Protein AF-A0A831LYC7-F1 (afdb_monomer)

Structure (mmCIF, N/CA/C/O backbone):
data_AF-A0A831LYC7-F1
#
_entry.id   AF-A0A831LYC7-F1
#
loop_
_atom_site.group_PDB
_atom_site.id
_atom_site.type_symbol
_atom_site.label_atom_id
_atom_site.label_alt_id
_atom_site.label_comp_id
_atom_site.label_asym_id
_atom_site.label_entity_id
_atom_site.label_seq_id
_atom_site.pdbx_PDB_ins_code
_atom_site.Cartn_x
_atom_site.Cartn_y
_atom_site.Cartn_z
_atom_site.occupancy
_atom_site.B_iso_or_equiv
_atom_site.auth_seq_id
_atom_site.auth_comp_id
_atom_site.auth_asym_id
_atom_site.auth_atom_id
_atom_site.pdbx_PDB_model_num
ATOM 1 N N . SER A 1 1 ? 3.825 0.835 -8.159 1.00 87.56 1 SER A N 1
ATOM 2 C CA . SER A 1 1 ? 4.899 1.855 -8.104 1.00 87.56 1 SER A CA 1
ATOM 3 C C . SER A 1 1 ? 5.746 1.565 -6.883 1.00 87.56 1 SER A C 1
ATOM 5 O O . SER A 1 1 ? 5.143 1.229 -5.874 1.00 87.56 1 SER A O 1
ATOM 7 N N . PRO A 1 2 ? 7.081 1.697 -6.924 1.00 91.31 2 PRO A N 1
ATOM 8 C CA . PRO A 1 2 ? 7.952 1.391 -5.784 1.00 91.31 2 PRO A CA 1
ATOM 9 C C . PRO A 1 2 ? 8.035 2.543 -4.756 1.00 91.31 2 PRO A C 1
ATOM 11 O O . PRO A 1 2 ? 9.092 2.789 -4.172 1.00 91.31 2 PRO A O 1
ATOM 14 N N . LEU A 1 3 ? 6.952 3.315 -4.594 1.00 91.56 3 LEU A N 1
ATOM 15 C CA . LEU A 1 3 ? 6.881 4.549 -3.802 1.00 91.56 3 LEU A CA 1
ATOM 16 C C . LEU A 1 3 ? 5.527 4.669 -3.087 1.00 91.56 3 LEU A C 1
ATOM 18 O O . LEU A 1 3 ? 4.494 4.340 -3.673 1.00 91.56 3 LEU A O 1
ATOM 22 N N . CYS A 1 4 ? 5.537 5.263 -1.887 1.00 93.00 4 CYS A N 1
ATOM 23 C CA . CYS A 1 4 ? 4.393 5.337 -0.974 1.00 93.00 4 CYS A CA 1
ATOM 24 C C . CYS A 1 4 ? 3.117 5.941 -1.605 1.00 93.00 4 CYS A C 1
ATOM 26 O O . CYS A 1 4 ? 2.149 5.219 -1.830 1.00 93.00 4 CYS A O 1
ATOM 28 N N . SER A 1 5 ? 3.084 7.258 -1.879 1.00 94.94 5 SER A N 1
ATOM 29 C CA . SER A 1 5 ? 1.867 7.947 -2.355 1.00 94.94 5 SER A CA 1
ATOM 30 C C . SER A 1 5 ? 1.348 7.381 -3.681 1.00 94.94 5 SER A C 1
ATOM 32 O O . SER A 1 5 ? 0.171 7.036 -3.736 1.00 94.94 5 SER A O 1
ATOM 34 N N . PRO A 1 6 ? 2.189 7.152 -4.713 1.00 94.31 6 PRO A N 1
ATOM 35 C CA . PRO A 1 6 ? 1.713 6.539 -5.948 1.00 94.31 6 PRO A CA 1
ATOM 36 C C . PRO A 1 6 ? 1.099 5.147 -5.734 1.00 94.31 6 PRO A C 1
ATOM 38 O O . PRO A 1 6 ? 0.052 4.849 -6.298 1.00 94.31 6 PRO A O 1
ATOM 41 N N . SER A 1 7 ? 1.718 4.287 -4.916 1.00 95.81 7 SER A N 1
ATOM 42 C CA . SER A 1 7 ? 1.188 2.941 -4.649 1.00 95.81 7 SER A CA 1
ATOM 43 C C . SER A 1 7 ? -0.148 2.982 -3.902 1.00 95.81 7 SER A C 1
ATOM 45 O O . SER A 1 7 ? -1.086 2.272 -4.260 1.00 95.81 7 SER A O 1
ATOM 47 N N . ARG A 1 8 ? -0.281 3.886 -2.924 1.00 97.81 8 ARG A N 1
ATOM 48 C CA . ARG A 1 8 ? -1.532 4.100 -2.180 1.00 97.81 8 ARG A CA 1
ATOM 49 C C . ARG A 1 8 ? -2.636 4.661 -3.069 1.00 97.81 8 ARG A C 1
ATOM 51 O O . ARG A 1 8 ? -3.770 4.209 -2.966 1.00 97.81 8 ARG A O 1
ATOM 58 N N . ALA A 1 9 ? -2.307 5.576 -3.982 1.00 96.69 9 ALA A N 1
ATOM 59 C CA . ALA A 1 9 ? -3.262 6.104 -4.953 1.00 96.69 9 ALA A CA 1
ATOM 60 C C . ALA A 1 9 ? -3.781 4.975 -5.850 1.00 96.69 9 ALA A C 1
ATOM 62 O O . ALA A 1 9 ? -4.984 4.867 -6.074 1.00 96.69 9 ALA A O 1
ATOM 63 N N . ALA A 1 10 ? -2.879 4.102 -6.304 1.00 96.38 10 ALA A N 1
ATOM 64 C CA . ALA A 1 10 ? -3.224 2.953 -7.128 1.00 96.38 10 ALA A CA 1
ATOM 65 C C . ALA A 1 10 ? -4.121 1.947 -6.394 1.00 96.38 10 ALA A C 1
ATOM 67 O O . ALA A 1 10 ? -5.116 1.501 -6.958 1.00 96.38 10 ALA A O 1
ATOM 68 N N . LEU A 1 11 ? -3.823 1.657 -5.123 1.00 98.00 11 LEU A N 1
ATOM 69 C CA . LEU A 1 11 ? -4.670 0.821 -4.268 1.00 98.00 11 LEU A CA 1
ATOM 70 C C . LEU A 1 11 ? -6.071 1.418 -4.113 1.00 98.00 11 LEU A C 1
ATOM 72 O O . LEU A 1 11 ? -7.065 0.712 -4.268 1.00 98.00 11 LEU A O 1
ATOM 76 N N . MET A 1 12 ? -6.149 2.720 -3.827 1.00 97.94 12 MET A N 1
ATOM 77 C CA . MET A 1 12 ? -7.425 3.384 -3.582 1.00 97.94 12 MET A CA 1
ATOM 78 C C . MET A 1 12 ? -8.288 3.483 -4.828 1.00 97.94 12 MET A C 1
ATOM 80 O O . MET A 1 12 ? -9.493 3.342 -4.699 1.00 97.94 12 MET A O 1
ATOM 84 N N . THR A 1 13 ? -7.699 3.724 -5.999 1.00 96.94 13 THR A N 1
ATOM 85 C CA . THR A 1 13 ? -8.438 4.065 -7.231 1.00 96.94 13 THR A CA 1
ATOM 86 C C . THR A 1 13 ? -8.527 2.930 -8.246 1.00 96.94 13 THR A C 1
ATOM 88 O O . THR A 1 13 ? -9.235 3.052 -9.241 1.00 96.94 13 THR A O 1
ATOM 91 N N . GLY A 1 14 ? -7.792 1.834 -8.041 1.00 96.25 14 GLY A N 1
ATOM 92 C CA . GLY A 1 14 ? -7.694 0.741 -9.008 1.00 96.25 14 GLY A CA 1
ATOM 93 C C . GLY A 1 14 ? -7.067 1.136 -10.348 1.00 96.25 14 GLY A C 1
ATOM 94 O O . GLY A 1 14 ? -7.324 0.502 -11.373 1.00 96.25 14 GLY A O 1
ATOM 95 N N . ARG A 1 15 ? -6.270 2.207 -10.356 1.00 94.81 15 ARG A N 1
ATOM 96 C CA . ARG A 1 15 ? -5.683 2.816 -11.554 1.00 94.81 15 ARG A CA 1
ATOM 97 C C . ARG A 1 15 ? -4.188 3.007 -11.386 1.00 94.81 15 ARG A C 1
ATOM 99 O O . ARG A 1 15 ? -3.689 3.225 -10.282 1.00 94.81 15 ARG A O 1
ATOM 106 N N . TYR A 1 16 ? -3.452 2.986 -12.490 1.00 94.25 16 TYR A N 1
ATOM 107 C CA . TYR A 1 16 ? -2.038 3.314 -12.459 1.00 94.25 16 TYR A CA 1
ATOM 108 C C . TYR A 1 16 ? -1.839 4.742 -11.933 1.00 94.25 16 TYR A C 1
ATOM 110 O O . TYR A 1 16 ? -2.587 5.645 -12.315 1.00 94.25 16 TYR A O 1
ATOM 118 N N . PRO A 1 17 ? -0.785 5.006 -11.137 1.00 91.94 17 PRO A N 1
ATOM 119 C CA . PRO A 1 17 ? -0.589 6.320 -10.521 1.00 91.94 17 PRO A CA 1
ATOM 120 C C . PRO A 1 17 ? -0.514 7.470 -11.530 1.00 91.94 17 PRO A C 1
ATOM 122 O O . PRO A 1 17 ? -0.916 8.590 -11.226 1.00 91.94 17 PRO A O 1
ATOM 125 N N . VAL A 1 18 ? -0.035 7.181 -12.745 1.00 91.12 18 VAL A N 1
ATOM 126 C CA . VAL A 1 18 ? 0.062 8.144 -13.849 1.00 91.12 18 VAL A CA 1
ATOM 127 C C . VAL A 1 18 ? -1.302 8.647 -14.319 1.00 91.12 18 VAL A C 1
ATOM 129 O O . VAL A 1 18 ? -1.403 9.787 -14.762 1.00 91.12 18 VAL A O 1
ATOM 132 N N . ARG A 1 19 ? -2.362 7.842 -14.180 1.00 92.12 19 ARG A N 1
ATOM 133 C CA . ARG A 1 19 ? -3.736 8.241 -14.509 1.00 92.12 19 ARG A CA 1
ATOM 134 C C . ARG A 1 19 ? -4.348 9.157 -13.450 1.00 92.12 19 ARG A C 1
ATOM 136 O O . ARG A 1 19 ? -5.254 9.913 -13.775 1.00 92.12 19 ARG A O 1
ATOM 143 N N . CYS A 1 20 ? -3.840 9.093 -12.219 1.00 88.25 20 CYS A N 1
ATOM 144 C CA . CYS A 1 20 ? -4.279 9.907 -11.080 1.00 88.25 20 CYS A CA 1
ATOM 145 C C . CYS A 1 20 ? -3.356 11.119 -10.835 1.00 88.25 20 CYS A C 1
ATOM 147 O O . CYS A 1 20 ? -3.516 11.831 -9.843 1.00 88.25 20 CYS A O 1
ATOM 149 N N . GLY A 1 21 ? -2.332 11.311 -11.681 1.00 87.88 21 GLY A N 1
ATOM 150 C CA . GLY A 1 21 ? -1.321 12.362 -11.527 1.00 87.88 21 GLY A CA 1
ATOM 151 C C . GLY A 1 21 ? -0.450 12.224 -10.273 1.00 87.88 21 GLY A C 1
ATOM 152 O O . GLY A 1 21 ? 0.174 13.198 -9.849 1.00 87.88 21 GLY A O 1
ATOM 153 N N . SER A 1 22 ? -0.421 11.043 -9.645 1.00 87.38 22 SER A N 1
ATOM 154 C CA . SER A 1 22 ? 0.140 10.880 -8.304 1.00 87.38 22 SER A CA 1
ATOM 155 C C . SER A 1 22 ? 1.667 10.867 -8.292 1.00 87.38 22 SER A C 1
ATOM 157 O O . SER A 1 22 ? 2.317 10.122 -9.032 1.00 87.38 22 SER A O 1
ATOM 159 N N . LYS A 1 23 ? 2.230 11.665 -7.383 1.00 88.19 23 LYS A N 1
ATOM 160 C CA . LYS A 1 23 ? 3.656 11.743 -7.043 1.00 88.19 23 LYS A CA 1
ATOM 161 C C . LYS A 1 23 ? 3.835 11.534 -5.541 1.00 88.19 23 LYS A C 1
ATOM 163 O O . LYS A 1 23 ? 2.858 11.435 -4.808 1.00 88.19 23 LYS A O 1
ATOM 168 N N . VAL A 1 24 ? 5.083 11.458 -5.075 1.00 90.19 24 VAL A N 1
ATOM 169 C CA . VAL A 1 24 ? 5.364 11.497 -3.631 1.00 90.19 24 VAL A CA 1
ATOM 170 C C . VAL A 1 24 ? 4.976 12.873 -3.100 1.00 90.19 24 VAL A C 1
ATOM 172 O O . VAL A 1 24 ? 5.523 13.875 -3.555 1.00 90.19 24 VAL A O 1
ATOM 175 N N . LEU A 1 25 ? 4.039 12.899 -2.156 1.00 92.56 25 LEU A N 1
ATOM 176 C CA . LEU A 1 25 ? 3.568 14.125 -1.520 1.00 92.56 25 LEU A CA 1
ATOM 177 C C . LEU A 1 25 ? 4.372 14.403 -0.251 1.00 92.56 25 LEU A C 1
ATOM 179 O O . LEU A 1 25 ? 4.784 13.483 0.452 1.00 92.56 25 LEU A O 1
ATOM 183 N N . PHE A 1 26 ? 4.581 15.679 0.045 1.00 93.81 26 PHE A N 1
ATOM 184 C CA . PHE A 1 26 ? 5.323 16.143 1.216 1.00 93.81 26 PHE A CA 1
ATOM 185 C C . PHE A 1 26 ? 4.463 17.107 2.045 1.00 93.81 26 PHE A C 1
ATOM 187 O O . PHE A 1 26 ? 3.422 17.564 1.567 1.00 93.81 26 PHE A O 1
ATOM 194 N N . PRO A 1 27 ? 4.884 17.483 3.266 1.00 93.25 27 PRO A N 1
ATOM 195 C CA . PRO A 1 27 ? 4.127 18.439 4.076 1.00 93.25 27 PRO A CA 1
ATOM 196 C C . PRO A 1 27 ? 3.978 19.830 3.441 1.00 93.25 27 PRO A C 1
ATOM 198 O O . PRO A 1 27 ? 3.045 20.558 3.754 1.00 93.25 27 PRO A O 1
ATOM 201 N N . TYR A 1 28 ? 4.868 20.209 2.520 1.00 90.69 28 TYR A N 1
ATOM 202 C CA . TYR A 1 28 ? 4.739 21.456 1.760 1.00 90.69 28 TYR A CA 1
ATOM 203 C C . TYR A 1 28 ? 3.830 21.332 0.526 1.00 90.69 28 TYR A C 1
ATOM 205 O O . TYR A 1 28 ? 3.473 22.358 -0.048 1.00 90.69 28 TYR A O 1
ATOM 213 N N . SER A 1 29 ? 3.439 20.118 0.115 1.00 92.38 29 SER A N 1
ATOM 214 C CA . SER A 1 29 ? 2.543 19.920 -1.031 1.00 92.38 29 SER A CA 1
ATOM 215 C C . SER A 1 29 ? 1.204 20.621 -0.798 1.00 92.38 29 SER A C 1
ATOM 217 O O . SER A 1 29 ? 0.672 20.666 0.320 1.00 92.38 29 SER A O 1
ATOM 219 N N . THR A 1 30 ? 0.668 21.223 -1.850 1.00 92.12 30 THR A N 1
ATOM 220 C CA . THR A 1 30 ? -0.623 21.921 -1.832 1.00 92.12 30 THR A CA 1
ATOM 221 C C . THR A 1 30 ? -1.741 21.037 -2.359 1.00 92.12 30 THR A C 1
ATOM 223 O O . THR A 1 30 ? -2.881 21.239 -1.950 1.00 92.12 30 THR A O 1
ATOM 226 N N . GLY A 1 31 ? -1.414 20.047 -3.191 1.00 92.31 31 GLY A N 1
ATOM 227 C CA . GLY A 1 31 ? -2.344 19.087 -3.762 1.00 92.31 31 GLY A CA 1
ATOM 228 C C . GLY A 1 31 ? -2.420 17.741 -3.034 1.00 92.31 31 GLY A C 1
ATOM 229 O O . GLY A 1 31 ? -1.814 17.496 -1.984 1.00 92.31 31 GLY A O 1
ATOM 230 N N . GLY A 1 32 ? -3.185 16.841 -3.645 1.00 94.50 32 GLY A N 1
ATOM 231 C CA . GLY A 1 32 ? -3.430 15.479 -3.187 1.00 94.50 32 GLY A CA 1
ATOM 232 C C . GLY A 1 32 ? -4.239 14.682 -4.208 1.00 94.50 32 GLY A C 1
ATOM 233 O O . GLY A 1 32 ? -4.372 15.084 -5.366 1.00 94.50 32 GLY A O 1
ATOM 234 N N . LEU A 1 33 ? -4.777 13.537 -3.791 1.00 95.00 33 LEU A N 1
ATOM 235 C CA . LEU A 1 33 ? -5.717 12.765 -4.594 1.00 95.00 33 LEU A CA 1
ATOM 236 C C . LEU A 1 33 ? -6.942 13.629 -4.893 1.00 95.00 33 LEU A C 1
ATOM 238 O O . LEU A 1 33 ? -7.621 14.082 -3.986 1.00 95.00 33 LEU A O 1
ATOM 242 N N . LYS A 1 34 ? -7.214 13.889 -6.170 1.00 91.38 34 LYS A N 1
ATOM 243 C CA . LYS A 1 34 ? -8.261 14.837 -6.565 1.00 91.38 34 LYS A CA 1
ATOM 244 C C . LYS A 1 34 ? -9.638 14.353 -6.123 1.00 91.38 34 LYS A C 1
ATOM 246 O O . LYS A 1 34 ? -9.919 13.164 -6.225 1.00 91.38 34 LYS A O 1
ATOM 251 N N . ALA A 1 35 ? -10.524 15.275 -5.747 1.00 84.69 35 ALA A N 1
ATOM 252 C CA . ALA A 1 35 ? -11.909 14.970 -5.365 1.00 84.69 35 ALA A CA 1
ATOM 253 C C . ALA A 1 35 ? -12.697 14.215 -6.454 1.00 84.69 35 ALA A C 1
ATOM 255 O O . ALA A 1 35 ? -13.624 13.471 -6.157 1.00 84.69 35 ALA A O 1
ATOM 256 N N . GLY A 1 36 ? -12.310 14.368 -7.725 1.00 84.19 36 GLY A N 1
ATOM 257 C CA . GLY A 1 36 ? -12.887 13.584 -8.813 1.00 84.19 36 GLY A CA 1
ATOM 258 C C . GLY A 1 36 ? -12.509 12.098 -8.776 1.00 84.19 36 GLY A C 1
ATOM 259 O O . GLY A 1 36 ? -13.174 11.310 -9.437 1.00 84.19 36 GLY A O 1
ATOM 260 N N . GLU A 1 37 ? -11.446 11.682 -8.081 1.00 91.88 37 GLU A N 1
ATOM 261 C CA . GLU A 1 37 ? -11.031 10.277 -7.983 1.00 91.88 37 GLU A CA 1
ATOM 262 C C . GLU A 1 37 ? -11.973 9.447 -7.112 1.00 91.88 37 GLU A C 1
ATOM 264 O O . GLU A 1 37 ? -12.214 9.774 -5.956 1.00 91.88 37 GLU A O 1
ATOM 269 N N . THR A 1 38 ? -12.494 8.352 -7.673 1.00 94.69 38 THR A N 1
ATOM 270 C CA . THR A 1 38 ? -13.356 7.420 -6.942 1.00 94.69 38 THR A CA 1
ATOM 271 C C . THR A 1 38 ? -12.490 6.401 -6.222 1.00 94.69 38 THR A C 1
ATOM 273 O O . THR A 1 38 ? -11.744 5.657 -6.863 1.00 94.69 38 THR A O 1
ATOM 276 N N . THR A 1 39 ? -12.595 6.351 -4.897 1.00 97.38 39 THR A N 1
ATOM 277 C CA . THR A 1 39 ? -11.852 5.381 -4.095 1.00 97.38 39 THR A CA 1
ATOM 278 C C . THR A 1 39 ? -12.656 4.114 -3.813 1.00 97.38 39 THR A C 1
ATOM 280 O O . THR A 1 39 ? -13.884 4.089 -3.910 1.00 97.38 39 THR A O 1
ATOM 283 N N . VAL A 1 40 ? -11.976 3.049 -3.383 1.00 98.31 40 VAL A N 1
ATOM 284 C CA . VAL A 1 40 ? -12.626 1.834 -2.869 1.00 98.31 40 VAL A CA 1
ATOM 285 C C . VAL A 1 40 ? -13.567 2.142 -1.696 1.00 98.31 40 VAL A C 1
ATOM 287 O O . VAL A 1 40 ? -14.614 1.508 -1.576 1.00 98.31 40 VAL A O 1
ATOM 290 N N . ALA A 1 41 ? -13.249 3.144 -0.869 1.00 98.38 41 ALA A N 1
ATOM 291 C CA . ALA A 1 41 ? -14.113 3.566 0.226 1.00 98.38 41 ALA A CA 1
ATOM 292 C C . ALA A 1 41 ? -15.393 4.241 -0.292 1.00 98.38 41 ALA A C 1
ATOM 294 O O . ALA A 1 41 ? -16.470 3.898 0.185 1.00 98.38 41 ALA A O 1
ATOM 295 N N . ASP A 1 42 ? -15.311 5.105 -1.313 1.00 97.38 42 ASP A N 1
ATOM 296 C CA . ASP A 1 42 ? -16.496 5.705 -1.953 1.00 97.38 42 ASP A CA 1
ATOM 297 C C . ASP A 1 42 ? -17.438 4.631 -2.505 1.00 97.38 42 ASP A C 1
ATOM 299 O O . ASP A 1 42 ? -18.645 4.645 -2.245 1.00 97.38 42 ASP A O 1
ATOM 303 N N . VAL A 1 43 ? -16.870 3.656 -3.224 1.00 97.50 43 VAL A N 1
ATOM 304 C CA . VAL A 1 43 ? -17.622 2.547 -3.824 1.00 97.50 43 VAL A CA 1
ATOM 305 C C . VAL A 1 43 ? -18.335 1.732 -2.747 1.00 97.50 43 VAL A C 1
ATOM 307 O O . VAL A 1 43 ? -19.540 1.503 -2.849 1.00 97.50 43 VAL A O 1
ATOM 310 N N . LEU A 1 44 ? -17.631 1.322 -1.692 1.00 98.56 44 LEU A N 1
ATOM 311 C CA . LEU A 1 44 ? -18.215 0.503 -0.627 1.00 98.56 44 LEU A CA 1
ATOM 312 C C . LEU A 1 44 ? -19.230 1.287 0.216 1.00 98.56 44 LEU A C 1
ATOM 314 O O . LEU A 1 44 ? -20.292 0.762 0.562 1.00 98.56 44 LEU A O 1
ATOM 318 N N . ARG A 1 45 ? -18.956 2.563 0.502 1.00 97.69 45 ARG A N 1
ATOM 319 C CA . ARG A 1 45 ? -19.883 3.449 1.215 1.00 97.69 45 ARG A CA 1
ATOM 320 C C . ARG A 1 45 ? -21.200 3.615 0.456 1.00 97.69 45 ARG A C 1
ATOM 322 O O . ARG A 1 45 ? -22.257 3.609 1.084 1.00 97.69 45 ARG A O 1
ATOM 329 N N . SER A 1 46 ? -21.159 3.682 -0.879 1.00 97.06 46 SER A N 1
ATOM 330 C CA . SER A 1 46 ? -22.363 3.800 -1.722 1.00 97.06 46 SER A CA 1
ATOM 331 C C . SER A 1 46 ? -23.342 2.623 -1.586 1.00 97.06 46 SER A C 1
ATOM 333 O O . SER A 1 46 ? -24.534 2.788 -1.833 1.00 97.06 46 SER A O 1
ATOM 335 N N . VAL A 1 47 ? -22.860 1.458 -1.137 1.00 97.88 47 VAL A N 1
ATOM 336 C CA . VAL A 1 47 ? -23.671 0.255 -0.882 1.00 97.88 47 VAL A CA 1
ATOM 337 C C . VAL A 1 47 ? -23.798 -0.074 0.610 1.00 97.88 47 VAL A C 1
ATOM 339 O O . VAL A 1 47 ? -24.095 -1.205 0.989 1.00 97.88 47 VAL A O 1
ATOM 342 N N . GLY A 1 48 ? -23.602 0.923 1.477 1.00 97.94 48 GLY A N 1
ATOM 343 C CA . GLY A 1 48 ? -23.950 0.838 2.896 1.00 97.94 48 GLY A CA 1
ATOM 344 C C . GLY A 1 48 ? -22.844 0.338 3.823 1.00 97.94 48 GLY A C 1
ATOM 345 O O . GLY A 1 48 ? -23.133 0.058 4.989 1.00 97.94 48 GLY A O 1
ATOM 346 N N . TYR A 1 49 ? -21.589 0.254 3.369 1.00 98.75 49 TYR A N 1
ATOM 347 C CA . TYR A 1 49 ? -20.474 -0.061 4.266 1.00 98.75 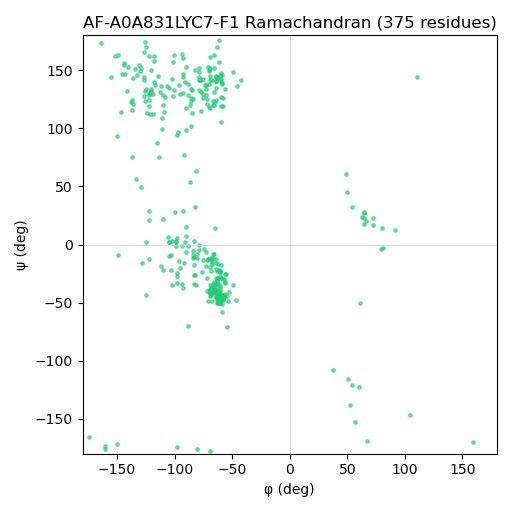49 TYR A CA 1
ATOM 348 C C . TYR A 1 49 ? -20.204 1.090 5.243 1.00 98.75 49 TYR A C 1
ATOM 350 O O . TYR A 1 49 ? -20.361 2.263 4.911 1.00 98.75 49 TYR A O 1
ATOM 358 N N . ALA A 1 50 ? -19.809 0.753 6.471 1.00 98.81 50 ALA A N 1
ATOM 359 C CA . ALA A 1 50 ? -19.059 1.664 7.329 1.00 98.81 50 ALA A CA 1
ATOM 360 C C . ALA A 1 50 ? -17.604 1.661 6.871 1.00 98.81 50 ALA A C 1
ATOM 362 O O . ALA A 1 50 ? -17.033 0.587 6.675 1.00 98.81 50 ALA A O 1
ATOM 363 N N . THR A 1 51 ? -16.994 2.828 6.719 1.00 98.94 51 THR A N 1
ATOM 364 C CA . THR A 1 51 ? -15.628 2.938 6.192 1.00 98.94 51 THR A CA 1
ATOM 365 C C . THR A 1 51 ? -14.720 3.649 7.189 1.00 98.94 51 THR A C 1
ATOM 367 O O . THR A 1 51 ? -15.027 4.738 7.664 1.00 98.94 51 THR A O 1
ATOM 370 N N . ALA A 1 52 ? -13.575 3.048 7.500 1.00 98.94 52 ALA A N 1
ATOM 371 C CA . ALA A 1 52 ? -12.578 3.656 8.374 1.00 98.94 52 ALA A CA 1
ATOM 372 C C . ALA A 1 52 ? -11.173 3.479 7.809 1.00 98.94 52 ALA A C 1
ATOM 374 O O . ALA A 1 52 ? -10.834 2.426 7.263 1.00 98.94 52 ALA A O 1
ATOM 375 N N . ILE A 1 53 ? -10.346 4.503 7.989 1.00 98.88 53 ILE A N 1
ATOM 376 C CA . ILE A 1 53 ? -8.897 4.409 7.829 1.00 98.88 53 ILE A CA 1
ATOM 377 C C . ILE A 1 53 ? -8.232 4.598 9.190 1.00 98.88 53 ILE A C 1
ATOM 379 O O . ILE A 1 53 ? -8.512 5.553 9.916 1.00 98.88 53 ILE A O 1
ATOM 383 N N . VAL A 1 54 ? -7.309 3.698 9.514 1.00 98.94 54 VAL A N 1
ATOM 384 C CA . VAL A 1 54 ? -6.464 3.819 10.702 1.00 98.94 54 VAL A CA 1
ATOM 385 C C . VAL A 1 54 ? -5.003 3.730 10.279 1.00 98.94 54 VAL A C 1
ATOM 387 O O . VAL A 1 54 ? -4.595 2.758 9.643 1.00 98.94 54 VAL A O 1
ATOM 390 N N . GLY A 1 55 ? -4.221 4.752 10.619 1.00 98.75 55 GLY A N 1
ATOM 391 C CA . GLY A 1 55 ? -2.812 4.882 10.265 1.00 98.75 55 GLY A CA 1
ATOM 392 C C . GLY A 1 55 ? -2.541 5.891 9.147 1.00 98.75 55 GLY A C 1
ATOM 393 O O . GLY A 1 55 ? -3.171 6.937 9.058 1.00 98.75 55 GLY A O 1
ATOM 394 N N . LYS A 1 56 ? -1.533 5.629 8.324 1.00 98.75 56 LYS A N 1
ATOM 395 C CA . LYS A 1 56 ? -0.986 6.569 7.349 1.00 98.75 56 LYS A CA 1
ATOM 396 C C . LYS A 1 56 ? -1.877 6.743 6.116 1.00 98.75 56 LYS A C 1
ATOM 398 O O . LYS A 1 56 ? -2.171 5.765 5.428 1.00 98.75 56 LYS A O 1
ATOM 403 N N . TRP A 1 57 ? -2.179 7.994 5.756 1.00 98.25 57 TRP A N 1
ATOM 404 C CA . TRP A 1 57 ? -2.914 8.329 4.525 1.00 98.25 57 TRP A CA 1
ATOM 405 C C . TRP A 1 57 ? -2.002 8.531 3.303 1.00 98.25 57 TRP A C 1
ATOM 407 O O . TRP A 1 57 ? -1.929 7.680 2.420 1.00 98.25 57 TRP A O 1
ATOM 417 N N . HIS A 1 58 ? -1.233 9.623 3.292 1.00 97.81 58 HIS A N 1
ATOM 418 C CA . HIS A 1 58 ? -0.215 9.976 2.296 1.00 97.81 58 HIS A CA 1
ATOM 419 C C . HIS A 1 58 ? -0.718 10.248 0.869 1.00 97.81 58 HIS A C 1
ATOM 421 O O . HIS A 1 58 ? 0.037 10.086 -0.093 1.00 97.81 58 HIS A O 1
ATOM 427 N N . LEU A 1 59 ? -1.964 10.709 0.743 1.00 97.50 59 LEU A N 1
ATOM 428 C CA . LEU A 1 59 ? -2.595 11.114 -0.518 1.00 97.50 59 LEU A CA 1
ATOM 429 C C . LEU A 1 59 ? -3.081 12.572 -0.488 1.00 97.50 59 LEU A C 1
ATOM 431 O O . LEU A 1 59 ? -4.020 12.939 -1.181 1.00 97.50 59 LEU A O 1
ATOM 435 N N . GLY A 1 60 ? -2.401 13.406 0.298 1.00 96.19 60 GLY A N 1
ATOM 436 C CA . GLY A 1 60 ? -2.735 14.809 0.530 1.00 96.19 60 GLY A CA 1
ATOM 437 C C . GLY A 1 60 ? -3.224 15.011 1.959 1.00 96.19 60 GLY A C 1
ATOM 438 O O . GLY A 1 60 ? -3.824 14.126 2.556 1.00 96.19 60 GLY A O 1
ATOM 439 N N . HIS A 1 61 ? -2.882 16.148 2.555 1.00 94.75 61 HIS A N 1
ATOM 440 C CA . HIS A 1 61 ? -3.060 16.374 3.996 1.00 94.75 61 HIS A CA 1
ATOM 441 C C . HIS A 1 61 ? -3.880 17.627 4.317 1.00 94.75 61 HIS A C 1
ATOM 443 O O . HIS A 1 61 ? -4.056 17.963 5.485 1.00 94.75 61 HIS A O 1
ATOM 449 N N . LYS A 1 62 ? -4.364 18.329 3.289 1.00 93.19 62 LYS A N 1
ATOM 450 C CA . LYS A 1 62 ? -5.093 19.592 3.413 1.00 93.19 62 LYS A CA 1
ATOM 451 C C . LYS A 1 62 ? -6.545 19.394 3.013 1.00 93.19 62 LYS A C 1
ATOM 453 O O . LYS A 1 62 ? -6.791 18.786 1.980 1.00 93.19 62 LYS A O 1
ATOM 458 N N . GLY A 1 63 ? -7.463 19.963 3.796 1.00 92.56 63 GLY A N 1
ATOM 459 C CA . GLY A 1 63 ? -8.872 20.172 3.443 1.00 92.56 63 GLY A CA 1
ATOM 460 C C . GLY A 1 63 ? -9.502 19.039 2.633 1.00 92.56 63 GLY A C 1
ATOM 461 O O . GLY A 1 63 ? -9.750 17.955 3.158 1.00 92.56 63 GLY A O 1
ATOM 462 N N . GLU A 1 64 ? -9.741 19.310 1.349 1.00 94.50 64 GLU A N 1
ATOM 463 C CA . GLU A 1 64 ? -10.409 18.409 0.402 1.00 94.50 64 GLU A CA 1
ATOM 464 C C . GLU A 1 64 ? -9.681 17.081 0.138 1.00 94.50 64 GLU A C 1
ATOM 466 O O . GLU A 1 64 ? -10.309 16.149 -0.343 1.00 94.50 64 GLU A O 1
ATOM 471 N N . TYR A 1 65 ? -8.394 16.973 0.478 1.00 96.56 65 TYR A N 1
ATOM 472 C CA . TYR A 1 65 ? -7.574 15.780 0.240 1.00 96.56 65 TYR A CA 1
ATOM 473 C C . TYR A 1 65 ? -7.535 14.810 1.428 1.00 96.56 65 TYR A C 1
ATOM 475 O O . TYR A 1 65 ? -6.837 13.794 1.384 1.00 96.56 65 TYR A O 1
ATOM 483 N N . LEU A 1 66 ? -8.210 15.137 2.534 1.00 97.25 66 LEU A N 1
ATOM 484 C CA . LEU A 1 66 ? -8.270 14.271 3.712 1.00 97.25 66 LEU A CA 1
ATOM 485 C C . LEU A 1 66 ? -9.129 13.025 3.444 1.00 97.25 66 LEU A C 1
ATOM 487 O O . LEU A 1 66 ? -10.074 13.092 2.661 1.00 97.25 66 LEU A O 1
ATOM 491 N N . PRO A 1 67 ? -8.883 11.891 4.131 1.00 98.19 67 PRO A N 1
ATOM 492 C CA . PRO A 1 67 ? -9.623 10.653 3.874 1.00 98.19 67 PRO A CA 1
ATOM 493 C C . PRO A 1 67 ? -11.146 10.790 4.001 1.00 98.19 67 PRO A C 1
ATOM 495 O O . PRO A 1 67 ? -11.889 10.150 3.260 1.00 98.19 67 PRO A O 1
ATOM 498 N N . THR A 1 68 ? -11.620 11.660 4.898 1.00 97.56 68 THR A N 1
ATOM 499 C CA . THR A 1 68 ? -13.050 11.947 5.115 1.00 97.56 68 THR A CA 1
ATOM 500 C C . THR A 1 68 ? -13.739 12.590 3.910 1.00 97.56 68 THR A C 1
ATOM 502 O O . THR A 1 68 ? -14.966 12.650 3.843 1.00 97.56 68 THR A O 1
ATOM 505 N N . ARG A 1 69 ? -12.957 13.054 2.933 1.00 97.12 69 ARG A N 1
ATOM 506 C CA . ARG A 1 69 ? -13.408 13.604 1.651 1.00 97.12 69 ARG A CA 1
ATOM 507 C C . ARG A 1 69 ? -13.326 12.587 0.507 1.00 97.12 69 ARG A C 1
ATOM 509 O O . ARG A 1 69 ? -13.756 12.887 -0.598 1.00 97.12 69 ARG A O 1
ATOM 516 N N . HIS A 1 70 ? -12.844 11.377 0.797 1.00 97.38 70 HIS A N 1
ATOM 517 C CA . HIS A 1 70 ? -12.653 10.270 -0.142 1.00 97.38 70 HIS A CA 1
ATOM 518 C C . HIS A 1 70 ? -13.293 8.982 0.392 1.00 97.38 70 HIS A C 1
ATOM 520 O O . HIS A 1 70 ? -12.655 7.936 0.499 1.00 97.38 70 HIS A O 1
ATOM 526 N N . GLY A 1 71 ? -14.552 9.083 0.816 1.00 97.56 71 GLY A N 1
ATOM 527 C CA . GLY A 1 71 ? -15.386 7.926 1.135 1.00 97.56 71 GLY A CA 1
ATOM 528 C C . GLY A 1 71 ? -15.189 7.291 2.510 1.00 97.56 71 GLY A C 1
ATOM 529 O O . GLY A 1 71 ? -15.935 6.366 2.828 1.00 97.56 71 GLY A O 1
ATOM 530 N N . PHE A 1 72 ? -14.248 7.755 3.339 1.00 98.69 72 PHE A N 1
ATOM 531 C CA . PHE A 1 72 ? -14.080 7.258 4.710 1.00 98.69 72 PHE A CA 1
ATOM 532 C C . PHE A 1 72 ? -14.992 7.994 5.706 1.00 98.69 72 PHE A C 1
ATOM 534 O O . PHE A 1 72 ? -14.946 9.216 5.803 1.00 98.69 72 PHE A O 1
ATOM 541 N N . ASP A 1 73 ? -15.791 7.258 6.484 1.00 98.75 73 ASP A N 1
ATOM 542 C CA . ASP A 1 73 ? -16.630 7.822 7.549 1.00 98.75 73 ASP A CA 1
ATOM 543 C C . ASP A 1 73 ? -15.784 8.278 8.757 1.00 98.75 73 ASP A C 1
ATOM 545 O O . ASP A 1 73 ? -16.168 9.207 9.469 1.00 98.75 73 ASP A O 1
ATOM 549 N N . SER A 1 74 ? -14.630 7.641 8.999 1.00 98.75 74 SER A N 1
ATOM 550 C CA . SER A 1 74 ? -13.706 8.018 10.074 1.00 98.75 74 SER A CA 1
ATOM 551 C C . SER A 1 74 ? -12.228 7.849 9.715 1.00 98.75 74 SER A C 1
ATOM 553 O O . SER A 1 74 ? -11.842 7.027 8.877 1.00 98.75 74 SER A O 1
ATOM 555 N N . TYR A 1 75 ? -11.388 8.640 10.386 1.00 98.88 75 TYR A N 1
ATOM 556 C CA . TYR A 1 75 ? -9.939 8.608 10.244 1.00 98.88 75 TYR A CA 1
ATOM 557 C C . TYR A 1 75 ? -9.233 8.803 11.588 1.00 98.88 75 TYR A C 1
ATOM 559 O O . TYR A 1 75 ? -9.523 9.745 12.326 1.00 98.88 75 TYR A O 1
ATOM 567 N N . PHE A 1 76 ? -8.261 7.941 11.880 1.00 98.94 76 PHE A N 1
ATOM 568 C CA . PHE A 1 76 ? -7.301 8.159 12.957 1.00 98.94 76 PHE A CA 1
ATOM 569 C C . PHE A 1 76 ? -5.889 7.787 12.507 1.00 98.94 76 PHE A C 1
ATOM 571 O O . PHE A 1 76 ? -5.615 6.621 12.226 1.00 98.94 76 PHE A O 1
ATOM 578 N N . GLY A 1 77 ? -4.974 8.752 12.436 1.00 98.69 77 GLY A N 1
ATOM 579 C CA . GLY A 1 77 ? -3.608 8.477 11.990 1.00 98.69 77 GLY A CA 1
ATOM 580 C C . GLY A 1 77 ? -2.839 9.688 11.482 1.00 98.69 77 GLY A C 1
ATOM 581 O O . GLY A 1 77 ? -3.259 10.826 11.668 1.00 98.69 77 GLY A O 1
ATOM 582 N N . ILE A 1 78 ? -1.672 9.445 10.886 1.00 98.44 78 ILE A N 1
ATOM 583 C CA . ILE A 1 78 ? -0.799 10.504 10.362 1.00 98.44 78 ILE A CA 1
ATOM 584 C C . ILE A 1 78 ? -1.036 10.723 8.855 1.00 98.44 78 ILE A C 1
ATOM 586 O O . ILE A 1 78 ? -1.155 9.762 8.089 1.00 98.44 78 ILE A O 1
ATOM 590 N N . PRO A 1 79 ? -1.102 11.972 8.365 1.00 97.62 79 PRO A N 1
ATOM 591 C CA . PRO A 1 79 ? -1.527 12.229 6.990 1.00 97.62 79 PRO A CA 1
ATOM 592 C C . PRO A 1 79 ? -0.412 12.012 5.955 1.00 97.62 79 PRO A C 1
ATOM 594 O O . PRO A 1 79 ? -0.687 11.957 4.758 1.00 97.62 79 PRO A O 1
ATOM 597 N N . TYR A 1 80 ? 0.835 11.853 6.395 1.00 96.69 80 TYR A N 1
ATOM 598 C CA . TYR A 1 80 ? 2.019 11.584 5.575 1.00 96.69 80 TYR A CA 1
ATOM 599 C C . TYR A 1 80 ? 3.041 10.756 6.371 1.00 96.69 80 TYR A C 1
ATOM 601 O O . TYR A 1 80 ? 2.715 10.204 7.417 1.00 96.69 80 TYR A O 1
ATOM 609 N N . SER A 1 81 ? 4.246 10.557 5.836 1.00 96.62 81 SER A N 1
ATOM 610 C CA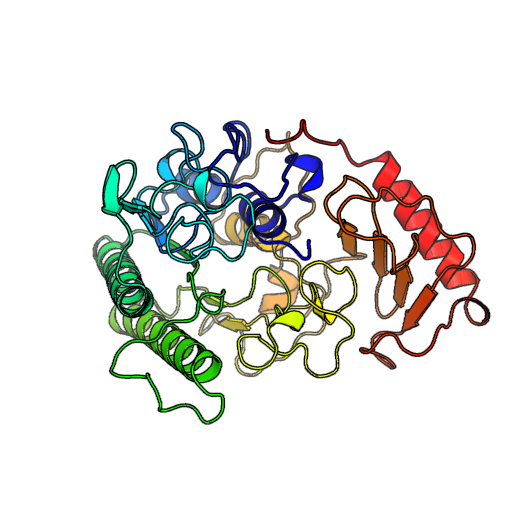 . SER A 1 81 ? 5.262 9.703 6.472 1.00 96.62 81 SER A CA 1
ATOM 611 C C . SER A 1 81 ? 5.774 10.312 7.789 1.00 96.62 81 SER A C 1
ATOM 613 O O . SER A 1 81 ? 5.961 11.520 7.874 1.00 96.62 81 SER A O 1
ATOM 615 N N . ASN A 1 82 ? 6.014 9.481 8.805 1.00 96.25 82 ASN A N 1
ATOM 616 C CA . ASN A 1 82 ? 6.447 9.875 10.157 1.00 96.25 82 ASN A CA 1
ATOM 617 C C . ASN A 1 82 ? 7.876 10.443 10.239 1.00 96.25 82 ASN A C 1
ATOM 619 O O . ASN A 1 82 ? 8.274 10.983 11.272 1.00 96.25 82 ASN A O 1
ATOM 623 N N . ASP A 1 83 ? 8.658 10.305 9.171 1.00 94.88 83 ASP A N 1
ATOM 624 C CA . ASP A 1 83 ? 9.950 10.963 8.995 1.00 94.88 83 ASP A CA 1
ATOM 625 C C . ASP A 1 83 ? 9.826 12.388 8.449 1.00 94.88 83 ASP A C 1
ATOM 627 O O . ASP A 1 83 ? 10.815 13.109 8.410 1.00 94.88 83 ASP A O 1
ATOM 631 N N . MET A 1 84 ? 8.641 12.826 8.018 1.00 95.62 84 MET A N 1
ATOM 632 C CA . MET A 1 84 ? 8.428 14.163 7.459 1.00 95.62 84 MET A CA 1
ATOM 633 C C . MET A 1 84 ? 8.131 15.189 8.562 1.00 95.62 84 MET A C 1
ATOM 635 O O . MET A 1 84 ? 7.130 15.900 8.513 1.00 95.62 84 MET A O 1
ATOM 639 N N . SER A 1 85 ? 9.020 15.253 9.557 1.00 95.19 85 SER A N 1
ATOM 640 C CA . SER A 1 85 ? 8.958 16.160 10.709 1.00 95.19 85 SER A CA 1
ATOM 641 C C . SER A 1 85 ? 10.287 16.892 10.934 1.00 95.19 85 SER A C 1
ATOM 64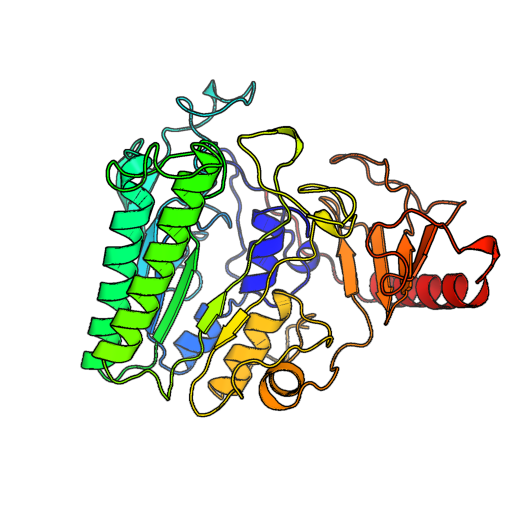3 O O . SER A 1 85 ? 11.346 16.367 10.575 1.00 95.19 85 SER A O 1
ATOM 645 N N . PRO A 1 86 ? 10.280 18.080 11.563 1.00 93.94 86 PRO A N 1
ATOM 646 C CA . PRO A 1 86 ? 11.507 18.776 11.945 1.00 93.94 86 PRO A CA 1
ATOM 647 C C . PRO A 1 86 ? 12.357 17.980 12.952 1.00 93.94 86 PRO A C 1
ATOM 649 O O . PRO A 1 86 ? 13.586 18.105 12.946 1.00 93.94 86 PRO A O 1
ATOM 652 N N . ALA A 1 87 ? 11.724 17.152 13.789 1.00 90.69 87 ALA A N 1
ATOM 653 C CA . ALA A 1 87 ? 12.377 16.360 14.828 1.00 90.69 87 ALA A CA 1
ATOM 654 C C . ALA A 1 87 ? 13.005 15.071 14.284 1.00 90.69 87 ALA A C 1
ATOM 656 O O . ALA A 1 87 ? 14.061 14.650 14.755 1.00 90.69 87 ALA A O 1
ATOM 657 N N . THR A 1 88 ? 12.374 14.449 13.287 1.00 91.25 88 THR A N 1
ATOM 658 C CA . THR A 1 88 ? 12.756 13.109 12.825 1.00 91.25 88 THR A CA 1
ATOM 659 C C . THR A 1 88 ? 13.369 13.071 11.436 1.00 91.25 88 THR A C 1
ATOM 661 O O . THR A 1 88 ? 14.040 12.101 11.107 1.00 91.25 88 THR A O 1
ATOM 664 N N . SER A 1 89 ? 13.194 14.096 10.607 1.00 92.94 89 SER A N 1
ATOM 665 C CA . SER A 1 89 ? 13.644 14.059 9.216 1.00 92.94 89 SER A CA 1
ATOM 666 C C . SER A 1 89 ? 15.167 14.093 9.060 1.00 92.94 89 SER A C 1
ATOM 668 O O . SER A 1 89 ? 15.868 14.905 9.669 1.00 92.94 89 SER A O 1
ATOM 670 N N . ARG A 1 90 ? 15.675 13.263 8.137 1.00 90.12 90 ARG A N 1
ATOM 671 C CA . ARG A 1 90 ? 17.049 13.337 7.593 1.00 90.12 90 ARG A CA 1
ATOM 672 C C . ARG A 1 90 ? 17.159 14.264 6.369 1.00 90.12 90 ARG A C 1
ATOM 674 O O . ARG A 1 90 ? 18.243 14.414 5.815 1.00 90.12 90 ARG A O 1
ATOM 681 N N . SER A 1 91 ? 16.057 14.868 5.920 1.00 89.38 91 SER A N 1
ATOM 682 C CA . SER A 1 91 ? 16.038 15.767 4.760 1.00 89.38 91 SER A CA 1
ATOM 683 C C . SER A 1 91 ? 16.777 17.077 5.059 1.00 89.38 91 SER A C 1
ATOM 685 O O . SER A 1 91 ? 16.577 17.648 6.135 1.00 89.38 91 SER A O 1
ATOM 687 N N . PRO A 1 92 ? 17.537 17.640 4.100 1.00 89.38 92 PRO A N 1
ATOM 688 C CA . PRO A 1 92 ? 18.076 18.993 4.240 1.00 89.38 92 PRO A CA 1
ATOM 689 C C . PRO A 1 92 ? 16.966 20.052 4.361 1.00 89.38 92 PRO A C 1
ATOM 691 O O . PRO A 1 92 ? 17.200 21.114 4.922 1.00 89.38 92 PRO A O 1
ATOM 694 N N . ARG A 1 93 ? 15.741 19.747 3.901 1.00 89.50 93 ARG A N 1
ATOM 695 C CA . ARG A 1 93 ? 14.555 20.615 4.010 1.00 89.50 93 ARG A CA 1
ATOM 696 C C . ARG A 1 93 ? 13.738 20.381 5.287 1.00 89.50 93 ARG A C 1
ATOM 698 O O . ARG A 1 93 ? 12.589 20.798 5.356 1.00 89.50 93 ARG A O 1
ATOM 705 N N . LYS A 1 94 ? 14.279 19.696 6.305 1.00 92.00 94 LYS A N 1
ATOM 706 C CA . LYS A 1 94 ? 13.525 19.374 7.534 1.00 92.00 94 LYS A CA 1
ATOM 707 C C . LYS A 1 94 ? 12.974 20.598 8.270 1.00 92.00 94 LYS A C 1
ATOM 709 O O . LYS A 1 94 ? 11.934 20.496 8.904 1.00 92.00 94 LYS A O 1
ATOM 714 N N . SER A 1 95 ? 13.647 21.745 8.166 1.00 90.94 95 SER A N 1
ATOM 715 C CA . SER A 1 95 ? 13.197 23.013 8.754 1.00 90.94 95 SER A CA 1
ATOM 716 C C . SER A 1 95 ? 11.927 23.564 8.104 1.00 90.94 95 SER A C 1
ATOM 718 O O . SER A 1 95 ? 11.283 24.432 8.676 1.00 90.94 95 SER A O 1
ATOM 720 N N . GLU A 1 96 ? 11.573 23.079 6.914 1.00 91.62 96 GLU A N 1
ATOM 721 C CA . GLU A 1 96 ? 10.344 23.442 6.206 1.00 91.62 96 GLU A CA 1
ATOM 722 C C . GLU A 1 96 ? 9.176 22.510 6.557 1.00 91.62 96 GLU A C 1
ATOM 724 O O . GLU A 1 96 ? 8.050 22.730 6.110 1.00 91.62 96 GLU A O 1
ATOM 729 N N . TYR A 1 97 ? 9.427 21.441 7.319 1.00 94.69 97 TYR A N 1
ATOM 730 C CA . TYR A 1 97 ? 8.381 20.519 7.739 1.00 94.69 97 TYR A CA 1
ATOM 731 C C . TYR A 1 97 ? 7.692 21.044 9.001 1.00 94.69 97 TYR A C 1
ATOM 733 O O . TYR A 1 97 ? 8.373 21.426 9.956 1.00 94.69 97 TYR A O 1
ATOM 741 N N . PRO A 1 98 ? 6.349 21.045 9.042 1.00 94.81 98 PRO A N 1
ATOM 742 C CA . PRO A 1 98 ? 5.630 21.258 10.283 1.00 94.81 98 PRO A CA 1
ATOM 743 C C . PRO A 1 98 ? 5.820 20.044 11.211 1.00 94.81 98 PRO A C 1
ATOM 745 O O . PRO A 1 98 ? 6.159 18.951 10.740 1.00 94.81 98 PRO A O 1
ATOM 748 N N . PRO A 1 99 ? 5.559 20.211 12.519 1.00 96.00 99 PRO A N 1
ATOM 749 C CA . PRO A 1 99 ? 5.398 19.094 13.441 1.00 96.00 99 PRO A CA 1
ATOM 750 C C . PRO A 1 99 ? 4.481 18.005 12.854 1.00 96.00 99 PRO A C 1
ATOM 752 O O . PRO A 1 99 ? 3.464 18.334 12.243 1.00 96.00 99 PRO A O 1
ATOM 755 N N . THR A 1 100 ? 4.832 16.719 12.981 1.00 96.25 100 THR A N 1
ATOM 756 C CA . THR A 1 100 ? 3.984 15.627 12.459 1.00 96.25 100 THR A CA 1
ATOM 757 C C . THR A 1 100 ? 2.671 15.563 13.241 1.00 96.25 100 THR A C 1
ATOM 759 O O . THR A 1 100 ? 2.713 15.297 14.441 1.00 96.25 100 THR A O 1
ATOM 762 N N . PRO A 1 101 ? 1.500 15.730 12.599 1.00 97.69 101 PRO A N 1
ATOM 763 C CA . PRO A 1 101 ? 0.231 15.669 13.300 1.00 97.69 101 PRO A CA 1
ATOM 764 C C . PRO A 1 101 ? -0.297 14.235 13.351 1.00 97.69 101 PRO A C 1
ATOM 766 O O . PRO A 1 101 ? -0.311 13.518 12.346 1.00 97.69 101 PRO A O 1
ATOM 769 N N . LEU A 1 102 ? -0.824 13.844 14.506 1.00 98.62 102 LEU A N 1
ATOM 770 C CA . LEU A 1 102 ? -1.770 12.745 14.624 1.00 98.62 102 LEU A CA 1
ATOM 771 C C . LEU A 1 102 ? -3.183 13.307 14.489 1.00 98.62 102 LEU A C 1
ATOM 773 O O . LEU A 1 102 ? -3.634 14.116 15.299 1.00 98.62 102 LEU A O 1
ATOM 777 N N . MET A 1 103 ? -3.882 12.872 13.453 1.00 98.62 103 MET A N 1
ATOM 778 C CA . MET A 1 103 ? -5.209 13.351 13.108 1.00 98.62 103 MET A CA 1
ATOM 779 C C . MET A 1 103 ? -6.284 12.477 13.745 1.00 98.62 103 MET A C 1
ATOM 781 O O . MET A 1 103 ? -6.167 11.249 13.778 1.00 98.62 103 MET A O 1
ATOM 785 N N . ARG A 1 104 ? -7.376 13.117 14.158 1.00 98.62 104 ARG A N 1
ATOM 786 C CA . ARG A 1 104 ? -8.685 12.491 14.323 1.00 98.62 104 ARG A CA 1
ATOM 787 C C . ARG A 1 104 ? -9.648 13.197 13.383 1.00 98.62 104 ARG A C 1
ATOM 789 O O . ARG A 1 104 ? -9.967 14.373 13.574 1.00 98.62 104 ARG A O 1
ATOM 796 N N . ASN A 1 105 ? -10.096 12.472 12.366 1.00 98.38 105 ASN A N 1
ATOM 797 C CA . ASN A 1 105 ? -10.857 13.005 11.247 1.00 98.38 105 ASN A CA 1
ATOM 798 C C . ASN A 1 105 ? -10.129 14.223 10.650 1.00 98.38 105 ASN A C 1
ATOM 800 O O . ASN A 1 105 ? -9.005 14.099 10.172 1.00 98.38 105 ASN A O 1
ATOM 804 N N . GLU A 1 106 ? -10.737 15.404 10.721 1.00 97.81 106 GLU A N 1
ATOM 805 C CA . GLU A 1 106 ? -10.202 16.637 10.130 1.00 97.81 106 GLU A CA 1
ATOM 806 C C . GLU A 1 106 ? -9.465 17.526 11.140 1.00 97.81 106 GLU A C 1
ATOM 808 O O . GLU A 1 106 ? -9.042 18.630 10.811 1.00 97.81 106 GLU A O 1
ATOM 813 N N . THR A 1 107 ? -9.287 17.044 12.372 1.00 98.00 107 THR A N 1
ATOM 814 C CA . THR A 1 107 ? -8.661 17.798 13.464 1.00 98.00 107 THR A CA 1
ATOM 815 C C . THR A 1 107 ? -7.347 17.168 13.895 1.00 98.00 107 THR A C 1
ATOM 817 O O . THR A 1 107 ? -7.202 15.944 13.900 1.00 98.00 107 THR A O 1
ATOM 820 N N . VAL A 1 108 ? -6.387 18.006 14.283 1.00 98.38 108 VAL A N 1
ATOM 821 C CA . VAL A 1 108 ? -5.142 17.545 14.902 1.00 98.38 108 VAL A CA 1
ATOM 822 C C . VAL A 1 108 ? -5.439 17.185 16.354 1.00 98.38 108 VAL A C 1
ATOM 824 O O . VAL A 1 108 ? -5.795 18.055 17.145 1.00 98.38 108 VAL A O 1
ATOM 827 N N . ALA A 1 109 ? -5.299 15.907 16.699 1.00 98.19 109 ALA A N 1
ATOM 828 C CA . ALA A 1 109 ? -5.451 15.425 18.067 1.00 98.19 109 ALA A CA 1
ATOM 829 C C . ALA A 1 109 ? -4.163 15.616 18.883 1.00 98.19 109 ALA A C 1
ATOM 831 O O . ALA A 1 109 ? -4.225 15.861 20.083 1.00 98.19 109 ALA A O 1
ATOM 832 N N . GLU A 1 110 ? -3.002 15.496 18.236 1.00 98.38 110 GLU A N 1
ATOM 833 C CA . GLU A 1 110 ? -1.686 15.580 18.873 1.00 98.38 110 GLU A CA 1
ATOM 834 C C . GLU A 1 110 ? -0.631 16.002 17.842 1.00 98.38 110 GLU A C 1
ATOM 836 O O . GLU A 1 110 ? -0.716 15.617 16.675 1.00 98.38 110 GLU A O 1
ATOM 841 N N . GLN A 1 111 ? 0.350 16.800 18.261 1.00 97.56 111 GLN A N 1
ATOM 842 C CA . GLN A 1 111 ? 1.506 17.194 17.448 1.00 97.56 111 GLN A CA 1
ATOM 843 C C . GLN A 1 111 ? 2.741 16.444 17.944 1.00 97.56 111 GLN A C 1
ATOM 845 O O . GLN A 1 111 ? 2.953 16.385 19.150 1.00 97.56 111 GLN A O 1
ATOM 850 N N . GLU A 1 112 ? 3.550 15.916 17.024 1.00 96.44 112 GLU A N 1
ATOM 851 C CA . GLU A 1 112 ? 4.708 15.055 17.319 1.00 96.44 112 GLU A CA 1
ATOM 852 C C . GLU A 1 112 ? 4.358 13.927 18.294 1.00 96.44 112 GLU A C 1
ATOM 854 O O . GLU A 1 112 ? 4.914 13.863 19.394 1.00 96.44 112 GLU A O 1
ATOM 859 N N . PRO A 1 113 ? 3.414 13.041 17.921 1.00 97.56 113 PRO A N 1
ATOM 860 C CA . PRO A 1 113 ? 2.998 11.975 18.813 1.00 97.56 113 PRO A CA 1
ATOM 861 C C . PRO A 1 113 ? 4.177 11.071 19.170 1.00 97.56 113 PRO A C 1
ATOM 863 O O . PRO A 1 113 ? 5.040 10.803 18.326 1.00 97.56 113 PRO A O 1
ATOM 866 N N . ASP A 1 114 ? 4.172 10.526 20.391 1.00 97.38 114 ASP A N 1
ATOM 867 C CA . ASP A 1 114 ? 5.132 9.484 20.759 1.00 97.38 114 ASP A CA 1
ATOM 868 C C . ASP A 1 114 ? 4.953 8.282 19.827 1.00 97.38 114 ASP A C 1
ATOM 870 O O . ASP A 1 114 ? 4.002 7.496 19.932 1.00 97.38 114 ASP A O 1
ATOM 874 N N . GLN A 1 115 ? 5.907 8.143 18.909 1.00 97.50 115 GLN A N 1
ATOM 875 C CA . GLN A 1 115 ? 5.878 7.146 17.854 1.00 97.50 115 GLN A CA 1
ATOM 876 C C . GLN A 1 115 ? 5.834 5.716 18.405 1.00 97.50 115 GLN A C 1
ATOM 878 O O . GLN A 1 115 ? 5.227 4.850 17.779 1.00 97.50 115 GLN A O 1
ATOM 883 N N . SER A 1 116 ? 6.388 5.470 19.599 1.00 98.00 116 SER A N 1
ATOM 884 C CA . SER A 1 116 ? 6.371 4.147 20.238 1.00 98.00 116 SER A CA 1
ATOM 885 C C . SER A 1 116 ? 4.972 3.692 20.671 1.00 98.00 116 SER A C 1
ATOM 887 O O . SER A 1 116 ? 4.760 2.509 20.925 1.00 98.00 116 SER A O 1
ATOM 889 N N . THR A 1 117 ? 4.001 4.610 20.721 1.00 98.25 117 THR A N 1
ATOM 890 C CA . THR A 1 117 ? 2.610 4.316 21.097 1.00 98.25 117 THR A CA 1
ATOM 891 C C . THR A 1 117 ? 1.693 4.079 19.898 1.00 98.25 117 THR A C 1
ATOM 893 O O . THR A 1 117 ? 0.581 3.572 20.067 1.00 98.25 117 THR A O 1
ATOM 896 N N . LEU A 1 118 ? 2.126 4.439 18.682 1.00 98.62 118 LEU A N 1
ATOM 897 C CA . LEU A 1 118 ? 1.246 4.488 17.511 1.00 98.62 118 LEU A CA 1
ATOM 898 C C . LEU A 1 118 ? 0.674 3.115 17.151 1.00 98.62 118 LEU A C 1
ATOM 900 O O . LEU A 1 118 ? -0.532 3.019 16.947 1.00 98.62 118 LEU A O 1
ATOM 904 N N . THR A 1 119 ? 1.484 2.049 17.138 1.00 98.75 119 THR A N 1
ATOM 905 C CA . THR A 1 119 ? 1.004 0.695 16.804 1.00 98.75 119 THR A CA 1
ATOM 906 C C . THR A 1 119 ? -0.108 0.247 17.750 1.00 98.75 119 THR A C 1
ATOM 908 O O . THR A 1 119 ? -1.146 -0.243 17.301 1.00 98.75 119 THR A O 1
ATOM 911 N N . GLY A 1 120 ? 0.061 0.470 19.058 1.00 98.75 120 GLY A N 1
ATOM 912 C CA . GLY A 1 120 ? -0.948 0.155 20.070 1.00 98.75 120 GLY A CA 1
ATOM 913 C C . GLY A 1 120 ? -2.240 0.954 19.882 1.00 98.75 120 GLY A C 1
ATOM 914 O O . GLY A 1 120 ? -3.313 0.364 19.784 1.00 98.75 120 GLY A O 1
ATOM 915 N N . ARG A 1 121 ? -2.140 2.282 19.734 1.00 98.81 121 ARG A N 1
ATOM 916 C CA . ARG A 1 121 ? -3.303 3.170 19.531 1.00 98.81 121 ARG A CA 1
ATOM 917 C C . ARG A 1 121 ? -4.061 2.840 18.244 1.00 98.81 121 ARG A C 1
ATOM 919 O O . ARG A 1 121 ? -5.285 2.799 18.229 1.00 98.81 121 ARG A O 1
ATOM 926 N N . TYR A 1 122 ? -3.337 2.550 17.166 1.00 98.88 122 TYR A N 1
ATOM 927 C CA . TYR A 1 122 ? -3.916 2.102 15.901 1.00 98.88 122 TYR A CA 1
ATOM 928 C C . TYR A 1 122 ? -4.631 0.753 16.045 1.00 98.88 122 TYR A C 1
ATOM 930 O O . TYR A 1 122 ? -5.715 0.568 15.496 1.00 98.88 122 TYR A O 1
ATOM 938 N N . THR A 1 123 ? -4.073 -0.173 16.827 1.00 98.94 123 THR A N 1
ATOM 939 C CA . THR A 1 123 ? -4.713 -1.465 17.128 1.00 98.94 123 THR A CA 1
ATOM 940 C C . THR A 1 123 ? -6.024 -1.281 17.894 1.00 98.94 123 THR A C 1
ATOM 942 O O . THR A 1 123 ? -7.029 -1.921 17.578 1.00 98.94 123 THR A O 1
ATOM 945 N N . GLU A 1 124 ? -6.046 -0.385 18.878 1.00 98.88 124 GLU A N 1
ATOM 946 C CA . GLU A 1 124 ? -7.250 -0.081 19.654 1.00 98.88 124 GLU A CA 1
ATOM 947 C C . GLU A 1 124 ? -8.368 0.489 18.767 1.00 98.88 124 GLU A C 1
ATOM 949 O O . GLU A 1 124 ? -9.484 -0.032 18.773 1.00 98.88 124 GLU A O 1
ATOM 954 N N . GLU A 1 125 ? -8.056 1.477 17.927 1.00 98.88 125 GLU A N 1
ATOM 955 C CA . GLU A 1 125 ? -9.015 2.095 16.999 1.00 98.88 125 GLU A CA 1
ATOM 956 C C . GLU A 1 125 ? -9.562 1.086 15.979 1.00 98.88 125 GLU A C 1
ATOM 958 O O . GLU A 1 125 ? -10.774 0.990 15.767 1.00 98.88 125 GLU A O 1
ATOM 963 N N . ALA A 1 126 ? -8.683 0.266 15.394 1.00 98.94 126 ALA A N 1
ATOM 964 C CA . ALA A 1 126 ? -9.065 -0.778 14.448 1.00 98.94 126 ALA A CA 1
ATOM 965 C C . ALA A 1 126 ? -10.006 -1.818 15.081 1.00 98.94 126 ALA A C 1
ATOM 967 O O . ALA A 1 126 ? -11.073 -2.120 14.537 1.00 98.94 126 ALA A O 1
ATOM 968 N N . THR A 1 127 ? -9.643 -2.361 16.246 1.00 98.94 127 THR A N 1
ATOM 969 C CA . THR A 1 127 ? -10.462 -3.380 16.923 1.00 98.94 127 THR A CA 1
ATOM 970 C C . THR A 1 127 ? -11.768 -2.799 17.471 1.00 98.94 127 THR A C 1
ATOM 972 O O . THR A 1 127 ? -12.804 -3.468 17.422 1.00 98.94 127 THR A O 1
ATOM 975 N N . GLY A 1 128 ? -11.759 -1.547 17.936 1.00 98.88 128 GLY A N 1
ATOM 976 C CA . GLY A 1 128 ? -12.955 -0.805 18.331 1.00 98.88 128 GLY A CA 1
ATOM 977 C C . GLY A 1 128 ? -13.945 -0.641 17.177 1.00 98.88 128 GLY A C 1
ATOM 978 O O . GLY A 1 128 ? -15.125 -0.965 17.336 1.00 98.88 128 GLY A O 1
ATOM 979 N N . PHE A 1 129 ? -13.463 -0.227 16.000 1.00 98.94 129 PHE A N 1
ATOM 980 C CA . PHE A 1 129 ? -14.272 -0.078 14.786 1.00 98.94 129 PHE A CA 1
ATOM 981 C C . PHE A 1 129 ? -14.901 -1.398 14.314 1.00 98.94 129 PHE A C 1
ATOM 983 O O . PHE A 1 129 ? -16.078 -1.434 13.947 1.00 98.94 129 PHE A O 1
ATOM 990 N N . ILE A 1 130 ? -14.148 -2.501 14.364 1.00 98.88 130 ILE A N 1
ATOM 991 C CA . ILE A 1 130 ? -14.660 -3.835 14.010 1.00 98.88 130 ILE A CA 1
ATOM 992 C C . ILE A 1 130 ? -15.802 -4.233 14.951 1.00 98.88 130 ILE A C 1
ATOM 994 O O . ILE A 1 130 ? -16.889 -4.601 14.499 1.00 98.88 130 ILE A O 1
ATOM 998 N N . ARG A 1 131 ? -15.586 -4.119 16.269 1.00 98.81 131 ARG A N 1
ATOM 999 C CA . ARG A 1 131 ? -16.588 -4.492 17.280 1.00 98.81 131 ARG A CA 1
ATOM 1000 C C . ARG A 1 131 ? -17.844 -3.625 17.186 1.00 98.81 131 ARG A C 1
ATOM 1002 O O . ARG A 1 131 ? -18.950 -4.144 17.337 1.00 98.81 131 ARG A O 1
ATOM 1009 N N . SER A 1 132 ? -17.702 -2.318 16.958 1.00 98.69 132 SER A N 1
ATOM 1010 C CA . SER A 1 132 ? -18.846 -1.408 16.832 1.00 98.69 132 SER A CA 1
ATOM 1011 C C . SER A 1 132 ? -19.648 -1.675 15.557 1.00 98.69 132 SER A C 1
ATOM 1013 O O . SER A 1 132 ? -20.873 -1.783 15.631 1.00 98.69 132 SER A O 1
ATOM 1015 N N . SER A 1 133 ? -18.977 -1.888 14.423 1.00 98.62 133 SER A N 1
ATOM 1016 C CA . SER A 1 133 ? -19.627 -2.209 13.146 1.00 98.62 133 SER A CA 1
ATOM 1017 C C . SER A 1 133 ? -20.381 -3.538 13.206 1.00 98.62 133 SER A C 1
ATOM 1019 O O . SER A 1 133 ? -21.543 -3.612 12.801 1.00 98.62 133 SER A O 1
ATOM 1021 N N . ALA A 1 134 ? -19.764 -4.571 13.793 1.00 98.38 134 ALA A N 1
ATOM 1022 C CA . ALA A 1 134 ? -20.402 -5.869 13.997 1.00 98.38 134 ALA A CA 1
ATOM 1023 C C . ALA A 1 134 ? -21.643 -5.768 14.898 1.00 98.38 134 ALA A C 1
ATOM 1025 O O . ALA A 1 134 ? -22.699 -6.303 14.560 1.00 98.38 134 ALA A O 1
ATOM 1026 N N . ARG A 1 135 ? -21.560 -5.020 16.009 1.00 98.56 135 ARG A N 1
ATOM 1027 C CA . ARG A 1 135 ? -22.703 -4.766 16.906 1.00 98.56 135 ARG A CA 1
ATOM 1028 C C . ARG A 1 135 ? -23.847 -4.048 16.192 1.00 98.56 135 ARG A C 1
ATOM 1030 O O . ARG A 1 135 ? -25.006 -4.390 16.402 1.00 98.56 135 ARG A O 1
ATOM 1037 N N . ALA A 1 136 ? -23.516 -3.083 15.337 1.00 98.31 136 ALA A N 1
ATOM 1038 C CA . ALA A 1 136 ? -24.475 -2.364 14.505 1.00 98.31 136 ALA A CA 1
ATOM 1039 C C . ALA A 1 136 ? -25.003 -3.199 13.323 1.00 98.31 136 ALA A C 1
ATOM 1041 O O . ALA A 1 136 ? -25.872 -2.726 12.595 1.00 98.31 136 ALA A O 1
ATOM 1042 N N . LYS A 1 137 ? -24.491 -4.424 13.120 1.00 98.06 137 LYS A N 1
ATOM 1043 C CA . LYS A 1 137 ? -24.805 -5.305 11.984 1.00 98.06 137 LYS A CA 1
ATOM 1044 C C . LYS A 1 137 ? -24.591 -4.624 10.626 1.00 98.06 137 LYS A C 1
ATOM 1046 O O . LYS A 1 137 ? -25.297 -4.918 9.664 1.00 98.06 137 LYS A O 1
ATOM 1051 N N . LYS A 1 138 ? -23.618 -3.712 10.549 1.00 97.62 138 LYS A N 1
ATOM 1052 C CA . LYS A 1 138 ? -23.270 -2.982 9.327 1.00 97.62 138 LYS A CA 1
ATOM 1053 C C . LYS A 1 138 ? -22.032 -3.632 8.692 1.00 97.62 138 LYS A C 1
ATOM 1055 O O . LYS A 1 138 ? -21.073 -3.904 9.421 1.00 97.62 138 LYS A O 1
ATOM 1060 N N . PRO A 1 139 ? -22.014 -3.899 7.370 1.00 98.56 139 PRO A N 1
ATOM 1061 C CA . PRO A 1 139 ? -20.785 -4.322 6.708 1.00 98.56 139 PRO A CA 1
ATOM 1062 C C . PRO A 1 139 ? -19.731 -3.222 6.861 1.00 98.56 139 PRO A C 1
ATOM 1064 O O . PRO A 1 139 ? -20.067 -2.037 6.878 1.00 98.56 139 PRO A O 1
ATOM 1067 N N . PHE A 1 140 ? -18.463 -3.596 7.005 1.00 98.81 140 PHE A N 1
ATOM 1068 C CA . PHE A 1 140 ? -17.396 -2.633 7.257 1.00 98.81 140 PHE A CA 1
ATOM 1069 C C . PHE A 1 140 ? -16.217 -2.815 6.311 1.00 98.81 140 PHE A C 1
ATOM 1071 O O . PHE A 1 140 ? -15.906 -3.920 5.868 1.00 98.81 140 PHE A O 1
ATOM 1078 N N . PHE A 1 141 ? -15.559 -1.701 6.020 1.00 98.88 141 PHE A N 1
ATOM 1079 C CA . PHE A 1 141 ? -14.294 -1.628 5.315 1.00 98.88 141 PHE A CA 1
ATOM 1080 C C . PHE A 1 141 ? -13.302 -0.873 6.190 1.00 98.88 141 PHE A C 1
ATOM 1082 O O . PHE A 1 141 ? -13.469 0.317 6.459 1.00 98.88 141 PHE A O 1
ATOM 1089 N N . LEU A 1 142 ? -12.277 -1.586 6.648 1.00 98.94 142 LEU A N 1
ATOM 1090 C CA . LEU A 1 142 ? -11.180 -1.024 7.419 1.00 98.94 142 LEU A CA 1
ATOM 1091 C C . LEU A 1 142 ? -9.923 -1.016 6.550 1.00 98.94 142 LEU A C 1
ATOM 1093 O O . LEU A 1 142 ? -9.377 -2.074 6.237 1.00 98.94 142 LEU A O 1
ATOM 1097 N N . TYR A 1 143 ? -9.436 0.173 6.206 1.00 98.94 143 TYR A N 1
ATOM 1098 C CA . TYR A 1 143 ? -8.101 0.340 5.647 1.00 98.94 143 TYR A CA 1
ATOM 1099 C C . TYR A 1 143 ? -7.102 0.566 6.784 1.00 98.94 143 TYR A C 1
ATOM 1101 O O . TYR A 1 143 ? -6.987 1.666 7.328 1.00 98.94 143 TYR A O 1
ATOM 1109 N N . PHE A 1 144 ? -6.404 -0.504 7.172 1.00 98.81 144 PHE A N 1
ATOM 1110 C CA . PHE A 1 144 ? -5.459 -0.485 8.284 1.00 98.81 144 PHE A CA 1
ATOM 1111 C C . PHE A 1 144 ? -4.024 -0.321 7.783 1.00 98.81 144 PHE A C 1
ATOM 1113 O O . PHE A 1 144 ? -3.369 -1.283 7.387 1.00 98.81 144 PHE A O 1
ATOM 1120 N N . ALA A 1 145 ? -3.551 0.919 7.752 1.00 98.50 145 ALA A N 1
ATOM 1121 C CA . ALA A 1 145 ? -2.315 1.302 7.092 1.00 98.50 145 ALA A CA 1
ATOM 1122 C C . ALA A 1 145 ? -1.278 1.771 8.110 1.00 98.50 145 ALA A C 1
ATOM 1124 O O . ALA A 1 145 ? -1.031 2.967 8.238 1.00 98.50 145 ALA A O 1
ATOM 1125 N N . HIS A 1 146 ? -0.669 0.840 8.842 1.00 98.06 146 HIS A N 1
ATOM 1126 C CA . HIS A 1 146 ? 0.336 1.165 9.860 1.00 98.06 146 HIS A CA 1
ATOM 1127 C C . HIS A 1 146 ? 1.431 2.123 9.369 1.00 98.06 146 HIS A C 1
ATOM 1129 O O . HIS A 1 146 ? 1.817 2.141 8.197 1.00 98.06 146 HIS A O 1
ATOM 1135 N N . THR A 1 147 ? 1.938 2.929 10.303 1.00 96.50 147 THR A N 1
ATOM 1136 C CA . THR A 1 147 ? 3.107 3.790 10.080 1.00 96.50 147 THR A CA 1
ATOM 1137 C C . THR A 1 147 ? 4.375 2.948 9.941 1.00 96.50 147 THR A C 1
ATOM 1139 O O . THR A 1 147 ? 5.174 3.169 9.032 1.00 96.50 147 THR A O 1
ATOM 1142 N N . PHE A 1 148 ? 4.541 1.954 10.814 1.00 97.38 148 PHE A N 1
ATOM 1143 C CA . PHE A 1 148 ? 5.679 1.038 10.810 1.00 97.38 148 PHE A CA 1
ATOM 1144 C C . PHE A 1 148 ? 5.484 -0.095 9.791 1.00 97.38 148 PHE A C 1
ATOM 1146 O O . PHE A 1 148 ? 4.344 -0.461 9.502 1.00 97.38 148 PHE A O 1
ATOM 1153 N N . PRO A 1 149 ? 6.571 -0.646 9.218 1.00 96.38 149 PRO A N 1
ATOM 1154 C CA . PRO A 1 149 ? 7.977 -0.500 9.617 1.00 96.38 149 PRO A CA 1
ATOM 1155 C C . PRO A 1 149 ? 8.726 0.638 8.894 1.00 96.38 149 PRO A C 1
ATOM 1157 O O . PRO A 1 149 ? 9.934 0.547 8.676 1.00 96.38 149 PRO A O 1
ATOM 1160 N N . HIS A 1 150 ? 8.036 1.705 8.473 1.00 96.44 150 HIS A N 1
ATOM 1161 C CA . HIS A 1 150 ? 8.710 2.875 7.917 1.00 96.44 150 HIS A CA 1
ATOM 1162 C C . HIS A 1 150 ? 9.597 3.553 8.970 1.00 96.44 150 HIS A C 1
ATOM 1164 O O . HIS A 1 150 ? 9.224 3.680 10.134 1.00 96.44 150 HIS A O 1
ATOM 1170 N N . TRP A 1 151 ? 10.768 4.010 8.535 1.00 93.62 151 TRP A N 1
ATOM 1171 C CA . TRP A 1 151 ? 11.683 4.796 9.356 1.00 93.62 151 TRP A CA 1
ATOM 1172 C C . TRP A 1 151 ? 11.118 6.209 9.632 1.00 93.62 151 TRP A C 1
ATOM 1174 O O . TRP A 1 151 ? 10.437 6.739 8.756 1.00 93.62 151 TRP A O 1
ATOM 1184 N N . PRO A 1 152 ? 11.410 6.864 10.771 1.00 95.25 152 PRO A N 1
ATOM 1185 C CA . PRO A 1 152 ? 12.136 6.362 11.938 1.00 95.25 152 PRO A CA 1
ATOM 1186 C C . PRO A 1 152 ? 11.382 5.228 12.620 1.00 95.25 152 PRO A C 1
ATOM 1188 O O . PRO A 1 152 ? 10.160 5.248 12.718 1.00 95.25 152 PRO A O 1
ATOM 1191 N N . LEU A 1 153 ? 12.122 4.219 13.068 1.00 96.62 153 LEU A N 1
ATOM 1192 C CA . LEU A 1 153 ? 11.532 3.067 13.734 1.00 96.62 153 LEU A CA 1
ATOM 1193 C C . LEU A 1 153 ? 11.201 3.413 15.186 1.00 96.62 153 LEU A C 1
ATOM 1195 O O . LEU A 1 153 ? 11.987 4.066 15.872 1.00 96.62 153 LEU A O 1
ATOM 1199 N N . ALA A 1 154 ? 10.072 2.909 15.666 1.00 97.06 154 ALA A N 1
ATOM 1200 C CA . ALA A 1 154 ? 9.755 2.858 17.080 1.00 97.06 154 ALA A CA 1
ATOM 1201 C C . ALA A 1 154 ? 8.987 1.567 17.377 1.00 97.06 154 ALA A C 1
ATOM 1203 O O . ALA A 1 154 ? 8.365 0.983 16.493 1.00 97.06 154 ALA A O 1
ATOM 1204 N N . ALA A 1 155 ? 9.058 1.135 18.629 1.00 98.06 155 ALA A N 1
ATOM 1205 C CA . ALA A 1 155 ? 8.300 0.012 19.154 1.00 98.06 155 ALA A CA 1
ATOM 1206 C C . ALA A 1 155 ? 7.948 0.312 20.611 1.00 98.06 155 ALA A C 1
ATOM 1208 O O . ALA A 1 155 ? 8.734 0.962 21.316 1.00 98.06 155 ALA A O 1
ATOM 1209 N N . SER A 1 156 ? 6.790 -0.155 21.067 1.00 98.31 156 SER A N 1
ATOM 1210 C CA . SER A 1 156 ? 6.375 0.033 22.455 1.00 98.31 156 SER A CA 1
ATOM 1211 C C . SER A 1 156 ? 7.287 -0.719 23.427 1.00 98.31 156 SER A C 1
ATOM 1213 O O . SER A 1 156 ? 8.008 -1.652 23.065 1.00 98.31 156 SER A O 1
ATOM 1215 N N . ALA A 1 157 ? 7.223 -0.359 24.711 1.00 98.06 157 ALA A N 1
ATOM 1216 C CA . ALA A 1 157 ? 8.014 -1.007 25.761 1.00 98.06 157 ALA A CA 1
ATOM 1217 C C . ALA A 1 157 ? 7.817 -2.536 25.837 1.00 98.06 157 ALA A C 1
ATOM 1219 O O . ALA A 1 157 ? 8.712 -3.248 26.289 1.00 98.06 157 ALA A O 1
ATOM 1220 N N . LYS A 1 158 ? 6.668 -3.051 25.374 1.00 98.00 158 LYS A N 1
ATOM 1221 C CA . LYS A 1 158 ? 6.377 -4.491 25.319 1.00 98.00 158 LYS A CA 1
ATOM 1222 C C . LYS A 1 158 ? 7.277 -5.232 24.321 1.00 98.00 158 LYS A C 1
ATOM 1224 O O . LYS A 1 158 ? 7.636 -6.379 24.584 1.00 98.00 158 LYS A O 1
ATOM 1229 N N . PHE A 1 159 ? 7.639 -4.586 23.213 1.00 98.50 159 PHE A N 1
ATOM 1230 C CA . PHE A 1 159 ? 8.374 -5.197 22.099 1.00 98.50 159 PHE A CA 1
ATOM 1231 C C . PHE A 1 159 ? 9.807 -4.691 21.964 1.00 98.50 159 PHE A C 1
ATOM 1233 O O . PHE A 1 159 ? 10.648 -5.393 21.418 1.00 98.50 159 PHE A O 1
ATOM 1240 N N . LYS A 1 160 ? 10.119 -3.506 22.493 1.00 98.12 160 LYS A N 1
ATOM 1241 C CA . LYS A 1 160 ? 11.452 -2.910 22.396 1.00 98.12 160 LYS A CA 1
ATOM 1242 C C . LYS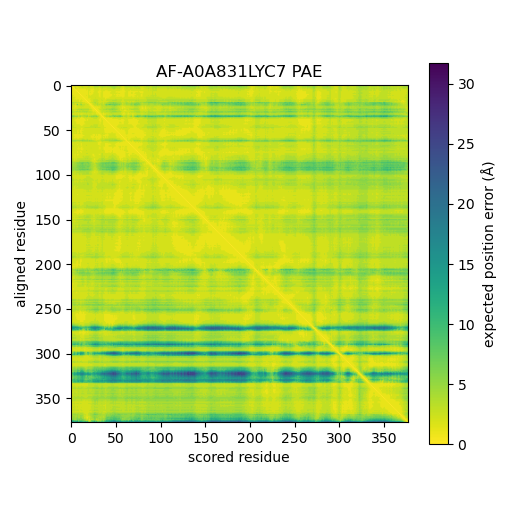 A 1 160 ? 12.534 -3.815 23.005 1.00 98.12 160 LYS A C 1
ATOM 1244 O O . LYS A 1 160 ? 12.461 -4.199 24.174 1.00 98.12 160 LYS A O 1
ATOM 1249 N N . GLY A 1 161 ? 13.564 -4.107 22.214 1.00 97.75 161 GLY A N 1
ATOM 1250 C CA . GLY A 1 161 ? 14.708 -4.942 22.565 1.00 97.75 161 GLY A CA 1
ATOM 1251 C C . GLY A 1 161 ? 14.398 -6.438 22.660 1.00 97.75 161 GLY A C 1
ATOM 1252 O O . GLY A 1 161 ? 15.102 -7.139 23.388 1.00 97.75 161 GLY A O 1
ATOM 1253 N N . LYS A 1 162 ? 13.336 -6.933 22.009 1.00 97.88 162 LYS A N 1
ATOM 1254 C CA . LYS A 1 162 ? 12.941 -8.354 22.064 1.00 97.88 162 LYS A CA 1
ATOM 1255 C C . LYS A 1 162 ? 13.348 -9.122 20.818 1.00 97.88 162 LYS A C 1
ATOM 1257 O O . LYS A 1 162 ? 13.731 -10.290 20.923 1.00 97.88 162 LYS A O 1
ATOM 1262 N N . SER A 1 163 ? 13.318 -8.470 19.666 1.00 97.94 163 SER A N 1
ATOM 1263 C CA . SER A 1 163 ? 13.637 -9.105 18.407 1.00 97.94 163 SER A CA 1
ATOM 1264 C C . SER A 1 163 ? 15.137 -9.266 18.214 1.00 97.94 163 SER A C 1
ATOM 1266 O O . SER A 1 163 ? 15.940 -8.365 18.464 1.00 97.94 163 SER A O 1
ATOM 1268 N N . LYS A 1 164 ? 15.530 -10.402 17.632 1.00 96.62 164 LYS A N 1
ATOM 1269 C CA . LYS A 1 164 ? 16.916 -10.637 17.189 1.00 96.62 164 LYS A CA 1
ATOM 1270 C C . LYS A 1 164 ? 17.350 -9.688 16.068 1.00 96.62 164 LYS A C 1
ATOM 1272 O O . LYS A 1 164 ? 18.540 -9.577 15.801 1.00 96.62 164 LYS A O 1
ATOM 1277 N N . ARG A 1 165 ? 16.400 -9.023 15.401 1.00 96.19 165 ARG A N 1
ATOM 1278 C CA . ARG A 1 165 ? 16.650 -8.083 14.298 1.00 96.19 165 ARG A CA 1
ATOM 1279 C C . ARG A 1 165 ? 16.604 -6.618 14.759 1.00 96.19 165 ARG A C 1
ATOM 1281 O O . ARG A 1 165 ? 16.261 -5.727 13.983 1.00 96.19 165 ARG A O 1
ATOM 1288 N N . GLY A 1 166 ? 16.924 -6.378 16.031 1.00 96.62 166 GLY A N 1
ATOM 1289 C CA . GLY A 1 166 ? 16.950 -5.044 16.626 1.00 96.62 166 GLY A CA 1
ATOM 1290 C C . GLY A 1 166 ? 15.610 -4.319 16.496 1.00 96.62 166 GLY A C 1
ATOM 1291 O O . GLY A 1 166 ? 14.559 -4.942 16.357 1.00 96.62 166 GLY A O 1
ATOM 1292 N N . LEU A 1 167 ? 15.655 -2.986 16.479 1.00 97.19 167 LEU A N 1
ATOM 1293 C CA . LEU A 1 167 ? 14.451 -2.153 16.502 1.00 97.19 167 LEU A CA 1
ATOM 1294 C C . LEU A 1 167 ? 13.545 -2.340 15.273 1.00 97.19 167 LEU A C 1
ATOM 1296 O O . LEU A 1 167 ? 12.329 -2.197 15.382 1.00 97.19 167 LEU A O 1
ATOM 1300 N N . PHE A 1 168 ? 14.108 -2.689 14.110 1.00 97.81 168 PHE A N 1
ATOM 1301 C CA . PHE A 1 168 ? 13.296 -3.037 12.939 1.00 97.81 168 PHE A CA 1
ATOM 1302 C C . PHE A 1 168 ? 12.475 -4.297 13.216 1.00 97.81 168 PHE A C 1
ATOM 1304 O O . PHE A 1 168 ? 11.282 -4.343 12.928 1.00 97.81 168 PHE A O 1
ATOM 1311 N N . GLY A 1 169 ? 13.119 -5.314 13.795 1.00 98.19 169 GLY A N 1
ATOM 1312 C CA . GLY A 1 169 ? 12.455 -6.534 14.232 1.00 98.19 169 GLY A CA 1
ATOM 1313 C C . GLY A 1 169 ? 11.394 -6.276 15.297 1.00 98.19 169 GLY A C 1
ATOM 1314 O O . GLY A 1 169 ? 10.292 -6.789 15.161 1.00 98.19 169 GLY A O 1
ATOM 1315 N N . ASP A 1 170 ? 11.683 -5.431 16.290 1.00 98.50 170 ASP A N 1
ATOM 1316 C CA . ASP A 1 170 ? 10.718 -5.071 17.338 1.00 98.50 170 ASP A CA 1
ATOM 1317 C C . ASP A 1 170 ? 9.449 -4.438 16.741 1.00 98.50 170 ASP A C 1
ATOM 1319 O O . ASP A 1 170 ? 8.334 -4.817 17.095 1.00 98.50 170 ASP A O 1
ATOM 1323 N N . ALA A 1 171 ? 9.612 -3.509 15.791 1.00 98.38 171 ALA A N 1
ATOM 1324 C CA . ALA A 1 171 ? 8.492 -2.866 15.104 1.00 98.38 171 ALA A CA 1
ATOM 1325 C C . ALA A 1 171 ? 7.681 -3.862 14.252 1.00 98.38 171 ALA A C 1
ATOM 1327 O O . ALA A 1 171 ? 6.458 -3.758 14.171 1.00 98.38 171 ALA A O 1
ATOM 1328 N N . VAL A 1 172 ? 8.346 -4.841 13.625 1.00 98.44 172 VAL A N 1
ATOM 1329 C CA . VAL A 1 172 ? 7.681 -5.907 12.856 1.00 98.44 172 VAL A CA 1
ATOM 1330 C C . VAL A 1 172 ? 6.956 -6.901 13.768 1.00 98.44 172 VAL A C 1
ATOM 1332 O O . VAL A 1 172 ? 5.842 -7.299 13.445 1.00 98.44 172 VAL A O 1
ATOM 1335 N N . GLU A 1 173 ? 7.533 -7.285 14.907 1.00 98.69 173 GLU A N 1
ATOM 1336 C CA . GLU A 1 173 ? 6.880 -8.162 15.890 1.00 98.69 173 GLU A CA 1
ATOM 1337 C C . GLU A 1 173 ? 5.657 -7.483 16.528 1.00 98.69 173 GLU A C 1
ATOM 1339 O O . GLU A 1 173 ? 4.630 -8.127 16.747 1.00 98.69 173 GLU A O 1
ATOM 1344 N N . GLU A 1 174 ? 5.718 -6.170 16.768 1.00 98.81 174 GLU A N 1
ATOM 1345 C CA . GLU A 1 174 ? 4.561 -5.406 17.242 1.00 98.81 174 GLU A CA 1
ATOM 1346 C C . GLU A 1 174 ? 3.467 -5.269 16.168 1.00 98.81 174 GLU A C 1
ATOM 1348 O O . GLU A 1 174 ? 2.277 -5.382 16.478 1.00 98.81 174 GLU A O 1
ATOM 1353 N N . LEU A 1 175 ? 3.849 -5.076 14.899 1.00 98.62 175 LEU A N 1
ATOM 1354 C CA . LEU A 1 175 ? 2.928 -5.101 13.757 1.00 98.62 175 LEU A CA 1
ATOM 1355 C C . LEU A 1 175 ? 2.227 -6.465 13.635 1.00 98.62 175 LEU A C 1
ATOM 1357 O O . LEU A 1 175 ? 1.011 -6.513 13.458 1.00 98.62 175 LEU A O 1
ATOM 1361 N N . ASP A 1 176 ? 2.974 -7.565 13.749 1.00 98.81 176 ASP A N 1
ATOM 1362 C CA . ASP A 1 176 ? 2.433 -8.929 13.709 1.00 98.81 176 ASP A CA 1
ATOM 1363 C C . ASP A 1 176 ? 1.429 -9.168 14.848 1.00 98.81 176 ASP A C 1
ATOM 1365 O O . ASP A 1 176 ? 0.297 -9.601 14.608 1.00 98.81 176 ASP A O 1
ATOM 1369 N N . TRP A 1 177 ? 1.776 -8.761 16.075 1.00 98.81 177 TRP A N 1
ATOM 1370 C CA . TRP A 1 177 ? 0.846 -8.787 17.205 1.00 98.81 177 TRP A CA 1
ATOM 1371 C C . TRP A 1 177 ? -0.427 -7.973 16.928 1.00 98.81 177 TRP A C 1
ATOM 1373 O O . TRP A 1 177 ? -1.529 -8.458 17.188 1.00 98.81 177 TRP A O 1
ATOM 1383 N N . SER A 1 178 ? -0.295 -6.768 16.363 1.00 98.88 178 SER A N 1
ATOM 1384 C CA . SER A 1 178 ? -1.427 -5.907 15.995 1.00 98.88 178 SER A CA 1
ATOM 1385 C C . SER A 1 178 ? -2.373 -6.588 14.996 1.00 98.88 178 SER A C 1
ATOM 1387 O O . SER A 1 178 ? -3.594 -6.564 15.176 1.00 98.88 178 SER A O 1
ATOM 1389 N N . VAL A 1 179 ? -1.829 -7.262 13.976 1.00 98.81 179 VAL A N 1
ATOM 1390 C CA . VAL A 1 179 ? -2.622 -8.071 13.034 1.00 98.81 179 VAL A CA 1
ATOM 1391 C C . VAL A 1 179 ? -3.332 -9.213 13.767 1.00 98.81 179 VAL A C 1
ATOM 1393 O O . VAL A 1 179 ? -4.519 -9.452 13.528 1.00 98.81 179 VAL A O 1
ATOM 1396 N N . GLY A 1 180 ? -2.654 -9.878 14.706 1.00 98.88 180 GLY A N 1
ATOM 1397 C CA . GLY A 1 180 ? -3.254 -10.892 15.574 1.00 98.88 180 GLY A CA 1
ATOM 1398 C C . GLY A 1 180 ? -4.457 -10.373 16.371 1.00 98.88 180 GLY A C 1
ATOM 1399 O O . GLY A 1 180 ? -5.490 -11.042 16.426 1.00 98.88 180 GLY A O 1
ATOM 1400 N N . GLU A 1 181 ? -4.372 -9.163 16.929 1.00 98.94 181 GLU A N 1
ATOM 1401 C CA . GLU A 1 181 ? -5.480 -8.524 17.652 1.00 98.94 181 GLU A CA 1
ATOM 1402 C C . GLU A 1 181 ? -6.666 -8.185 16.740 1.00 98.94 181 GLU A C 1
ATOM 1404 O O . GLU A 1 181 ? -7.818 -8.386 17.129 1.00 98.94 181 GLU A O 1
ATOM 1409 N N . VAL A 1 182 ? -6.413 -7.743 15.504 1.00 98.81 182 VAL A N 1
ATOM 1410 C CA . VAL A 1 182 ? -7.471 -7.526 14.502 1.00 98.81 182 VAL A CA 1
ATOM 1411 C C . VAL A 1 182 ? -8.195 -8.835 14.180 1.00 98.81 182 VAL A C 1
ATOM 1413 O O . VAL A 1 182 ? -9.427 -8.884 14.207 1.00 98.81 182 VAL A O 1
ATOM 1416 N N . LEU A 1 183 ? -7.452 -9.918 13.929 1.00 98.88 183 LEU A N 1
ATOM 1417 C CA . LEU A 1 183 ? -8.037 -11.237 13.665 1.00 98.88 183 LEU A CA 1
ATOM 1418 C C . LEU A 1 183 ? -8.831 -11.761 14.870 1.00 98.88 183 LEU A C 1
ATOM 1420 O O . LEU A 1 183 ? -9.919 -12.317 14.699 1.00 98.88 183 LEU A O 1
ATOM 1424 N N . ARG A 1 184 ? -8.323 -11.542 16.088 1.00 98.88 184 ARG A N 1
ATOM 1425 C CA . ARG A 1 184 ? -9.018 -11.871 17.337 1.00 98.88 184 ARG A CA 1
ATOM 1426 C C . ARG A 1 184 ? -10.333 -11.100 17.455 1.00 98.88 184 ARG A C 1
ATOM 1428 O O . ARG A 1 184 ? -11.363 -11.721 17.694 1.00 98.88 184 ARG A O 1
ATOM 1435 N N . ALA A 1 185 ? -10.326 -9.789 17.209 1.00 98.88 185 ALA A N 1
ATOM 1436 C CA . ALA A 1 185 ? -11.523 -8.953 17.275 1.00 98.88 185 ALA A CA 1
ATOM 1437 C C . ALA A 1 185 ? -12.594 -9.374 16.254 1.00 98.88 185 ALA A C 1
ATOM 1439 O O . ALA A 1 185 ? -13.772 -9.434 16.598 1.00 98.88 185 ALA A O 1
ATOM 1440 N N . VAL A 1 186 ? -12.195 -9.723 15.025 1.00 98.75 186 VAL A N 1
ATOM 1441 C CA . VAL A 1 186 ? -13.096 -10.274 13.992 1.00 98.75 186 VAL A CA 1
ATOM 1442 C C . VAL A 1 186 ? -13.749 -11.581 14.458 1.00 98.75 186 VAL A C 1
ATOM 1444 O O . VAL A 1 186 ? -14.956 -11.772 14.285 1.00 98.75 186 VAL A O 1
ATOM 1447 N N . LYS A 1 187 ? -12.964 -12.476 15.071 1.00 98.69 187 LYS A N 1
ATOM 1448 C CA . LYS A 1 187 ? -13.451 -13.753 15.606 1.00 98.69 187 LYS A CA 1
ATOM 1449 C C . LYS A 1 187 ? -14.389 -13.563 16.799 1.00 98.69 187 LYS A C 1
ATOM 1451 O O . LYS A 1 187 ? -15.478 -14.128 16.804 1.00 98.69 187 LYS A O 1
ATOM 1456 N N . GLU A 1 188 ? -14.000 -12.753 17.780 1.00 98.62 188 GLU A N 1
ATOM 1457 C CA . GLU A 1 188 ? -14.795 -12.455 18.983 1.00 98.62 188 GLU A CA 1
ATOM 1458 C C . GLU A 1 188 ? -16.115 -11.751 18.652 1.00 98.62 188 GLU A C 1
ATOM 1460 O O . GLU A 1 188 ? -17.129 -12.000 19.299 1.00 98.62 188 GLU A O 1
ATOM 1465 N N . ALA A 1 189 ? -16.129 -10.909 17.616 1.00 98.50 189 ALA A N 1
ATOM 1466 C CA . ALA A 1 189 ? -17.344 -10.283 17.107 1.00 98.50 189 ALA A CA 1
ATOM 1467 C C . ALA A 1 189 ? -18.264 -11.250 16.333 1.00 98.50 189 ALA A C 1
ATOM 1469 O O . ALA A 1 189 ? -19.364 -10.857 15.949 1.00 98.50 189 ALA A O 1
ATOM 1470 N N . GLY A 1 190 ? -17.840 -12.495 16.080 1.00 98.31 190 GLY A N 1
ATOM 1471 C CA . GLY A 1 190 ? -18.642 -13.506 15.384 1.00 98.31 190 GLY A CA 1
ATOM 1472 C C . GLY A 1 190 ? -18.815 -13.261 13.880 1.00 98.31 190 GLY A C 1
ATOM 1473 O O . GLY A 1 190 ? -19.696 -13.854 13.265 1.00 98.31 190 GLY A O 1
ATOM 1474 N N . VAL A 1 191 ? -17.987 -12.404 13.270 1.00 98.44 191 VAL A N 1
ATOM 1475 C CA . VAL A 1 191 ? -18.089 -12.013 11.845 1.00 98.44 191 VAL A CA 1
ATOM 1476 C C . VAL A 1 191 ? -17.014 -12.652 10.958 1.00 98.44 191 VAL A C 1
ATOM 1478 O O . VAL A 1 191 ? -16.930 -12.363 9.765 1.00 98.44 191 VAL A O 1
ATOM 1481 N N . GLU A 1 192 ? -16.210 -13.561 11.513 1.00 98.06 192 GLU A N 1
ATOM 1482 C CA . GLU A 1 192 ? -15.080 -14.210 10.837 1.00 98.06 192 GLU A CA 1
ATOM 1483 C C . GLU A 1 192 ? -15.448 -14.897 9.512 1.00 98.06 192 GLU A C 1
ATOM 1485 O O . GLU A 1 192 ? -14.759 -14.697 8.513 1.00 98.06 192 GLU A O 1
ATOM 1490 N N . GLY A 1 193 ? -16.556 -15.643 9.460 1.00 97.75 193 GLY A N 1
ATOM 1491 C CA . GLY A 1 193 ? -17.011 -16.307 8.227 1.00 97.75 193 GLY A CA 1
ATOM 1492 C C . GLY A 1 193 ? -17.467 -15.342 7.122 1.00 97.75 193 GLY A C 1
ATOM 1493 O O . GLY A 1 193 ? -17.643 -15.747 5.973 1.00 97.75 193 GLY A O 1
ATOM 1494 N N . ASN A 1 194 ? -17.639 -14.057 7.443 1.00 97.94 194 ASN A N 1
ATOM 1495 C CA . ASN A 1 194 ? -18.062 -13.009 6.516 1.00 97.94 194 ASN A CA 1
ATOM 1496 C C . ASN A 1 194 ? -17.052 -11.853 6.418 1.00 97.94 194 ASN A C 1
ATOM 1498 O O . ASN A 1 194 ? -17.420 -10.747 6.030 1.00 97.94 194 ASN A O 1
ATOM 1502 N N . THR A 1 195 ? -15.790 -12.089 6.785 1.00 98.69 195 THR A N 1
ATOM 1503 C CA . THR A 1 195 ? -14.735 -11.074 6.706 1.00 98.69 195 THR A CA 1
ATOM 1504 C C . THR A 1 195 ? -13.589 -11.571 5.833 1.00 98.69 195 THR A C 1
ATOM 1506 O O . THR A 1 195 ? -12.933 -12.562 6.157 1.00 98.69 195 THR A O 1
ATOM 1509 N N . LEU A 1 196 ? -13.323 -10.847 4.744 1.00 98.75 196 LEU A N 1
ATOM 1510 C CA . LEU A 1 196 ? -12.093 -10.975 3.970 1.00 98.75 196 LEU A CA 1
ATOM 1511 C C . LEU A 1 196 ? -11.014 -10.093 4.601 1.00 98.75 196 LEU A C 1
ATOM 1513 O O . LEU A 1 196 ? -11.188 -8.881 4.708 1.00 98.75 196 LEU A O 1
ATOM 1517 N N . VAL A 1 197 ? -9.885 -10.692 4.970 1.00 98.75 197 VAL A N 1
ATOM 1518 C CA . VAL A 1 197 ? -8.686 -9.973 5.412 1.00 98.75 197 VAL A CA 1
ATOM 1519 C C . VAL A 1 197 ? -7.610 -10.114 4.344 1.00 98.75 197 VAL A C 1
ATOM 1521 O O . VAL A 1 197 ? -7.305 -11.229 3.927 1.00 98.75 197 VAL A O 1
ATOM 1524 N N . MET A 1 198 ? -7.037 -8.990 3.915 1.00 98.56 198 MET A N 1
ATOM 1525 C CA . MET A 1 198 ? -5.912 -8.930 2.979 1.00 98.56 198 MET A CA 1
ATOM 1526 C C . MET A 1 198 ? -4.755 -8.173 3.633 1.00 98.56 198 MET A C 1
ATOM 1528 O O . MET A 1 198 ? -4.956 -7.083 4.163 1.00 98.56 198 MET A O 1
ATOM 1532 N N . PHE A 1 199 ? -3.554 -8.742 3.594 1.00 98.56 199 PHE A N 1
ATOM 1533 C CA . PHE A 1 199 ? -2.331 -8.155 4.139 1.00 98.56 199 PHE A CA 1
ATOM 1534 C C . PHE A 1 199 ? -1.299 -7.981 3.027 1.00 98.56 199 PHE A C 1
ATOM 1536 O O . PHE A 1 199 ? -1.055 -8.923 2.274 1.00 98.56 199 PHE A O 1
ATOM 1543 N N . SER A 1 200 ? -0.690 -6.795 2.934 1.00 98.00 200 SER A N 1
ATOM 1544 C CA . SER A 1 200 ? 0.385 -6.502 1.981 1.00 98.00 200 SER A CA 1
ATOM 1545 C C . SER A 1 200 ? 1.206 -5.270 2.391 1.00 98.00 200 SER A C 1
ATOM 1547 O O . SER A 1 200 ? 0.969 -4.691 3.449 1.00 98.00 200 SER A O 1
ATOM 1549 N N . SER A 1 201 ? 2.160 -4.871 1.546 1.00 97.75 201 SER A N 1
ATOM 1550 C CA . SER A 1 201 ? 3.003 -3.674 1.685 1.00 97.75 201 SER A CA 1
ATOM 1551 C C . SER A 1 201 ? 2.765 -2.708 0.513 1.00 97.75 201 SER A C 1
ATOM 1553 O O . SER A 1 201 ? 2.274 -3.111 -0.539 1.00 97.75 201 SER A O 1
ATOM 1555 N N . ASP A 1 202 ? 3.084 -1.418 0.677 1.00 96.62 202 ASP A N 1
ATOM 1556 C CA . ASP A 1 202 ? 2.943 -0.422 -0.397 1.00 96.62 202 ASP A CA 1
ATOM 1557 C C . ASP A 1 202 ? 4.128 -0.416 -1.378 1.00 96.62 202 ASP A C 1
ATOM 1559 O O . ASP A 1 202 ? 3.959 -0.045 -2.541 1.00 96.62 202 ASP A O 1
ATOM 1563 N N . ASN A 1 203 ? 5.312 -0.829 -0.933 1.00 96.50 203 ASN A N 1
ATOM 1564 C CA . ASN A 1 203 ? 6.522 -0.974 -1.740 1.00 96.50 203 ASN A CA 1
ATOM 1565 C C . ASN A 1 203 ? 7.568 -1.826 -1.012 1.00 96.50 203 ASN A C 1
ATOM 1567 O O . ASN A 1 203 ? 7.465 -2.060 0.195 1.00 96.50 203 ASN A O 1
ATOM 1571 N N . GLY A 1 204 ? 8.650 -2.131 -1.728 1.00 96.88 204 GLY A N 1
ATOM 1572 C CA . GLY A 1 204 ? 9.775 -2.886 -1.207 1.00 96.88 204 GLY A CA 1
ATOM 1573 C C . GLY A 1 204 ? 10.497 -2.222 -0.028 1.00 96.88 204 GLY A C 1
ATOM 1574 O O . GLY A 1 204 ? 10.209 -1.081 0.353 1.00 96.88 204 GLY A O 1
ATOM 1575 N N . PRO A 1 205 ? 11.489 -2.909 0.558 1.00 96.50 205 PRO A N 1
ATOM 1576 C CA . PRO A 1 205 ? 12.228 -2.430 1.721 1.00 96.50 205 PRO A CA 1
ATOM 1577 C C . PRO A 1 205 ? 13.068 -1.187 1.421 1.00 96.50 205 PRO A C 1
ATOM 1579 O O . PRO A 1 205 ? 13.595 -1.020 0.328 1.00 96.50 205 PRO A O 1
ATOM 1582 N N . ALA A 1 206 ? 13.309 -0.346 2.423 1.00 91.62 206 ALA A N 1
ATOM 1583 C CA . ALA A 1 206 ? 14.313 0.716 2.346 1.00 91.62 206 ALA A CA 1
ATOM 1584 C C . ALA A 1 206 ? 15.730 0.168 2.638 1.00 91.62 206 ALA A C 1
ATOM 1586 O O . ALA A 1 206 ? 16.358 0.566 3.614 1.00 91.62 206 ALA A O 1
ATOM 1587 N N . MET A 1 207 ? 16.237 -0.749 1.801 1.00 85.19 207 MET A N 1
ATOM 1588 C CA . MET A 1 207 ? 17.539 -1.431 1.988 1.00 85.19 207 MET A CA 1
ATOM 1589 C C . MET A 1 207 ? 18.742 -0.510 2.283 1.00 85.19 207 MET A C 1
ATOM 1591 O O . MET A 1 207 ? 19.591 -0.907 3.082 1.00 85.19 207 MET A O 1
ATOM 1595 N N . PRO A 1 208 ? 18.850 0.717 1.724 1.00 88.12 208 PRO A N 1
ATOM 1596 C CA . PRO A 1 208 ? 19.937 1.635 2.076 1.00 88.12 208 PRO A CA 1
ATOM 1597 C C . PRO A 1 208 ? 19.993 2.023 3.562 1.00 88.12 208 PRO A C 1
ATOM 1599 O O . PRO A 1 208 ? 21.038 2.474 4.023 1.00 88.12 208 PRO A O 1
ATOM 1602 N N . LEU A 1 209 ? 18.906 1.819 4.318 1.00 88.00 209 LEU A N 1
ATOM 1603 C CA . LEU A 1 209 ? 18.860 2.009 5.772 1.00 88.00 209 LEU A CA 1
ATOM 1604 C C . LEU A 1 209 ? 19.487 0.844 6.564 1.00 88.00 209 LEU A C 1
ATOM 1606 O O . LEU A 1 209 ? 19.558 0.906 7.788 1.00 88.00 209 LEU A O 1
ATOM 1610 N N . ARG A 1 210 ? 19.982 -0.198 5.882 1.00 90.44 210 ARG A N 1
ATOM 1611 C CA . ARG A 1 210 ? 20.663 -1.359 6.478 1.00 90.44 210 ARG A CA 1
ATOM 1612 C C . ARG A 1 210 ? 19.801 -2.023 7.559 1.00 90.44 210 ARG A C 1
ATOM 1614 O O . ARG A 1 210 ? 18.696 -2.458 7.259 1.00 90.44 210 ARG A O 1
ATOM 1621 N N . GLU A 1 211 ? 20.290 -2.106 8.795 1.00 89.62 211 GLU A N 1
ATOM 1622 C CA . GLU A 1 211 ? 19.597 -2.729 9.932 1.00 89.62 211 GLU A CA 1
ATOM 1623 C C . GLU A 1 211 ? 18.288 -2.016 10.304 1.00 89.62 211 GLU A C 1
ATOM 1625 O O . GLU A 1 211 ? 17.390 -2.643 10.860 1.00 89.62 211 GLU A O 1
ATOM 1630 N N . GLU A 1 212 ? 18.137 -0.738 9.937 1.00 90.56 212 GLU A N 1
ATOM 1631 C CA . GLU A 1 212 ? 16.890 0.022 10.098 1.00 90.56 212 GLU A CA 1
ATOM 1632 C C . GLU A 1 212 ? 15.892 -0.222 8.941 1.00 90.56 212 GLU A C 1
ATOM 1634 O O . GLU A 1 212 ? 14.835 0.407 8.879 1.00 90.56 212 GLU A O 1
ATOM 1639 N N . GLY A 1 213 ? 16.227 -1.105 7.993 1.00 92.69 213 GLY A N 1
ATOM 1640 C CA . GLY A 1 213 ? 15.444 -1.413 6.801 1.00 92.69 213 GLY A CA 1
ATOM 1641 C C . GLY A 1 213 ? 14.973 -2.869 6.709 1.00 92.69 213 GLY A C 1
ATOM 1642 O O . GLY A 1 213 ? 15.485 -3.795 7.346 1.00 92.69 213 GLY A O 1
ATOM 1643 N N . GLY A 1 214 ? 13.971 -3.074 5.849 1.00 94.81 214 GLY A N 1
ATOM 1644 C CA . GLY A 1 214 ? 13.466 -4.396 5.475 1.00 94.81 214 GLY A CA 1
ATOM 1645 C C . GLY A 1 214 ? 14.452 -5.203 4.619 1.00 94.81 214 GLY A C 1
ATOM 1646 O O . GLY A 1 214 ? 15.551 -4.751 4.331 1.00 94.81 214 GLY A O 1
ATOM 1647 N N . THR A 1 215 ? 14.048 -6.402 4.193 1.00 95.12 215 THR A N 1
ATOM 1648 C CA . THR A 1 215 ? 14.812 -7.228 3.238 1.00 95.12 215 THR A CA 1
ATOM 1649 C C . THR A 1 215 ? 13.928 -7.621 2.063 1.00 95.12 215 THR A C 1
ATOM 1651 O O . THR A 1 215 ? 12.738 -7.860 2.253 1.00 95.12 215 THR A O 1
ATOM 1654 N N . ALA A 1 216 ? 14.508 -7.677 0.863 1.00 96.06 216 ALA A N 1
ATOM 1655 C CA . ALA A 1 216 ? 13.842 -8.168 -0.344 1.00 96.06 216 ALA A CA 1
ATOM 1656 C C . ALA A 1 216 ? 14.071 -9.682 -0.539 1.00 96.06 216 ALA A C 1
ATOM 1658 O O . ALA A 1 216 ? 13.635 -10.269 -1.530 1.00 96.06 216 ALA A O 1
ATOM 1659 N N . GLY A 1 217 ? 14.777 -10.327 0.400 1.00 95.38 217 GLY A N 1
ATOM 1660 C CA . GLY A 1 217 ? 15.165 -11.728 0.300 1.00 95.38 217 GLY A CA 1
ATOM 1661 C C . GLY A 1 217 ? 16.043 -11.969 -0.926 1.00 95.38 217 GLY A C 1
ATOM 1662 O O . GLY A 1 217 ? 17.093 -11.353 -1.078 1.00 95.38 217 GLY A O 1
ATOM 1663 N N . GLN A 1 218 ? 15.601 -12.871 -1.800 1.00 95.69 218 GLN A N 1
ATOM 1664 C CA . GLN A 1 218 ? 16.306 -13.226 -3.037 1.00 95.69 218 GLN A CA 1
ATOM 1665 C C . GLN A 1 218 ? 16.083 -12.239 -4.195 1.00 95.69 218 GLN A C 1
ATOM 1667 O O . GLN A 1 218 ? 16.707 -12.389 -5.244 1.00 95.69 218 GLN A O 1
ATOM 1672 N N . LEU A 1 219 ? 15.168 -11.279 -4.043 1.00 97.44 219 LEU A N 1
ATOM 1673 C CA . LEU A 1 219 ? 14.792 -10.363 -5.115 1.00 97.44 219 LEU A CA 1
ATOM 1674 C C . LEU A 1 219 ? 15.827 -9.242 -5.281 1.00 97.44 219 LEU A C 1
ATOM 1676 O O . LEU A 1 219 ? 16.453 -8.788 -4.323 1.00 97.44 219 LEU A O 1
ATOM 1680 N N . SER A 1 220 ? 15.978 -8.774 -6.514 1.00 95.06 220 SER A N 1
ATOM 1681 C CA . SER A 1 220 ? 16.827 -7.646 -6.910 1.00 95.06 220 SER A CA 1
ATOM 1682 C C . SER A 1 220 ? 16.221 -6.300 -6.525 1.00 95.06 220 SER A C 1
ATOM 1684 O O . SER A 1 220 ? 15.025 -6.075 -6.683 1.00 95.06 220 SER A O 1
ATOM 1686 N N . GLY A 1 221 ? 17.069 -5.361 -6.109 1.00 93.56 221 GLY A N 1
ATOM 1687 C CA . GLY A 1 221 ? 16.679 -3.982 -5.812 1.00 93.56 221 GLY A CA 1
ATOM 1688 C C . GLY A 1 221 ? 15.767 -3.825 -4.593 1.00 93.56 221 GLY A C 1
ATOM 1689 O O . GLY A 1 221 ? 15.637 -4.720 -3.759 1.00 93.56 221 GLY A O 1
ATOM 1690 N N . TRP A 1 222 ? 15.213 -2.626 -4.434 1.00 93.81 222 TRP A N 1
ATOM 1691 C CA . TRP A 1 222 ? 14.520 -2.199 -3.216 1.00 93.81 222 TRP A CA 1
ATOM 1692 C C . TRP A 1 222 ? 13.593 -1.003 -3.490 1.00 93.81 222 TRP A C 1
ATOM 1694 O O . TRP A 1 222 ? 13.402 -0.618 -4.647 1.00 93.81 222 TRP A O 1
ATOM 1704 N N . LYS A 1 223 ? 13.001 -0.410 -2.437 1.00 93.69 223 LYS A N 1
ATOM 1705 C CA . LYS A 1 223 ? 12.175 0.811 -2.524 1.00 93.69 223 LYS A CA 1
ATOM 1706 C C . LYS A 1 223 ? 12.817 1.832 -3.457 1.00 93.69 223 LYS A C 1
ATOM 1708 O O . LYS A 1 223 ? 14.026 2.018 -3.414 1.00 93.69 223 LYS A O 1
ATOM 1713 N N . SER A 1 224 ? 11.992 2.526 -4.237 1.00 89.75 224 SER A N 1
ATOM 1714 C CA . SER A 1 224 ? 12.428 3.486 -5.252 1.00 89.75 224 SER A CA 1
ATOM 1715 C C . SER A 1 224 ? 13.225 2.878 -6.419 1.00 89.75 224 SER A C 1
ATOM 1717 O O . SER A 1 224 ? 13.931 3.606 -7.118 1.00 89.75 224 SER A O 1
ATOM 1719 N N . GLN A 1 225 ? 13.008 1.597 -6.739 1.00 89.81 225 GLN A N 1
ATOM 1720 C CA . GLN A 1 225 ? 13.488 0.964 -7.975 1.00 89.81 225 GLN A CA 1
ATOM 1721 C C . GLN A 1 225 ? 12.438 0.004 -8.570 1.00 89.81 225 GLN A C 1
ATOM 1723 O O . GLN A 1 225 ? 11.623 -0.549 -7.839 1.00 89.81 225 GLN A O 1
ATOM 1728 N N . ASN A 1 226 ? 12.442 -0.219 -9.892 1.00 91.81 226 ASN A N 1
ATOM 1729 C CA . ASN A 1 226 ? 11.511 -1.156 -10.561 1.00 91.81 226 ASN A CA 1
ATOM 1730 C C . ASN A 1 226 ? 12.032 -2.597 -10.676 1.00 91.81 226 ASN A C 1
ATOM 1732 O O . ASN A 1 226 ? 11.389 -3.434 -11.316 1.00 91.81 226 ASN A O 1
ATOM 1736 N N . TRP A 1 227 ? 13.165 -2.911 -10.053 1.00 94.69 227 TRP A N 1
ATOM 1737 C CA . TRP A 1 227 ? 13.567 -4.298 -9.813 1.00 94.69 227 TRP A CA 1
ATOM 1738 C C . TRP A 1 227 ? 12.526 -5.005 -8.932 1.00 94.69 227 TRP A C 1
ATOM 1740 O O . TRP A 1 227 ? 11.763 -4.334 -8.236 1.00 94.69 227 TRP A O 1
ATOM 1750 N N . GLU A 1 228 ? 12.448 -6.335 -8.986 1.00 96.62 228 GLU A N 1
ATOM 1751 C CA . GLU A 1 228 ? 11.402 -7.111 -8.301 1.00 96.62 228 GLU A CA 1
ATOM 1752 C C . GLU A 1 228 ? 11.293 -6.776 -6.812 1.00 96.62 228 GLU A C 1
ATOM 1754 O O . GLU A 1 228 ? 10.193 -6.588 -6.305 1.00 96.62 228 GLU A O 1
ATOM 1759 N N . GLY A 1 229 ? 12.414 -6.605 -6.121 1.00 96.69 229 GLY A N 1
ATOM 1760 C CA . GLY A 1 229 ? 12.461 -6.250 -4.706 1.00 96.69 229 GLY A CA 1
ATOM 1761 C C . GLY A 1 229 ? 11.929 -4.856 -4.378 1.00 96.69 229 GLY A C 1
ATOM 1762 O O . GLY A 1 229 ? 11.799 -4.537 -3.206 1.00 96.69 229 GLY A O 1
ATOM 1763 N N . GLY A 1 230 ? 11.622 -4.005 -5.361 1.00 94.81 230 GLY A N 1
ATOM 1764 C CA . GLY A 1 230 ? 11.014 -2.693 -5.131 1.00 94.81 230 GLY A CA 1
ATOM 1765 C C . GLY A 1 230 ? 9.484 -2.669 -5.162 1.00 94.81 230 GLY A C 1
ATOM 1766 O O . GLY A 1 230 ? 8.900 -1.675 -4.722 1.00 94.81 230 GLY A O 1
ATOM 1767 N N . HIS A 1 231 ? 8.837 -3.709 -5.700 1.00 92.75 231 HIS A N 1
ATOM 1768 C CA . HIS A 1 231 ? 7.379 -3.730 -5.910 1.00 92.75 231 HIS A CA 1
ATOM 1769 C C . HIS A 1 231 ? 6.704 -5.107 -5.814 1.00 92.75 231 HIS A C 1
ATOM 1771 O O . HIS A 1 231 ? 5.473 -5.164 -5.835 1.00 92.75 231 HIS A O 1
ATOM 1777 N N . ARG A 1 232 ? 7.459 -6.210 -5.739 1.00 96.50 232 ARG A N 1
ATOM 1778 C CA . ARG A 1 232 ? 6.916 -7.544 -5.471 1.00 96.50 232 ARG A CA 1
ATOM 1779 C C . ARG A 1 232 ? 6.806 -7.721 -3.958 1.00 96.50 232 ARG A C 1
ATOM 1781 O O . ARG A 1 232 ? 7.789 -8.008 -3.279 1.00 96.50 232 ARG A O 1
ATOM 1788 N N . GLU A 1 233 ? 5.589 -7.571 -3.458 1.00 97.56 233 GLU A N 1
ATOM 1789 C CA . GLU A 1 233 ? 5.296 -7.528 -2.026 1.00 97.56 233 GLU A CA 1
ATOM 1790 C C . GLU A 1 233 ? 4.743 -8.857 -1.492 1.00 97.56 233 GLU A C 1
ATOM 1792 O O . GLU A 1 233 ? 4.155 -9.633 -2.254 1.00 97.56 233 GLU A O 1
ATOM 1797 N N . PRO A 1 234 ? 4.864 -9.129 -0.177 1.00 97.00 234 PRO A N 1
ATOM 1798 C CA . PRO A 1 234 ? 4.065 -10.175 0.447 1.00 97.00 234 PRO A CA 1
ATOM 1799 C C . PRO A 1 234 ? 2.574 -9.867 0.263 1.00 97.00 234 PRO A C 1
ATOM 1801 O O . PRO A 1 234 ? 2.141 -8.724 0.423 1.00 97.00 234 PRO A O 1
ATOM 1804 N N . PHE A 1 235 ? 1.778 -10.887 -0.047 1.00 97.56 235 PHE A N 1
ATOM 1805 C CA . PHE A 1 235 ? 0.324 -10.783 -0.101 1.00 97.56 235 PHE A CA 1
ATOM 1806 C C . PHE A 1 235 ? -0.305 -12.022 0.532 1.00 97.56 235 PHE A C 1
ATOM 1808 O O . PHE A 1 235 ? -0.032 -13.146 0.113 1.00 97.56 235 PHE A O 1
ATOM 1815 N N . ILE A 1 236 ? -1.137 -11.818 1.552 1.00 98.00 236 ILE A N 1
ATOM 1816 C CA . ILE A 1 236 ? -1.871 -12.887 2.237 1.00 98.00 236 ILE A CA 1
ATOM 1817 C C . ILE A 1 236 ? -3.347 -12.512 2.242 1.00 98.00 236 ILE A C 1
ATOM 1819 O O . ILE A 1 236 ? -3.705 -11.427 2.696 1.00 98.00 236 ILE A O 1
ATOM 1823 N N . ALA A 1 237 ? -4.205 -13.424 1.785 1.00 97.81 237 ALA A N 1
ATOM 1824 C CA . ALA A 1 237 ? -5.653 -13.285 1.867 1.00 97.81 237 ALA A CA 1
ATOM 1825 C C . ALA A 1 237 ? -6.253 -14.395 2.736 1.00 97.81 237 ALA A C 1
ATOM 1827 O O . ALA A 1 237 ? -5.881 -15.565 2.626 1.00 97.81 237 ALA A O 1
ATOM 1828 N N . ARG A 1 238 ? -7.200 -14.032 3.601 1.00 98.12 238 ARG A N 1
ATOM 1829 C CA . ARG A 1 238 ? -7.865 -14.946 4.530 1.00 98.12 238 ARG A CA 1
ATOM 1830 C C . ARG A 1 238 ? -9.363 -14.674 4.561 1.00 98.12 238 ARG A C 1
ATOM 1832 O O . ARG A 1 238 ? -9.782 -13.570 4.891 1.00 98.12 238 ARG A O 1
ATOM 1839 N N . TRP A 1 239 ? -10.156 -15.708 4.290 1.00 98.31 239 TRP A N 1
ATOM 1840 C CA . TRP A 1 239 ? -11.610 -15.690 4.462 1.00 98.31 239 TRP A CA 1
ATOM 1841 C C . TRP A 1 239 ? -12.111 -17.103 4.798 1.00 98.31 239 TRP A C 1
ATOM 1843 O O . TRP A 1 239 ? -12.336 -17.911 3.891 1.00 98.31 239 TRP A O 1
ATOM 1853 N N . PRO A 1 240 ? -12.243 -17.451 6.091 1.00 97.75 240 PRO A N 1
ATOM 1854 C CA . PRO A 1 240 ? -12.657 -18.788 6.504 1.00 97.75 240 PRO A CA 1
ATOM 1855 C C . PRO A 1 240 ? -13.999 -19.198 5.889 1.00 97.75 240 PRO A C 1
ATOM 1857 O O . PRO A 1 240 ? -14.945 -18.416 5.860 1.00 97.75 240 PRO A O 1
ATOM 1860 N N . GLY A 1 241 ? -14.062 -20.425 5.364 1.00 95.19 241 GLY A N 1
ATOM 1861 C CA . GLY A 1 241 ? -15.238 -20.957 4.664 1.00 95.19 241 GLY A CA 1
ATOM 1862 C C . GLY A 1 241 ? -15.402 -20.488 3.212 1.00 95.19 241 GLY A C 1
ATOM 1863 O O . GLY A 1 241 ? -16.311 -20.957 2.534 1.00 95.19 241 GLY A O 1
ATOM 1864 N N . ARG A 1 242 ? -14.538 -19.590 2.714 1.00 96.56 242 ARG A N 1
ATOM 1865 C CA . ARG A 1 242 ? -14.577 -19.078 1.329 1.00 96.56 242 ARG A CA 1
ATOM 1866 C C . ARG A 1 242 ? -13.254 -19.267 0.592 1.00 96.56 242 ARG A C 1
ATOM 1868 O O . ARG A 1 242 ? -13.260 -19.701 -0.552 1.00 96.56 242 ARG A O 1
ATOM 1875 N N . ILE A 1 243 ? -12.131 -18.984 1.250 1.00 96.81 243 ILE A N 1
ATOM 1876 C CA . ILE A 1 243 ? -10.780 -19.256 0.747 1.00 96.81 243 ILE A CA 1
ATOM 1877 C C . ILE A 1 243 ? -10.262 -20.523 1.431 1.00 96.81 243 ILE A C 1
ATOM 1879 O O . ILE A 1 243 ? -10.270 -20.625 2.661 1.00 96.81 243 ILE A O 1
ATOM 1883 N N . LYS A 1 244 ? -9.801 -21.496 0.638 1.00 94.31 244 LYS A N 1
ATOM 1884 C CA . LYS A 1 244 ? -9.189 -22.727 1.155 1.00 94.31 244 LYS A CA 1
ATOM 1885 C C . LYS A 1 244 ? -7.878 -22.390 1.877 1.00 94.31 244 LYS A C 1
ATOM 1887 O O . LYS A 1 244 ? -7.041 -21.663 1.351 1.00 94.31 244 LYS A O 1
ATOM 1892 N N . ALA A 1 245 ? -7.693 -22.916 3.086 1.00 96.25 245 ALA A N 1
ATOM 1893 C CA . ALA A 1 245 ? -6.510 -22.633 3.896 1.00 96.25 245 ALA A CA 1
ATOM 1894 C C . ALA A 1 245 ? -5.228 -23.264 3.315 1.00 96.25 245 ALA A C 1
ATOM 1896 O O . ALA A 1 245 ? -5.272 -24.305 2.654 1.00 96.25 245 ALA A O 1
ATOM 1897 N N . GLY A 1 246 ? -4.080 -22.634 3.591 1.00 94.69 246 GLY A N 1
ATOM 1898 C CA . GLY A 1 246 ? -2.753 -23.170 3.262 1.00 94.69 246 GLY A CA 1
ATOM 1899 C C . GLY A 1 246 ? -2.469 -23.312 1.765 1.00 94.69 246 GLY A C 1
ATOM 1900 O O . GLY A 1 246 ? -1.666 -24.157 1.385 1.00 94.69 246 GLY A O 1
ATOM 1901 N N . GLN A 1 247 ? -3.164 -22.556 0.913 1.00 94.25 247 GLN A N 1
ATOM 1902 C CA . GLN A 1 247 ? -2.913 -22.558 -0.527 1.00 94.25 247 GLN A CA 1
ATOM 1903 C C . GLN A 1 247 ? -1.877 -21.494 -0.902 1.00 94.25 247 GLN A C 1
ATOM 1905 O O . GLN A 1 247 ? -1.759 -20.463 -0.241 1.00 94.25 247 GLN A O 1
ATOM 1910 N N . VAL A 1 248 ? -1.167 -21.746 -2.000 1.00 93.94 248 VAL A N 1
ATOM 1911 C CA . VAL A 1 248 ? -0.291 -20.785 -2.674 1.00 93.94 248 VAL A CA 1
ATOM 1912 C C . VAL A 1 248 ? -0.816 -20.616 -4.094 1.00 93.94 248 VAL A C 1
ATOM 1914 O O . VAL A 1 248 ? -1.130 -21.605 -4.752 1.00 93.94 248 VAL A O 1
ATOM 1917 N N . SER A 1 249 ? -0.924 -19.371 -4.549 1.00 91.88 249 SER A N 1
ATOM 1918 C CA . SER A 1 249 ? -1.268 -19.034 -5.930 1.00 91.88 249 SER A CA 1
ATOM 1919 C C . SER A 1 249 ? -0.116 -18.265 -6.564 1.00 91.88 249 SER A C 1
ATOM 1921 O O . SER A 1 249 ? 0.499 -17.418 -5.916 1.00 91.88 249 SER A O 1
ATOM 1923 N N . HIS A 1 250 ? 0.162 -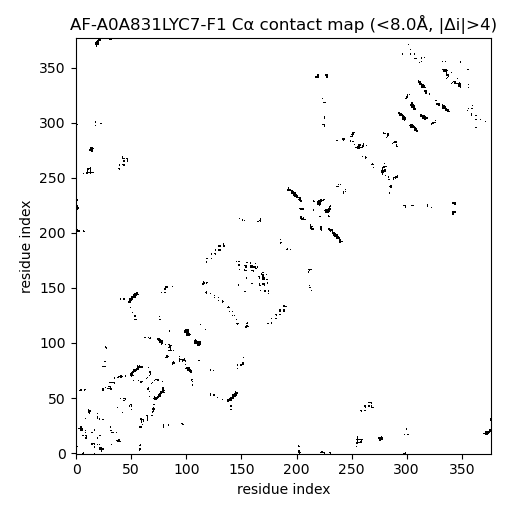18.569 -7.830 1.00 90.56 250 HIS A N 1
ATOM 1924 C CA . HIS A 1 250 ? 1.145 -17.859 -8.651 1.00 90.56 250 HIS A CA 1
ATOM 1925 C C . HIS A 1 250 ? 0.495 -16.877 -9.636 1.00 90.56 250 HIS A C 1
ATOM 1927 O O . HIS A 1 250 ? 1.214 -16.238 -10.403 1.00 90.56 250 HIS A O 1
ATOM 1933 N N . ALA A 1 251 ? -0.837 -16.747 -9.592 1.00 90.25 251 ALA A N 1
ATOM 1934 C CA . ALA A 1 251 ? -1.577 -15.777 -10.386 1.00 90.25 251 ALA A CA 1
ATOM 1935 C C . ALA A 1 251 ? -1.120 -14.344 -10.079 1.00 90.25 251 ALA A C 1
ATOM 1937 O O . ALA A 1 251 ? -0.764 -14.012 -8.941 1.00 90.25 251 ALA A O 1
ATOM 1938 N N . PHE A 1 252 ? -1.138 -13.477 -11.085 1.00 89.00 252 PHE A N 1
ATOM 1939 C CA .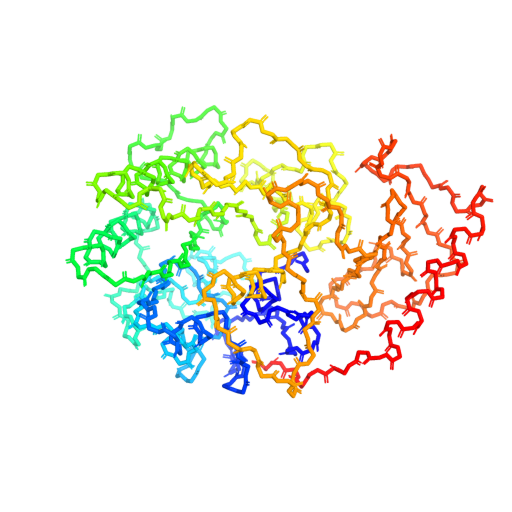 PHE A 1 252 ? -0.691 -12.103 -10.928 1.00 89.00 252 PHE A CA 1
ATOM 1940 C C . PHE A 1 252 ? -1.720 -11.282 -10.171 1.00 89.00 252 PHE A C 1
ATOM 1942 O O . PHE A 1 252 ? -2.877 -11.165 -10.565 1.00 89.00 252 PHE A O 1
ATOM 1949 N N . GLY A 1 253 ? -1.245 -10.647 -9.103 1.00 91.56 253 GLY A N 1
ATOM 1950 C CA . GLY A 1 253 ? -1.990 -9.646 -8.363 1.00 91.56 253 GLY A CA 1
ATOM 1951 C C . GLY A 1 253 ? -1.264 -8.311 -8.342 1.00 91.56 253 GLY A C 1
ATOM 1952 O O . GLY A 1 253 ? -0.034 -8.231 -8.368 1.00 91.56 253 GLY A O 1
ATOM 1953 N N . CYS A 1 254 ? -2.048 -7.247 -8.278 1.00 93.75 254 CYS A N 1
ATOM 1954 C CA . CYS A 1 254 ? -1.603 -5.885 -8.070 1.00 93.75 254 CYS A CA 1
ATOM 1955 C C . CYS A 1 254 ? -2.499 -5.216 -7.027 1.00 93.75 254 CYS A C 1
ATOM 1957 O O . CYS A 1 254 ? -3.687 -5.502 -6.934 1.00 93.75 254 CYS A O 1
ATOM 1959 N N . THR A 1 255 ? -1.974 -4.253 -6.272 1.00 95.19 255 THR A N 1
ATOM 1960 C CA . THR A 1 255 ? -2.793 -3.479 -5.326 1.00 95.19 255 THR A CA 1
ATOM 1961 C C . THR A 1 255 ? -3.931 -2.714 -6.010 1.00 95.19 255 THR A C 1
ATOM 1963 O O . THR A 1 255 ? -4.948 -2.453 -5.376 1.00 95.19 255 THR A O 1
ATOM 1966 N N . MET A 1 256 ? -3.816 -2.420 -7.312 1.00 96.00 256 MET A N 1
ATOM 1967 C CA . MET A 1 256 ? -4.907 -1.853 -8.119 1.00 96.00 256 MET A CA 1
ATOM 1968 C C . MET A 1 256 ? -6.140 -2.761 -8.180 1.00 96.00 256 MET A C 1
ATOM 1970 O O . MET A 1 256 ? -7.251 -2.292 -8.400 1.00 96.00 256 MET A O 1
ATOM 1974 N N . ASP A 1 257 ? -5.966 -4.058 -7.968 1.00 96.69 257 ASP A N 1
ATOM 1975 C CA . ASP A 1 257 ? -7.051 -5.023 -8.051 1.00 96.69 257 ASP A CA 1
ATOM 1976 C C . ASP A 1 257 ? -7.988 -4.971 -6.833 1.00 96.69 257 ASP A C 1
ATOM 1978 O O . ASP A 1 257 ? -9.098 -5.505 -6.868 1.00 96.69 257 ASP A O 1
ATOM 1982 N N . ILE A 1 258 ? -7.578 -4.297 -5.752 1.00 97.56 258 ILE A N 1
ATOM 1983 C CA . ILE A 1 258 ? -8.353 -4.197 -4.510 1.00 97.56 258 ILE A CA 1
ATOM 1984 C C . ILE A 1 258 ? -9.711 -3.534 -4.754 1.00 97.56 258 ILE A C 1
ATOM 1986 O O . ILE A 1 258 ? -10.729 -4.085 -4.338 1.00 97.56 258 ILE A O 1
ATOM 1990 N N . LEU A 1 259 ? -9.758 -2.395 -5.455 1.00 97.69 259 LEU A N 1
ATOM 1991 C CA . LEU A 1 259 ? -11.015 -1.694 -5.738 1.00 97.69 259 LEU A CA 1
ATOM 1992 C C . LEU A 1 259 ? -12.019 -2.571 -6.511 1.00 97.69 259 LEU A C 1
ATOM 1994 O O . LEU A 1 259 ? -13.120 -2.774 -5.993 1.00 97.69 259 LEU A O 1
ATOM 1998 N N . PRO A 1 260 ? -11.701 -3.111 -7.705 1.00 97.00 260 PRO A N 1
ATOM 1999 C CA . PRO A 1 260 ? -12.663 -3.908 -8.466 1.00 97.00 260 PRO A CA 1
ATOM 2000 C C . PRO A 1 260 ? -13.049 -5.216 -7.767 1.00 97.00 260 PRO A C 1
ATOM 2002 O O . PRO A 1 260 ? -14.215 -5.609 -7.828 1.00 97.00 260 PRO A O 1
ATOM 2005 N N . THR A 1 261 ? -12.122 -5.850 -7.042 1.00 97.19 261 THR A N 1
ATOM 2006 C CA . THR A 1 261 ? -12.423 -7.049 -6.241 1.00 97.19 261 THR A CA 1
ATOM 2007 C C . THR A 1 261 ? -13.421 -6.730 -5.127 1.00 97.19 261 THR A C 1
ATOM 2009 O O . THR A 1 261 ? -14.451 -7.394 -5.001 1.00 97.19 261 THR A O 1
ATOM 2012 N N . CYS A 1 262 ? -13.165 -5.679 -4.341 1.00 98.25 262 CYS A N 1
ATOM 2013 C CA . CYS A 1 262 ? -14.068 -5.238 -3.280 1.00 98.25 262 CYS A CA 1
ATOM 2014 C C . CYS A 1 262 ? -15.440 -4.834 -3.831 1.00 98.25 262 CYS A C 1
ATOM 2016 O O . CYS A 1 262 ? -16.460 -5.238 -3.274 1.00 98.25 262 CYS A O 1
ATOM 2018 N N . ALA A 1 263 ? -15.476 -4.094 -4.943 1.00 97.62 263 ALA A N 1
ATOM 2019 C CA . ALA A 1 263 ? -16.720 -3.690 -5.589 1.00 97.62 263 ALA A CA 1
ATOM 2020 C C . ALA A 1 263 ? -17.568 -4.906 -5.984 1.00 97.62 263 ALA A C 1
ATOM 2022 O O . ALA A 1 263 ? -18.748 -4.975 -5.642 1.00 97.62 263 ALA A O 1
ATOM 2023 N N . LYS A 1 264 ? -16.955 -5.907 -6.628 1.00 96.75 264 LYS A N 1
ATOM 2024 C CA . LYS A 1 264 ? -17.649 -7.131 -7.041 1.00 96.75 264 LYS A CA 1
ATOM 2025 C C . LYS A 1 264 ? -18.160 -7.940 -5.851 1.00 96.75 264 LYS A C 1
ATOM 2027 O O . LYS A 1 264 ? -19.308 -8.378 -5.870 1.00 96.75 264 LYS A O 1
ATOM 2032 N N . LEU A 1 265 ? -17.341 -8.117 -4.813 1.00 97.25 265 LEU A N 1
ATOM 2033 C CA . LEU A 1 265 ? -17.727 -8.847 -3.599 1.00 97.25 265 LEU A CA 1
ATOM 2034 C C . LEU A 1 265 ? -18.874 -8.168 -2.840 1.00 97.25 265 LEU A C 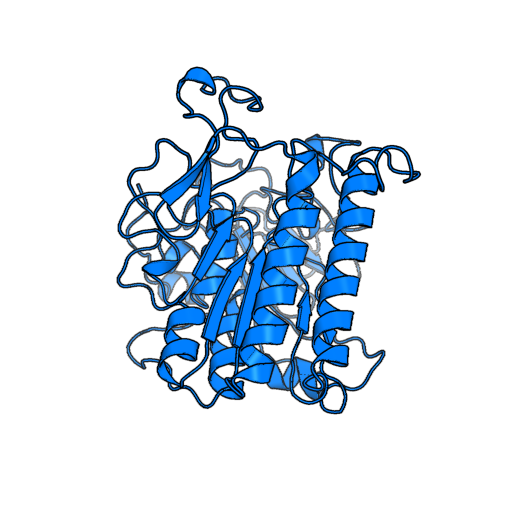1
ATOM 2036 O O . LEU A 1 265 ? -19.712 -8.858 -2.265 1.00 97.25 265 LEU A O 1
ATOM 2040 N N . ALA A 1 266 ? -18.919 -6.835 -2.860 1.00 97.62 266 ALA A N 1
ATOM 2041 C CA . ALA A 1 266 ? -19.973 -6.039 -2.238 1.00 97.62 266 ALA A CA 1
ATOM 2042 C C . ALA A 1 266 ? -21.219 -5.859 -3.126 1.00 97.62 266 ALA A C 1
ATOM 2044 O O . ALA A 1 266 ? -22.201 -5.268 -2.683 1.00 97.62 266 ALA A O 1
ATOM 2045 N N . GLY A 1 267 ? -21.188 -6.319 -4.384 1.00 96.50 267 GLY A N 1
ATOM 2046 C CA . GLY A 1 267 ? -22.249 -6.053 -5.361 1.00 96.50 267 GLY A CA 1
ATOM 2047 C C . GLY A 1 267 ? -22.373 -4.573 -5.754 1.00 96.50 267 GLY A C 1
ATOM 2048 O O . GLY A 1 267 ? -23.423 -4.150 -6.237 1.00 96.50 267 GLY A O 1
ATOM 2049 N N . ALA A 1 268 ? -21.322 -3.778 -5.542 1.00 95.94 268 ALA A N 1
ATOM 2050 C CA . ALA A 1 268 ? -21.285 -2.366 -5.894 1.00 95.94 268 ALA A CA 1
ATOM 2051 C C . ALA A 1 268 ? -21.039 -2.175 -7.394 1.00 95.94 268 ALA A C 1
ATOM 2053 O O . ALA A 1 268 ? -20.249 -2.887 -8.018 1.00 95.94 268 ALA A O 1
ATOM 2054 N N . ARG A 1 269 ? -21.707 -1.179 -7.982 1.00 90.19 269 ARG A N 1
ATOM 2055 C CA . ARG A 1 269 ? -21.489 -0.803 -9.382 1.00 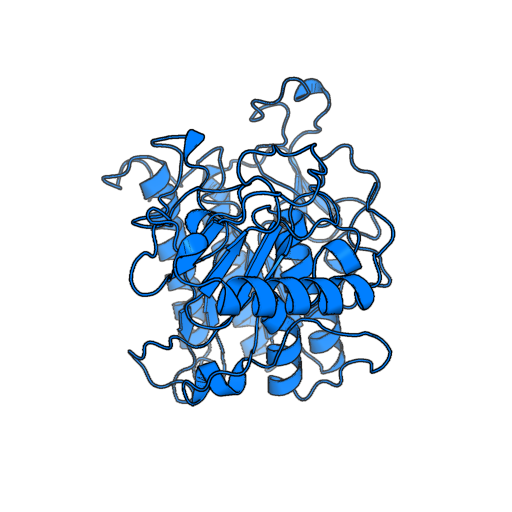90.19 269 ARG A CA 1
ATOM 2056 C C . ARG A 1 269 ? -20.330 0.176 -9.481 1.00 90.19 269 ARG A C 1
ATOM 2058 O O . ARG A 1 269 ? -20.272 1.156 -8.746 1.00 90.19 269 ARG A O 1
ATOM 2065 N N . LEU A 1 270 ? -19.445 -0.078 -10.433 1.00 88.38 270 LEU A N 1
ATOM 2066 C CA . LEU A 1 270 ? -18.381 0.843 -10.805 1.00 88.38 270 LEU A CA 1
ATOM 2067 C C . LEU A 1 270 ? -18.881 1.760 -11.920 1.00 88.38 270 LEU A C 1
ATOM 2069 O O . LEU A 1 270 ? -19.593 1.311 -12.820 1.00 88.38 270 LEU A O 1
ATOM 2073 N N . ALA A 1 271 ? -18.532 3.043 -11.851 1.00 78.00 271 ALA A N 1
ATOM 2074 C CA . ALA A 1 271 ? -18.902 4.002 -12.883 1.00 78.00 271 ALA A CA 1
ATOM 2075 C C . ALA A 1 271 ? -18.222 3.632 -14.211 1.00 78.00 271 ALA A C 1
ATOM 2077 O O . ALA A 1 271 ? -16.997 3.554 -14.284 1.00 78.00 271 ALA A O 1
ATOM 2078 N N . ALA A 1 272 ? -19.016 3.430 -15.267 1.00 71.31 272 ALA A N 1
ATOM 2079 C CA . ALA A 1 272 ? -18.517 3.012 -16.581 1.00 71.31 272 ALA A CA 1
ATOM 2080 C C . ALA A 1 272 ? -17.588 4.048 -17.242 1.00 71.31 272 ALA A C 1
ATOM 2082 O O . ALA A 1 272 ? -16.790 3.707 -18.109 1.00 71.31 272 ALA A O 1
ATOM 2083 N N . GLU A 1 273 ? -17.675 5.312 -16.826 1.00 67.56 273 GLU A N 1
ATOM 2084 C CA . GLU A 1 273 ? -16.922 6.432 -17.398 1.00 67.56 273 GLU A CA 1
ATOM 2085 C C . GLU A 1 273 ? -15.421 6.391 -17.075 1.00 67.56 273 GLU A C 1
ATOM 2087 O O . GLU A 1 273 ? -14.636 7.136 -17.668 1.00 67.56 273 GLU A O 1
ATOM 2092 N N . ARG A 1 274 ? -14.996 5.534 -16.136 1.00 76.00 274 ARG A N 1
ATOM 2093 C CA . ARG A 1 274 ? -13.609 5.476 -15.674 1.00 76.00 274 ARG A CA 1
ATOM 2094 C C . ARG A 1 274 ? -12.990 4.110 -15.887 1.00 76.00 274 ARG A C 1
ATOM 2096 O O . ARG A 1 274 ? -13.316 3.135 -15.224 1.00 76.00 274 ARG A O 1
ATOM 2103 N N . GLU A 1 275 ? -12.022 4.094 -16.793 1.00 85.00 275 GLU A N 1
ATOM 2104 C CA . GLU A 1 275 ? -11.168 2.943 -17.059 1.00 85.00 275 GLU A CA 1
ATOM 2105 C C . GLU A 1 275 ? -10.403 2.534 -15.789 1.00 85.00 275 GLU A C 1
ATOM 2107 O O . GLU A 1 275 ? -9.744 3.366 -15.159 1.00 85.00 275 GLU A O 1
ATOM 2112 N N . LEU A 1 276 ? -10.488 1.264 -15.407 1.00 92.44 276 LEU A N 1
ATOM 2113 C CA . LEU A 1 276 ? -9.683 0.688 -14.334 1.00 92.44 276 LEU A CA 1
ATOM 2114 C C . LEU A 1 276 ? -8.547 -0.132 -14.938 1.00 92.44 276 LEU A C 1
ATOM 2116 O O . LEU A 1 276 ? -8.740 -0.819 -15.937 1.00 92.44 276 LEU A O 1
ATOM 2120 N N . ASP A 1 277 ? -7.379 -0.081 -14.302 1.00 94.12 277 ASP A N 1
ATOM 2121 C CA . ASP A 1 277 ? -6.249 -0.959 -14.635 1.00 94.12 277 ASP A CA 1
ATOM 2122 C C . ASP A 1 277 ? -6.224 -2.207 -13.725 1.00 94.12 277 ASP A C 1
ATOM 2124 O O . ASP A 1 277 ? -5.599 -3.230 -14.038 1.00 94.12 277 ASP A O 1
ATOM 2128 N N . GLY A 1 278 ? -6.893 -2.110 -12.572 1.00 94.62 278 GLY A N 1
ATOM 2129 C CA . GLY A 1 278 ? -7.172 -3.215 -11.668 1.00 94.62 278 GLY A CA 1
ATOM 2130 C C . GLY A 1 278 ? -8.188 -4.200 -12.244 1.00 94.62 278 GLY A C 1
ATOM 2131 O O . GLY A 1 278 ? -9.093 -3.827 -12.988 1.00 94.62 278 GLY A O 1
ATOM 2132 N N . MET A 1 279 ? -8.060 -5.461 -11.851 1.00 93.81 279 MET A N 1
ATOM 2133 C CA . MET A 1 279 ? -8.928 -6.570 -12.238 1.00 93.81 279 MET A CA 1
ATOM 2134 C C . MET A 1 279 ? -9.542 -7.225 -10.998 1.00 93.81 279 MET A C 1
ATOM 2136 O O . MET A 1 279 ? -9.079 -7.031 -9.881 1.00 93.81 279 MET A O 1
ATOM 2140 N N . ASP A 1 280 ? -10.610 -7.997 -11.174 1.00 94.25 280 ASP A N 1
ATOM 2141 C CA . ASP A 1 280 ? -11.167 -8.802 -10.086 1.00 94.25 280 ASP A CA 1
ATOM 2142 C C . ASP A 1 280 ? -10.222 -9.965 -9.733 1.00 94.25 280 ASP A C 1
ATOM 2144 O O . ASP A 1 280 ? -10.008 -10.848 -10.560 1.00 94.25 280 ASP A O 1
ATOM 2148 N N . LEU A 1 281 ? -9.714 -9.999 -8.496 1.00 94.69 281 LEU A N 1
ATOM 2149 C CA . LEU A 1 281 ? -8.884 -11.085 -7.960 1.00 94.69 281 LEU A CA 1
ATOM 2150 C C . LEU A 1 281 ? -9.685 -12.313 -7.533 1.00 94.69 281 LEU A C 1
ATOM 2152 O O . LEU A 1 281 ? -9.084 -13.312 -7.148 1.00 94.69 281 LEU A O 1
ATOM 2156 N N . GLY A 1 282 ? -11.019 -12.291 -7.585 1.00 93.62 282 GLY A N 1
ATOM 2157 C CA . GLY A 1 282 ? -11.862 -13.435 -7.237 1.00 93.62 282 GLY A CA 1
ATOM 2158 C C . GLY A 1 282 ? -11.407 -14.772 -7.852 1.00 93.62 282 GLY A C 1
ATOM 2159 O O . GLY A 1 282 ? -11.288 -15.750 -7.111 1.00 93.62 282 GLY A O 1
ATOM 2160 N N . PRO A 1 283 ? -11.099 -14.853 -9.164 1.00 92.69 283 PRO A N 1
ATOM 2161 C CA . PRO A 1 283 ? -10.522 -16.048 -9.782 1.00 92.69 283 PRO A CA 1
ATOM 2162 C C . PRO A 1 283 ? -9.253 -16.552 -9.074 1.00 92.69 283 PRO A C 1
ATOM 2164 O O . PRO A 1 283 ? -9.187 -17.724 -8.701 1.00 92.69 283 PRO A O 1
ATOM 2167 N N . ALA A 1 284 ? -8.299 -15.662 -8.796 1.00 92.50 284 ALA A N 1
ATOM 2168 C CA . ALA A 1 284 ? -7.054 -16.002 -8.112 1.00 92.50 284 ALA A CA 1
ATOM 2169 C C . ALA A 1 284 ? -7.284 -16.407 -6.645 1.00 92.50 284 ALA A C 1
ATOM 2171 O O . ALA A 1 284 ? -6.709 -17.387 -6.178 1.00 92.50 284 ALA A O 1
ATOM 2172 N N . LEU A 1 285 ? -8.152 -15.688 -5.925 1.00 92.94 285 LEU A N 1
ATOM 2173 C CA . LEU A 1 285 ? -8.430 -15.906 -4.502 1.00 92.94 285 LEU A CA 1
ATOM 2174 C C . LEU A 1 285 ? -9.191 -17.207 -4.230 1.00 92.94 285 LEU A C 1
ATOM 2176 O O . LEU A 1 285 ? -8.918 -17.883 -3.239 1.00 92.94 285 LEU A O 1
ATOM 2180 N N . PHE A 1 286 ? -10.170 -17.538 -5.075 1.00 93.06 286 PHE A N 1
ATOM 2181 C CA . PHE A 1 286 ? -11.095 -18.645 -4.815 1.00 93.06 286 PHE A CA 1
ATOM 2182 C C . PHE A 1 286 ? -10.788 -19.906 -5.624 1.00 93.06 286 PHE A C 1
ATOM 2184 O O . PHE A 1 286 ? -11.213 -20.988 -5.221 1.00 93.06 286 PHE A O 1
ATOM 2191 N N . ARG A 1 287 ? -10.078 -19.787 -6.753 1.00 89.94 287 ARG A N 1
ATOM 2192 C CA . ARG A 1 287 ? -9.777 -20.919 -7.649 1.00 89.94 287 ARG A CA 1
ATOM 2193 C C . ARG A 1 287 ? -8.297 -21.063 -8.003 1.00 89.94 287 ARG A C 1
ATOM 2195 O O . ARG A 1 287 ? -7.896 -22.144 -8.413 1.00 89.94 287 ARG A O 1
ATOM 2202 N N . GLY A 1 288 ? -7.487 -20.026 -7.778 1.00 84.31 288 GLY A N 1
ATOM 2203 C CA . GLY A 1 288 ? -6.074 -20.011 -8.165 1.00 84.31 288 GLY A CA 1
ATOM 2204 C C . GLY A 1 288 ? -5.844 -19.685 -9.643 1.00 84.31 288 GLY A C 1
ATOM 2205 O O . GLY A 1 288 ? -4.740 -19.894 -10.136 1.00 84.31 288 GLY A O 1
ATOM 2206 N N . ASP A 1 289 ? -6.862 -19.175 -10.340 1.00 88.56 289 ASP A N 1
ATOM 2207 C CA . ASP A 1 289 ? -6.786 -18.877 -11.772 1.00 88.56 289 ASP A CA 1
ATOM 2208 C C . ASP A 1 289 ? -6.049 -17.553 -12.039 1.00 88.56 289 ASP A C 1
ATOM 2210 O O . ASP A 1 289 ? -6.227 -16.573 -11.310 1.00 88.56 289 ASP A O 1
ATOM 2214 N N . GLU A 1 290 ? -5.288 -17.501 -13.135 1.00 85.12 290 GLU A N 1
ATOM 2215 C CA . GLU A 1 290 ? -4.718 -16.261 -13.671 1.00 85.12 290 GLU A CA 1
ATOM 2216 C C . GLU A 1 290 ? -5.808 -15.415 -14.342 1.00 85.12 290 GLU A C 1
ATOM 2218 O O . GLU A 1 290 ? -6.649 -15.926 -15.083 1.00 85.12 290 GLU A O 1
ATOM 2223 N N . SER A 1 291 ? -5.785 -14.107 -14.093 1.00 78.81 291 SER A N 1
ATOM 2224 C CA . SER A 1 291 ? -6.763 -13.159 -14.650 1.00 78.81 291 SER A CA 1
ATOM 2225 C C . SER A 1 291 ? -6.121 -12.048 -15.474 1.00 78.81 291 SER A C 1
ATOM 2227 O O . SER A 1 291 ? -6.822 -11.341 -16.198 1.00 78.81 291 SER A O 1
ATOM 2229 N N . ARG A 1 292 ? -4.793 -11.905 -15.396 1.00 89.62 292 ARG A N 1
ATOM 2230 C CA . ARG A 1 292 ? -4.064 -10.774 -15.952 1.00 89.62 292 ARG A CA 1
ATOM 2231 C C . ARG A 1 292 ? -3.033 -11.228 -16.975 1.00 89.62 292 ARG A C 1
ATOM 2233 O O . 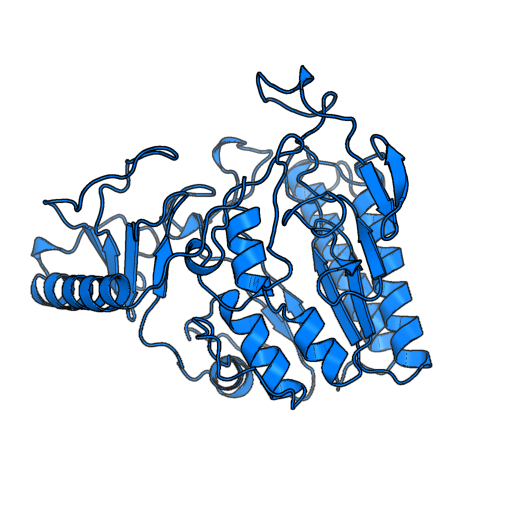ARG A 1 292 ? -2.179 -12.060 -16.700 1.00 89.62 292 ARG A O 1
ATOM 2240 N N . GLU A 1 293 ? -3.057 -10.593 -18.144 1.00 89.06 293 GLU A N 1
ATOM 2241 C CA . GLU A 1 293 ? -2.047 -10.835 -19.177 1.00 89.06 293 GLU A CA 1
ATOM 2242 C C . GLU A 1 293 ? -0.684 -10.244 -18.782 1.00 89.06 293 GLU A C 1
ATOM 2244 O O . GLU A 1 293 ? 0.342 -10.915 -18.882 1.00 89.06 293 GLU A O 1
ATOM 2249 N N . ALA A 1 294 ? -0.661 -8.981 -18.340 1.00 94.12 294 ALA A N 1
ATOM 2250 C CA . ALA A 1 294 ? 0.582 -8.266 -18.079 1.00 94.12 294 ALA A CA 1
ATOM 2251 C C . ALA A 1 294 ? 0.482 -7.175 -17.004 1.00 94.12 294 ALA A C 1
ATOM 2253 O O . ALA A 1 294 ? -0.596 -6.680 -16.662 1.00 94.12 294 ALA A O 1
ATOM 2254 N N . LEU A 1 295 ? 1.654 -6.782 -16.500 1.00 94.75 295 LEU A N 1
ATOM 2255 C CA . LEU A 1 295 ? 1.867 -5.675 -15.574 1.00 94.75 295 LEU A CA 1
ATOM 2256 C C . LEU A 1 295 ? 2.890 -4.691 -16.140 1.00 94.75 295 LEU A C 1
ATOM 2258 O O . LEU A 1 295 ? 3.976 -5.085 -16.564 1.00 94.75 295 LEU A O 1
ATOM 2262 N N . PHE A 1 296 ? 2.566 -3.403 -16.069 1.00 95.00 296 PHE A N 1
ATOM 2263 C CA . PHE A 1 296 ? 3.449 -2.300 -16.435 1.00 95.00 296 PHE A CA 1
ATOM 2264 C C . PHE A 1 296 ? 3.985 -1.603 -15.187 1.00 95.00 296 PHE A C 1
ATOM 2266 O O . PHE A 1 296 ? 3.248 -1.300 -14.245 1.00 95.00 296 PHE A O 1
ATOM 2273 N N . PHE A 1 297 ? 5.283 -1.326 -15.180 1.00 93.75 297 PHE A N 1
ATOM 2274 C CA . PHE A 1 297 ? 5.979 -0.778 -14.025 1.00 93.75 297 PHE A CA 1
ATOM 2275 C C . PHE A 1 297 ? 6.398 0.658 -14.302 1.00 93.75 297 PHE A C 1
ATOM 2277 O O . PHE A 1 297 ? 7.311 0.915 -15.081 1.00 93.75 297 PHE A O 1
ATOM 2284 N N . TYR A 1 298 ? 5.724 1.590 -13.637 1.00 90.06 298 TYR A N 1
ATOM 2285 C CA . TYR A 1 298 ? 6.018 3.020 -13.695 1.00 90.06 298 TYR A CA 1
ATOM 2286 C C . TYR A 1 298 ? 6.965 3.460 -12.586 1.00 90.06 298 TYR A C 1
ATOM 2288 O O . TYR A 1 298 ? 7.065 2.804 -11.539 1.00 90.06 298 TYR A O 1
ATOM 2296 N N . TYR A 1 299 ? 7.592 4.617 -12.791 1.00 83.31 299 TYR A N 1
ATOM 2297 C CA . TYR A 1 299 ? 8.432 5.249 -11.789 1.00 83.31 299 TYR A CA 1
ATOM 2298 C C . TYR A 1 299 ? 8.376 6.765 -11.842 1.00 83.31 299 TYR A C 1
ATOM 2300 O O . TYR A 1 299 ? 8.944 7.299 -12.779 1.00 83.31 299 TYR A O 1
ATOM 2308 N N . GLY A 1 300 ? 7.843 7.424 -10.800 1.00 66.50 300 GLY A N 1
ATOM 2309 C CA . GLY A 1 300 ? 8.035 8.853 -10.460 1.00 66.50 300 GLY A CA 1
ATOM 2310 C C . GLY A 1 300 ? 7.561 9.889 -11.494 1.00 66.50 300 GLY A C 1
ATOM 2311 O O . GLY A 1 300 ? 6.826 10.817 -11.169 1.00 66.50 300 GLY A O 1
ATOM 2312 N N . ASP A 1 301 ? 7.972 9.714 -12.738 1.00 66.56 301 ASP A N 1
ATOM 2313 C CA . ASP A 1 301 ? 7.453 10.259 -13.968 1.00 66.56 301 ASP A CA 1
ATOM 2314 C C . ASP A 1 301 ? 6.576 9.227 -14.696 1.00 66.56 301 ASP A C 1
ATOM 2316 O O . ASP A 1 301 ? 6.580 8.027 -14.429 1.00 66.56 301 ASP A O 1
ATOM 2320 N N . VAL A 1 302 ? 5.777 9.712 -15.637 1.00 74.44 302 VAL A N 1
ATOM 2321 C CA . VAL A 1 302 ? 4.791 8.943 -16.413 1.00 74.44 302 VAL A CA 1
ATOM 2322 C C . VAL A 1 302 ? 5.393 7.861 -17.331 1.00 74.44 302 VAL A C 1
ATOM 2324 O O . VAL A 1 302 ? 4.712 7.351 -18.215 1.00 74.44 302 VAL A O 1
ATOM 2327 N N . THR A 1 303 ? 6.666 7.510 -17.148 1.00 82.31 303 THR A N 1
ATOM 2328 C CA . THR A 1 303 ? 7.423 6.591 -17.997 1.00 82.31 303 THR A CA 1
ATOM 2329 C C . THR A 1 303 ? 7.258 5.152 -17.519 1.00 82.31 303 THR A C 1
ATOM 2331 O O . THR A 1 303 ? 7.509 4.832 -16.353 1.00 82.31 303 THR A O 1
ATOM 2334 N N . VAL A 1 304 ? 6.893 4.259 -18.439 1.00 90.75 304 VAL A N 1
ATOM 2335 C CA . VAL A 1 304 ? 6.975 2.809 -18.216 1.00 90.75 304 VAL A CA 1
ATOM 2336 C C . VAL A 1 304 ? 8.450 2.406 -18.232 1.00 90.75 304 VAL A C 1
ATOM 2338 O O . VAL A 1 304 ? 9.138 2.625 -19.224 1.00 90.75 304 VAL A O 1
ATOM 2341 N N . ARG A 1 305 ? 8.937 1.818 -17.137 1.00 91.12 305 ARG A N 1
ATOM 2342 C CA . ARG A 1 305 ? 10.323 1.343 -16.980 1.00 91.12 305 ARG A CA 1
ATOM 2343 C C . ARG A 1 305 ? 10.489 -0.115 -17.372 1.00 91.12 305 ARG A C 1
ATOM 2345 O O . ARG A 1 305 ? 11.504 -0.497 -17.951 1.00 91.12 305 ARG A O 1
ATOM 2352 N N . ALA A 1 306 ? 9.483 -0.924 -17.059 1.00 94.69 306 ALA A N 1
ATOM 2353 C CA . ALA A 1 306 ? 9.474 -2.344 -17.358 1.00 94.69 306 ALA A CA 1
ATOM 2354 C C . ALA A 1 306 ? 8.050 -2.854 -17.609 1.00 94.69 306 ALA A C 1
ATOM 2356 O O . ALA A 1 306 ? 7.068 -2.219 -17.215 1.00 94.69 306 ALA A O 1
ATOM 2357 N N . VAL A 1 307 ? 7.955 -4.032 -18.215 1.00 96.44 307 VAL A N 1
ATOM 2358 C CA . VAL A 1 307 ? 6.723 -4.809 -18.388 1.00 96.44 307 VAL A CA 1
ATOM 2359 C C . VAL A 1 307 ? 6.976 -6.256 -17.985 1.00 96.44 307 VAL A C 1
ATOM 2361 O O . VAL A 1 307 ? 8.072 -6.772 -18.201 1.00 96.44 307 VAL A O 1
ATOM 2364 N N . ARG A 1 308 ? 5.972 -6.919 -17.412 1.00 96.31 308 ARG A N 1
ATOM 2365 C CA . ARG A 1 308 ? 5.982 -8.361 -17.148 1.00 96.31 308 ARG A CA 1
ATOM 2366 C C . ARG A 1 308 ? 4.759 -9.021 -17.770 1.00 96.31 308 ARG A C 1
ATOM 2368 O O . ARG A 1 308 ? 3.652 -8.550 -17.531 1.00 96.31 308 ARG A O 1
ATOM 2375 N N . LYS A 1 309 ? 4.965 -10.124 -18.490 1.00 96.12 309 LYS A N 1
ATOM 2376 C CA . LYS A 1 309 ? 3.924 -11.039 -18.989 1.00 96.12 309 LYS A CA 1
ATOM 2377 C C . LYS A 1 309 ? 4.396 -12.469 -18.753 1.00 96.12 309 LYS A C 1
ATOM 2379 O O . LYS A 1 309 ? 5.469 -12.854 -19.220 1.00 96.12 309 LYS A O 1
ATOM 2384 N N . GLY A 1 310 ? 3.620 -13.238 -17.992 1.00 93.44 310 GLY A N 1
ATOM 2385 C CA . GLY A 1 310 ? 4.053 -14.553 -17.523 1.00 93.44 310 GLY A CA 1
ATOM 2386 C C . GLY A 1 310 ? 5.431 -14.496 -16.825 1.00 93.44 310 GLY A C 1
ATOM 2387 O O . GLY A 1 310 ? 5.721 -13.557 -16.064 1.00 93.44 310 GLY A O 1
ATOM 2388 N N . PRO A 1 311 ? 6.327 -15.459 -17.078 1.00 95.56 311 PRO A N 1
ATOM 2389 C CA . PRO A 1 311 ? 7.618 -15.488 -16.402 1.00 95.56 311 PRO A CA 1
ATOM 2390 C C . PRO A 1 311 ? 8.564 -14.379 -16.879 1.00 95.56 311 PRO A C 1
ATOM 2392 O O . PRO A 1 311 ? 9.580 -14.128 -16.237 1.00 95.56 311 PRO A O 1
ATOM 2395 N N . TRP A 1 312 ? 8.258 -13.700 -17.985 1.00 98.06 312 TRP A N 1
ATOM 2396 C CA . TRP A 1 312 ? 9.167 -12.759 -18.620 1.00 98.06 312 TRP A CA 1
ATOM 2397 C C . TRP A 1 312 ? 8.957 -11.335 -18.133 1.00 98.06 312 TRP A C 1
ATOM 2399 O O . TRP A 1 312 ? 7.843 -10.809 -18.169 1.00 98.06 312 TRP A O 1
ATOM 2409 N N . LYS A 1 313 ? 10.054 -10.682 -17.750 1.00 97.81 313 LYS A N 1
ATOM 2410 C CA . LYS A 1 313 ? 10.098 -9.248 -17.471 1.00 97.81 313 LYS A CA 1
ATOM 2411 C C . LYS A 1 313 ? 11.124 -8.564 -18.356 1.00 97.81 313 LYS A C 1
ATOM 2413 O O . LYS A 1 313 ? 12.296 -8.931 -18.343 1.00 97.81 313 LYS A O 1
ATOM 2418 N N . LEU A 1 314 ? 10.669 -7.556 -19.091 1.00 97.75 314 LEU A N 1
ATOM 2419 C CA . LEU A 1 314 ? 11.483 -6.718 -19.962 1.00 97.75 314 LEU A CA 1
ATOM 2420 C C . LEU A 1 314 ? 11.635 -5.328 -19.349 1.00 97.75 314 LEU A C 1
ATOM 2422 O O . LEU A 1 314 ? 10.641 -4.654 -19.079 1.00 97.75 314 LEU A O 1
ATOM 2426 N N . TRP A 1 315 ? 12.874 -4.876 -19.207 1.00 95.38 315 TRP A N 1
ATOM 2427 C CA . TRP A 1 315 ? 13.203 -3.472 -19.000 1.00 95.38 315 TRP A CA 1
ATOM 2428 C C . TRP A 1 315 ? 13.261 -2.748 -20.342 1.00 95.38 315 TRP A C 1
ATOM 2430 O O . TRP A 1 315 ? 14.001 -3.149 -21.241 1.00 95.38 315 TRP A O 1
ATOM 2440 N N . VAL A 1 316 ? 12.486 -1.670 -20.460 1.00 90.69 316 VAL A N 1
ATOM 2441 C CA . VAL A 1 316 ? 12.400 -0.843 -21.677 1.00 90.69 316 VAL A CA 1
ATOM 2442 C C . VAL A 1 316 ? 13.169 0.472 -21.558 1.00 90.69 316 VAL A C 1
ATOM 2444 O O . VAL A 1 316 ? 13.365 1.159 -22.554 1.00 90.69 316 VAL A O 1
ATOM 2447 N N . THR A 1 317 ? 13.659 0.804 -20.364 1.00 89.50 317 THR A N 1
ATOM 2448 C CA . THR A 1 317 ? 14.555 1.939 -20.085 1.00 89.50 317 THR A CA 1
ATOM 2449 C C . THR A 1 317 ? 15.800 1.458 -19.342 1.00 89.50 317 THR A C 1
ATOM 2451 O O . THR A 1 317 ? 15.784 0.363 -18.781 1.00 89.50 317 THR A O 1
ATOM 2454 N N . ASP A 1 318 ? 16.846 2.287 -19.262 1.00 86.44 318 ASP A N 1
ATOM 2455 C CA . ASP A 1 318 ? 18.011 1.992 -18.413 1.00 86.44 318 ASP A CA 1
ATOM 2456 C C . ASP A 1 318 ? 17.571 1.821 -16.941 1.00 86.44 318 ASP A C 1
ATOM 2458 O O . ASP A 1 318 ? 17.024 2.764 -16.357 1.00 86.44 318 ASP A O 1
ATOM 2462 N N . PRO A 1 319 ? 17.779 0.649 -16.310 1.00 84.56 319 PRO A N 1
ATOM 2463 C CA . PRO A 1 319 ? 17.403 0.432 -14.915 1.00 84.56 319 PRO A CA 1
ATOM 2464 C C . PRO A 1 319 ? 18.236 1.248 -13.915 1.00 84.56 319 PRO A C 1
ATOM 2466 O O . PRO A 1 319 ? 17.868 1.329 -12.743 1.00 84.56 319 PRO A O 1
ATOM 2469 N N . LYS A 1 320 ? 19.360 1.838 -14.344 1.00 80.31 320 LYS A N 1
ATOM 2470 C CA . LYS A 1 320 ? 20.195 2.717 -13.514 1.00 80.31 320 LYS A CA 1
ATOM 2471 C C . LYS A 1 320 ? 19.691 4.160 -13.479 1.00 80.31 320 LYS A C 1
ATOM 2473 O O . LYS A 1 320 ? 20.186 4.941 -12.666 1.00 80.31 320 LYS A O 1
ATOM 2478 N N . ALA A 1 321 ? 18.727 4.531 -14.327 1.00 76.75 321 ALA A N 1
ATOM 2479 C CA . ALA A 1 321 ? 18.191 5.887 -14.330 1.00 76.75 321 ALA A CA 1
ATOM 2480 C C . ALA A 1 321 ? 17.479 6.204 -13.004 1.00 76.75 321 ALA A C 1
ATOM 2482 O O . ALA A 1 321 ? 16.572 5.493 -12.571 1.00 76.75 321 ALA A O 1
ATOM 2483 N N . GLY A 1 322 ? 17.916 7.290 -12.363 1.00 65.31 322 GLY A N 1
ATOM 2484 C CA . GLY A 1 322 ? 17.467 7.696 -11.033 1.00 65.31 322 GLY A CA 1
ATOM 2485 C C . GLY A 1 322 ? 16.128 8.442 -11.001 1.00 65.31 322 GLY A C 1
ATOM 2486 O O . GLY A 1 322 ? 15.479 8.665 -12.022 1.00 65.31 322 GLY A O 1
ATOM 2487 N N . PHE A 1 323 ? 15.753 8.891 -9.796 1.00 58.62 323 PHE A N 1
ATOM 2488 C CA . PHE A 1 323 ? 14.388 9.311 -9.453 1.00 58.62 323 PHE A CA 1
ATOM 2489 C C . PHE A 1 323 ? 13.812 10.488 -10.259 1.00 58.62 323 PHE A C 1
ATOM 2491 O O . PHE A 1 323 ? 12.600 10.589 -10.424 1.00 58.62 323 PHE A O 1
ATOM 2498 N N . ALA A 1 324 ? 14.677 11.368 -10.762 1.00 58.84 324 ALA A N 1
ATOM 2499 C CA . ALA A 1 324 ? 14.297 12.572 -11.503 1.00 58.84 324 ALA A CA 1
ATOM 2500 C C . ALA A 1 324 ? 14.535 12.459 -13.018 1.00 58.84 324 ALA A C 1
ATOM 2502 O O . ALA A 1 324 ? 14.352 13.431 -13.749 1.00 58.84 324 ALA A O 1
ATOM 2503 N N . GLN A 1 325 ? 14.996 11.301 -13.493 1.00 65.00 325 GLN A N 1
ATOM 2504 C CA . GLN A 1 325 ? 15.341 11.111 -14.895 1.00 65.00 325 GLN A CA 1
ATOM 2505 C C . GLN A 1 325 ? 14.160 10.491 -15.626 1.00 65.00 325 GLN A C 1
ATOM 2507 O O . GLN A 1 325 ? 13.695 9.440 -15.197 1.00 65.00 325 GLN A O 1
ATOM 2512 N N . LYS A 1 326 ? 13.764 11.091 -16.755 1.00 72.69 326 LYS A N 1
ATOM 2513 C CA . LYS A 1 326 ? 12.906 10.484 -17.783 1.00 72.69 326 LYS A CA 1
ATOM 2514 C C . LYS A 1 326 ? 13.808 9.817 -18.827 1.00 72.69 326 LYS A C 1
ATOM 2516 O O . LYS A 1 326 ? 14.075 10.440 -19.857 1.00 72.69 326 LYS A O 1
ATOM 2521 N N . PRO A 1 327 ? 14.392 8.635 -18.555 1.00 78.75 327 PRO A N 1
ATOM 2522 C CA . PRO A 1 327 ? 15.307 8.025 -19.496 1.00 78.75 327 PRO A CA 1
ATOM 2523 C C . PRO A 1 327 ? 14.572 7.718 -20.802 1.00 78.75 327 PRO A C 1
ATOM 2525 O O . PRO A 1 327 ? 13.404 7.310 -20.774 1.00 78.75 327 PRO A O 1
ATOM 2528 N N . PRO A 1 328 ? 15.253 7.870 -21.945 1.00 80.31 328 PRO A N 1
ATOM 2529 C CA . PRO A 1 328 ? 14.742 7.337 -23.192 1.00 80.31 328 PRO A CA 1
ATOM 2530 C C . PRO A 1 328 ? 14.646 5.809 -23.107 1.00 80.31 328 PRO A C 1
ATOM 2532 O O . PRO A 1 328 ? 15.175 5.166 -22.188 1.00 80.31 328 PRO A O 1
ATOM 2535 N N . ARG A 1 329 ? 13.993 5.209 -24.104 1.00 81.25 329 ARG A N 1
ATOM 2536 C CA . ARG A 1 329 ? 14.059 3.758 -24.263 1.00 81.25 329 ARG A CA 1
ATOM 2537 C C . ARG A 1 329 ? 15.504 3.312 -24.437 1.00 81.25 329 ARG A C 1
ATOM 2539 O O . ARG A 1 329 ? 16.279 3.963 -25.136 1.00 81.25 329 ARG A O 1
ATOM 2546 N N . THR A 1 330 ? 15.854 2.207 -23.790 1.00 81.31 330 THR A N 1
ATOM 2547 C CA . THR A 1 330 ? 17.194 1.634 -23.919 1.00 81.31 330 THR A CA 1
ATOM 2548 C C . THR A 1 330 ? 17.356 0.988 -25.294 1.00 81.31 330 THR A C 1
ATOM 2550 O O . THR A 1 330 ? 16.460 0.288 -25.763 1.00 81.31 330 THR A O 1
ATOM 2553 N N . ALA A 1 331 ? 18.512 1.196 -25.927 1.00 78.62 331 ALA A N 1
ATOM 2554 C CA . ALA A 1 331 ? 18.912 0.435 -27.112 1.00 78.62 331 ALA A CA 1
ATOM 2555 C C . ALA A 1 331 ? 19.320 -1.009 -26.756 1.00 78.62 331 ALA A C 1
ATOM 2557 O O . ALA A 1 331 ? 19.328 -1.881 -27.619 1.00 78.62 331 ALA A O 1
ATOM 2558 N N . THR A 1 332 ? 19.621 -1.261 -25.478 1.00 83.88 332 THR A N 1
ATOM 2559 C CA . THR A 1 332 ? 20.047 -2.558 -24.949 1.00 83.88 332 THR A CA 1
ATOM 2560 C C . THR A 1 332 ? 18.988 -3.067 -23.967 1.00 83.88 332 THR A C 1
ATOM 2562 O O . THR A 1 332 ? 19.065 -2.751 -22.774 1.00 83.88 332 THR A O 1
ATOM 2565 N N . PRO A 1 333 ? 17.952 -3.786 -24.438 1.00 86.06 333 PRO A N 1
ATOM 2566 C CA . PRO A 1 333 ? 16.913 -4.322 -23.566 1.00 86.06 333 PRO A CA 1
ATOM 2567 C C . PRO A 1 333 ? 17.492 -5.342 -22.579 1.00 86.06 333 PRO A C 1
ATOM 2569 O O . PRO A 1 333 ? 18.384 -6.123 -22.919 1.00 86.06 333 PRO A O 1
ATOM 2572 N N . LEU A 1 334 ? 16.950 -5.360 -21.359 1.00 95.69 334 LEU A N 1
ATOM 2573 C CA . LEU A 1 334 ? 17.232 -6.411 -20.379 1.00 95.69 334 LEU A CA 1
ATOM 2574 C C . LEU A 1 334 ? 15.979 -7.258 -20.192 1.00 95.69 334 LEU A C 1
ATOM 2576 O O . LEU A 1 334 ? 14.935 -6.739 -19.797 1.00 95.69 334 LEU A O 1
ATOM 2580 N N . LEU A 1 335 ? 16.089 -8.551 -20.475 1.00 97.81 335 LEU A N 1
ATOM 2581 C CA . LEU A 1 335 ? 14.997 -9.509 -20.356 1.00 97.81 335 LEU A CA 1
ATOM 2582 C C . LEU A 1 335 ? 15.366 -10.579 -19.331 1.00 97.81 335 LEU A C 1
ATOM 2584 O O . LEU A 1 335 ? 16.420 -11.199 -19.445 1.00 97.81 335 LEU A O 1
ATOM 2588 N N . PHE A 1 336 ? 14.479 -10.840 -18.376 1.00 98.25 336 PHE A N 1
ATOM 2589 C CA . PHE A 1 336 ? 14.693 -11.820 -17.311 1.00 98.25 336 PHE A CA 1
ATOM 2590 C C . PHE A 1 336 ? 13.539 -12.824 -17.242 1.00 98.25 336 PHE A C 1
ATOM 2592 O O . PHE A 1 336 ? 12.378 -12.444 -17.407 1.00 98.25 336 PHE A O 1
ATOM 2599 N N . HIS A 1 337 ? 13.858 -14.095 -16.974 1.00 98.00 337 HIS A N 1
ATOM 2600 C CA . HIS A 1 337 ? 12.876 -15.153 -16.709 1.00 98.00 337 HIS A CA 1
ATOM 2601 C C . HIS A 1 337 ? 12.716 -15.344 -15.197 1.00 98.00 337 HIS A C 1
ATOM 2603 O O . HIS A 1 337 ? 13.501 -16.046 -14.566 1.00 98.00 337 HIS A O 1
ATOM 2609 N N . LEU A 1 338 ? 11.701 -14.731 -14.600 1.00 96.69 338 LEU A N 1
ATOM 2610 C CA . LEU A 1 338 ? 11.574 -14.557 -13.151 1.00 96.69 338 LEU A CA 1
ATOM 2611 C C . LEU A 1 338 ? 11.267 -15.836 -12.359 1.00 96.69 338 LEU A C 1
ATOM 2613 O O . LEU A 1 338 ? 11.374 -15.818 -11.134 1.00 96.69 338 LEU A O 1
ATOM 2617 N N . GLU A 1 339 ? 10.886 -16.926 -13.023 1.00 94.44 339 GLU A N 1
ATOM 2618 C CA . GLU A 1 339 ? 10.733 -18.241 -12.380 1.00 94.44 339 GLU A CA 1
ATOM 2619 C C . GLU A 1 339 ? 12.067 -18.987 -12.255 1.00 94.44 339 GLU A C 1
ATOM 2621 O O . GLU A 1 339 ? 12.239 -19.796 -11.351 1.00 94.44 339 GLU A O 1
ATOM 2626 N N . HIS A 1 340 ? 13.029 -18.690 -13.133 1.00 96.62 340 HIS A N 1
ATOM 2627 C CA . HIS A 1 340 ? 14.373 -19.280 -13.084 1.00 96.62 340 HIS A CA 1
ATOM 2628 C C . HIS A 1 340 ? 15.364 -18.346 -12.383 1.00 96.62 340 HIS A C 1
ATOM 2630 O O . HIS A 1 340 ? 16.287 -18.792 -11.710 1.00 96.62 340 HIS A O 1
ATOM 2636 N N . ASP A 1 341 ? 15.162 -17.041 -12.547 1.00 97.56 341 ASP A N 1
ATOM 2637 C CA . ASP A 1 341 ? 16.008 -15.976 -12.036 1.00 97.56 341 ASP A CA 1
ATOM 2638 C C . ASP A 1 341 ? 15.145 -14.849 -11.441 1.00 97.56 341 ASP A C 1
ATOM 2640 O O . ASP A 1 341 ? 14.985 -13.778 -12.036 1.00 97.56 341 ASP A O 1
ATOM 2644 N N . PRO A 1 342 ? 14.573 -15.064 -10.242 1.00 96.00 342 PRO A N 1
ATOM 2645 C CA . PRO A 1 342 ? 13.819 -14.031 -9.531 1.00 96.00 342 PRO A CA 1
ATOM 2646 C C . PRO A 1 342 ? 14.697 -12.850 -9.078 1.00 96.00 342 PRO A C 1
ATOM 2648 O O . PRO A 1 342 ? 14.171 -11.859 -8.575 1.00 96.00 342 PRO A O 1
ATOM 2651 N N . SER A 1 343 ? 16.019 -12.969 -9.230 1.00 96.69 343 SER A N 1
ATOM 2652 C CA . SER A 1 343 ? 17.020 -11.977 -8.843 1.00 96.69 343 SER A CA 1
ATOM 2653 C C . SER A 1 343 ? 17.510 -11.096 -9.995 1.00 96.69 343 SER A C 1
ATOM 2655 O O . SER A 1 343 ? 18.412 -10.289 -9.778 1.00 96.69 343 SER A O 1
ATOM 2657 N N . GLU A 1 344 ? 16.951 -11.263 -11.200 1.00 97.12 344 GLU A N 1
ATOM 2658 C CA . GLU A 1 344 ? 17.251 -10.465 -12.400 1.00 97.12 344 GLU A CA 1
ATOM 2659 C C . GLU A 1 344 ? 18.765 -10.339 -12.695 1.00 97.12 344 GLU A C 1
ATOM 2661 O O . GLU A 1 344 ? 19.284 -9.256 -12.972 1.00 97.12 344 GLU A O 1
ATOM 2666 N N . ARG A 1 345 ? 19.500 -11.453 -12.610 1.00 96.00 345 ARG A N 1
ATOM 2667 C CA . ARG A 1 345 ? 20.957 -11.537 -12.814 1.00 96.00 345 ARG A CA 1
ATOM 2668 C C . ARG A 1 345 ? 21.357 -11.886 -14.242 1.00 96.00 345 ARG A C 1
ATOM 2670 O O . ARG A 1 345 ? 22.400 -11.431 -14.709 1.00 96.00 345 ARG A O 1
ATOM 2677 N N . PHE A 1 346 ? 20.574 -12.709 -14.929 1.00 96.56 346 PHE A N 1
ATOM 2678 C CA . PHE A 1 346 ? 20.950 -13.310 -16.205 1.00 96.56 346 PHE A CA 1
ATOM 2679 C C . PHE A 1 346 ? 20.105 -12.727 -17.337 1.00 96.56 346 PHE A C 1
ATOM 2681 O O . PHE A 1 346 ? 18.967 -13.138 -17.558 1.00 96.56 346 PHE A O 1
ATOM 2688 N N . ASN A 1 347 ? 20.670 -11.761 -18.070 1.00 96.69 347 ASN A N 1
ATOM 2689 C CA . ASN A 1 347 ? 19.990 -11.164 -19.217 1.00 96.69 347 ASN A CA 1
ATOM 2690 C C . ASN A 1 347 ? 19.811 -12.193 -20.348 1.00 96.69 347 ASN A C 1
ATOM 2692 O O . ASN A 1 347 ? 20.780 -12.758 -20.854 1.00 96.69 347 ASN A O 1
ATOM 2696 N N . MET A 1 348 ? 18.565 -12.392 -20.766 1.00 97.75 348 MET A N 1
ATOM 2697 C CA . MET A 1 348 ? 18.148 -13.326 -21.810 1.00 97.75 348 MET A CA 1
ATOM 2698 C C . MET A 1 348 ? 17.785 -12.635 -23.130 1.00 97.75 348 MET A C 1
ATOM 2700 O O . MET A 1 348 ? 17.385 -13.324 -24.064 1.00 97.75 348 MET A O 1
ATOM 2704 N N . ALA A 1 349 ? 17.916 -11.308 -23.236 1.00 96.25 349 ALA A N 1
ATOM 2705 C CA . ALA A 1 349 ? 17.414 -10.542 -24.379 1.00 96.25 349 ALA A CA 1
ATOM 2706 C C . ALA A 1 349 ? 17.980 -11.016 -25.730 1.00 96.25 349 ALA A C 1
ATOM 2708 O O . ALA A 1 349 ? 17.215 -11.231 -26.666 1.00 96.25 349 ALA A O 1
ATOM 2709 N N . GLU A 1 350 ? 19.292 -11.263 -25.816 1.00 95.56 350 GLU A N 1
ATOM 2710 C CA . GLU A 1 350 ? 19.939 -11.771 -27.039 1.00 95.56 350 GLU A CA 1
ATOM 2711 C C . GLU A 1 350 ? 19.482 -13.189 -27.405 1.00 95.56 350 GLU A C 1
ATOM 2713 O O . GLU A 1 350 ? 19.389 -13.536 -28.579 1.00 95.56 350 GLU A O 1
ATOM 2718 N N . LYS A 1 351 ? 19.171 -14.012 -26.396 1.00 97.06 351 LYS A N 1
ATOM 2719 C CA . LYS A 1 351 ? 18.737 -15.405 -26.576 1.00 97.06 351 LYS A CA 1
ATOM 2720 C C . LYS A 1 351 ? 17.244 -15.530 -26.878 1.00 97.06 351 LYS A C 1
ATOM 2722 O O . LYS A 1 351 ? 16.813 -16.589 -27.318 1.00 97.06 351 LYS A O 1
ATOM 2727 N N . GLN A 1 352 ? 16.456 -14.493 -26.597 1.00 97.75 352 GLN A N 1
ATOM 2728 C CA . GLN A 1 352 ? 14.995 -14.494 -26.701 1.00 97.75 352 GLN A CA 1
ATOM 2729 C C . GLN A 1 352 ? 14.480 -13.230 -27.421 1.00 97.75 352 GLN A C 1
ATOM 2731 O O . GLN A 1 352 ? 13.657 -12.492 -26.867 1.00 97.75 352 GLN A O 1
ATOM 2736 N N . PRO A 1 353 ? 14.934 -12.953 -28.660 1.00 96.62 353 PRO A N 1
ATOM 2737 C CA . PRO A 1 353 ? 14.576 -11.725 -29.372 1.00 96.62 353 PRO A CA 1
ATOM 2738 C C . PRO A 1 353 ? 13.071 -11.618 -29.655 1.00 96.62 353 PRO A C 1
ATOM 2740 O O . PRO A 1 353 ? 12.520 -10.520 -29.636 1.00 96.62 353 PRO A O 1
ATOM 2743 N N . GLU A 1 354 ? 12.380 -12.744 -29.855 1.00 97.81 354 GLU A N 1
ATOM 2744 C CA . GLU A 1 354 ? 10.928 -12.767 -30.071 1.00 97.81 354 GLU A CA 1
ATOM 2745 C C . GLU A 1 354 ? 10.150 -12.251 -28.858 1.00 97.81 354 GLU A C 1
ATOM 2747 O O . GLU A 1 354 ? 9.262 -11.411 -29.001 1.00 97.81 354 GLU A O 1
ATOM 2752 N N . VAL A 1 355 ? 10.548 -12.674 -27.654 1.00 98.00 355 VAL A N 1
ATOM 2753 C CA . VAL A 1 355 ? 9.940 -12.217 -26.396 1.00 98.00 355 VAL A CA 1
ATOM 2754 C C . VAL A 1 355 ? 10.177 -10.719 -26.205 1.00 98.00 355 VAL A C 1
ATOM 2756 O O . VAL A 1 355 ? 9.269 -9.988 -25.810 1.00 98.00 355 VAL A O 1
ATOM 2759 N N . VAL A 1 356 ? 11.378 -10.227 -26.530 1.00 97.31 356 VAL A N 1
ATOM 2760 C CA . VAL A 1 356 ? 11.677 -8.787 -26.487 1.00 97.31 356 VAL A CA 1
ATOM 2761 C C . VAL A 1 356 ? 10.746 -8.013 -27.423 1.00 97.31 356 VAL A C 1
ATOM 2763 O O . VAL A 1 356 ? 10.178 -7.001 -27.004 1.00 97.31 356 VAL A O 1
ATOM 2766 N N . ARG A 1 357 ? 10.552 -8.480 -28.664 1.00 96.38 357 ARG A N 1
ATOM 2767 C CA . ARG A 1 357 ? 9.652 -7.831 -29.633 1.00 96.38 357 ARG A CA 1
ATOM 2768 C C . ARG A 1 357 ? 8.205 -7.824 -29.152 1.00 96.38 357 ARG A C 1
ATOM 2770 O O . ARG A 1 357 ? 7.565 -6.775 -29.195 1.00 96.38 357 ARG A O 1
ATOM 2777 N N . GLU A 1 358 ? 7.710 -8.955 -28.654 1.00 97.62 358 GLU A N 1
ATOM 2778 C CA . GLU A 1 358 ? 6.346 -9.077 -28.133 1.00 97.62 358 GLU A CA 1
ATOM 2779 C C . GLU A 1 358 ? 6.090 -8.097 -26.980 1.00 97.62 358 GLU A C 1
ATOM 2781 O O . GLU A 1 358 ? 5.128 -7.323 -27.012 1.00 97.62 358 GLU A O 1
ATOM 2786 N N . LEU A 1 359 ? 6.970 -8.097 -25.976 1.00 97.75 359 LEU A N 1
ATOM 2787 C CA . LEU A 1 359 ? 6.835 -7.246 -24.796 1.00 97.75 359 LEU A CA 1
ATOM 2788 C C . LEU A 1 359 ? 7.008 -5.763 -25.129 1.00 97.75 359 LEU A C 1
ATOM 2790 O O . LEU A 1 359 ? 6.301 -4.926 -24.570 1.00 97.75 359 LEU A O 1
ATOM 2794 N N . THR A 1 360 ? 7.891 -5.427 -26.070 1.00 95.88 360 THR A N 1
ATOM 2795 C CA . THR A 1 360 ? 8.042 -4.047 -26.556 1.00 95.88 360 THR A CA 1
ATOM 2796 C C . THR A 1 360 ? 6.755 -3.567 -27.223 1.00 95.88 360 THR A C 1
ATOM 2798 O O . THR A 1 360 ? 6.239 -2.511 -26.858 1.00 95.88 360 THR A O 1
ATOM 2801 N N . ALA A 1 361 ? 6.173 -4.374 -28.116 1.00 96.12 361 ALA A N 1
ATOM 2802 C CA . ALA A 1 361 ? 4.905 -4.047 -28.765 1.00 96.12 361 ALA A CA 1
ATOM 2803 C C . ALA A 1 361 ? 3.747 -3.935 -27.757 1.00 96.12 361 ALA A C 1
ATOM 2805 O O . ALA A 1 361 ? 2.841 -3.121 -27.931 1.00 96.12 361 ALA A O 1
ATOM 2806 N N . LEU A 1 362 ? 3.762 -4.739 -26.690 1.00 96.62 362 LEU A N 1
ATOM 2807 C CA . LEU A 1 362 ? 2.788 -4.638 -25.605 1.00 96.62 362 LEU A CA 1
ATOM 2808 C C . LEU A 1 362 ? 2.916 -3.311 -24.840 1.00 96.62 362 LEU A C 1
ATOM 2810 O O . LEU A 1 362 ? 1.902 -2.680 -24.545 1.00 96.62 362 LEU A O 1
ATOM 2814 N N . VAL A 1 363 ? 4.143 -2.850 -24.577 1.00 95.06 363 VAL A N 1
ATOM 2815 C CA . VAL A 1 363 ? 4.389 -1.520 -23.995 1.00 95.06 363 VAL A CA 1
ATOM 2816 C C . VAL A 1 363 ? 3.925 -0.410 -24.933 1.00 95.06 363 VAL A C 1
ATOM 2818 O O . VAL A 1 363 ? 3.306 0.540 -24.462 1.00 95.06 363 VAL A O 1
ATOM 2821 N N . ASP A 1 364 ? 4.173 -0.522 -26.240 1.00 94.31 364 ASP A N 1
ATOM 2822 C CA . ASP A 1 364 ? 3.717 0.466 -27.229 1.00 94.31 364 ASP A CA 1
ATOM 2823 C C . ASP A 1 364 ? 2.196 0.627 -27.215 1.00 94.31 364 ASP A C 1
ATOM 2825 O O . ASP A 1 364 ? 1.692 1.749 -27.133 1.00 94.31 364 ASP A O 1
ATOM 2829 N N . ARG A 1 365 ? 1.460 -0.493 -27.216 1.00 95.19 365 ARG A N 1
ATOM 2830 C CA . ARG A 1 365 ? -0.007 -0.481 -27.129 1.00 95.19 365 ARG A CA 1
ATOM 2831 C C . ARG A 1 365 ? -0.497 0.171 -25.841 1.00 95.19 365 ARG A C 1
ATOM 2833 O O . ARG A 1 365 ? -1.386 1.014 -25.891 1.00 95.19 365 ARG A O 1
ATOM 2840 N N . HIS A 1 366 ? 0.100 -0.189 -24.707 1.00 93.88 366 HIS A N 1
ATOM 2841 C CA . HIS A 1 366 ? -0.267 0.369 -23.405 1.00 93.88 366 HIS A CA 1
ATOM 2842 C C . HIS A 1 366 ? -0.023 1.879 -23.343 1.00 93.88 366 HIS A C 1
ATOM 2844 O O . HIS A 1 366 ? -0.920 2.646 -22.999 1.00 93.88 366 HIS A O 1
ATOM 2850 N N . VAL A 1 367 ? 1.166 2.335 -23.745 1.00 91.44 367 VAL A N 1
ATOM 2851 C CA . VAL A 1 367 ? 1.515 3.764 -23.748 1.00 91.44 367 VAL A CA 1
ATOM 2852 C C . VAL A 1 367 ? 0.591 4.571 -24.664 1.00 91.44 367 VAL A C 1
ATOM 2854 O O . VAL A 1 367 ? 0.230 5.688 -24.306 1.00 91.44 367 VAL A O 1
ATOM 2857 N N . ALA A 1 368 ? 0.159 4.013 -25.799 1.00 91.44 368 ALA A N 1
ATOM 2858 C CA . ALA A 1 368 ? -0.778 4.678 -26.706 1.00 91.44 368 ALA A CA 1
ATOM 2859 C C . ALA A 1 368 ? -2.201 4.840 -26.127 1.00 91.44 368 ALA A C 1
ATOM 2861 O O . ALA A 1 368 ? -2.945 5.709 -26.577 1.00 91.44 368 ALA A O 1
ATOM 2862 N N . GLN A 1 369 ? -2.590 4.018 -25.147 1.00 89.94 369 GLN A N 1
ATOM 2863 C CA . GLN A 1 369 ? -3.936 4.009 -24.556 1.00 89.94 369 GLN A CA 1
ATOM 2864 C C . GLN A 1 369 ? -4.028 4.795 -23.240 1.00 89.94 369 GLN A C 1
ATOM 2866 O O . GLN A 1 369 ? -5.095 5.308 -22.894 1.00 89.94 369 GLN A O 1
ATOM 2871 N N . VAL A 1 370 ? -2.925 4.908 -22.496 1.00 89.31 370 VAL A N 1
ATOM 2872 C CA . VAL A 1 370 ? -2.927 5.544 -21.174 1.00 89.31 370 VAL A CA 1
ATOM 2873 C C . VAL A 1 370 ? -3.157 7.050 -21.274 1.00 89.31 370 VAL A C 1
ATOM 2875 O O . VAL A 1 370 ? -2.327 7.811 -21.767 1.00 89.31 370 VAL A O 1
ATOM 2878 N N . LYS A 1 371 ? -4.269 7.498 -20.688 1.00 87.94 371 LYS A N 1
ATOM 2879 C CA . LYS A 1 371 ? -4.554 8.917 -20.452 1.00 87.94 371 LYS A CA 1
ATOM 2880 C C . LYS A 1 371 ? -3.897 9.365 -19.146 1.00 87.94 371 LYS A C 1
ATOM 2882 O O . LYS A 1 371 ? -4.281 8.910 -18.068 1.00 87.94 371 LYS A O 1
ATOM 2887 N N . ILE A 1 372 ? -2.903 10.243 -19.252 1.00 86.44 372 ILE A N 1
ATOM 2888 C CA . ILE A 1 372 ? -2.182 10.806 -18.104 1.00 86.44 372 ILE A CA 1
ATOM 2889 C C . ILE A 1 372 ? -3.086 11.811 -17.380 1.00 86.44 372 ILE A C 1
ATOM 2891 O O . ILE A 1 372 ? -3.636 12.714 -18.008 1.00 86.44 372 ILE A O 1
ATOM 2895 N N . GLY A 1 373 ? -3.228 11.656 -16.064 1.00 81.31 373 GLY A N 1
ATOM 2896 C CA . GLY A 1 373 ? -3.945 12.611 -15.219 1.00 81.31 373 GLY A CA 1
ATOM 2897 C C . GLY A 1 373 ? -3.089 13.834 -14.903 1.00 81.31 373 GLY A C 1
ATOM 2898 O O . GLY A 1 373 ? -1.860 13.743 -14.847 1.00 81.31 373 GLY A O 1
ATOM 2899 N N . GLU A 1 374 ? -3.720 14.986 -14.670 1.00 82.38 374 GLU A N 1
ATOM 2900 C CA . GLU A 1 374 ? -2.967 16.188 -14.294 1.00 82.38 374 GLU A CA 1
ATOM 2901 C C . GLU A 1 374 ? -2.281 15.987 -12.937 1.00 82.38 374 GLU A C 1
ATOM 2903 O O . GLU A 1 374 ? -2.882 15.472 -11.990 1.00 82.38 374 GLU A O 1
ATOM 2908 N N . LEU A 1 375 ? -1.012 16.384 -12.877 1.00 80.50 375 LEU A N 1
ATOM 2909 C CA . LEU A 1 375 ? -0.106 16.083 -11.775 1.00 80.50 375 LEU A CA 1
ATOM 2910 C C . LEU A 1 375 ? -0.564 16.733 -10.467 1.00 80.50 375 LEU A C 1
ATOM 2912 O O . LEU A 1 375 ? -1.063 17.853 -10.461 1.00 80.50 375 LEU A O 1
ATOM 2916 N N . GLN A 1 376 ? -0.351 16.024 -9.362 1.00 79.69 376 GLN A N 1
ATOM 2917 C CA . GLN A 1 376 ? -0.520 16.566 -8.016 1.00 79.69 376 GLN A CA 1
ATOM 2918 C C . GLN A 1 376 ? 0.637 17.535 -7.715 1.00 79.69 376 GLN A C 1
ATOM 2920 O O . GLN A 1 376 ? 1.796 17.212 -8.014 1.00 79.69 376 GLN A O 1
ATOM 2925 N N . GLU A 1 377 ? 0.306 18.709 -7.170 1.00 65.25 377 GLU A N 1
ATOM 2926 C CA . GLU A 1 377 ? 1.248 19.786 -6.814 1.00 65.25 377 GLU A CA 1
ATOM 2927 C C . GLU A 1 377 ? 1.821 19.662 -5.396 1.00 65.25 377 GLU A C 1
ATOM 2929 O O . GLU A 1 377 ? 1.049 19.463 -4.425 1.00 65.25 377 GLU A O 1
#

Mean predicted aligned error: 4.03 Å

Nearest PDB structures (foldseek):
  1n2k-assembly1_A  TM=9.211E-01  e=3.804E-37  Homo sapiens
  1n2l-assembly1_A-2  TM=9.111E-01  e=4.040E-37  Homo sapiens
  1e2s-assembly1_P-2  TM=9.235E-01  e=3.533E-36  Homo sapiens
  1e33-assembly1_P-2  TM=9.196E-01  e=1.909E-35  Homo sapiens
  1e3c-assembly1_P-2  TM=9.170E-01  e=2.428E-35  Homo sapiens

Sequence (377 aa):
SPLCSPSRAALMTGRYPVRCGSKVLFPYSTGGLKAGETTVADVLRSVGYATAIVGKWHLGHKGEYLPTRHGFDSYFGIPYSNDMSPATSRSPRKSEYPPTPLMRNETVAEQEPDQSTLTGRYTEEATGFIRSSARAKKPFFLYFAHTFPHWPLAASAKFKGKSKRGLFGDAVEELDWSVGEVLRAVKEAGVEGNTLVMFSSDNGPAMPLREEGGTAGQLSGWKSQNWEGGHREPFIARWPGRIKAGQVSHAFGCTMDILPTCAKLAGARLAAERELDGMDLGPALFRGDESREALFFYYGDVTVRAVRKGPWKLWVTDPKAGFAQKPPRTATPLLFHLEHDPSERFNMAEKQPEVVRELTALVDRHVAQVKIGELQE

Solvent-accessible surface area (backbone atoms only — not comparable to full-atom values): 20354 Å² total; per-residue (Å²): 73,24,39,63,24,22,21,47,51,11,28,35,47,7,28,58,26,44,49,60,13,43,41,83,71,55,86,78,42,81,41,36,53,53,76,87,59,65,27,42,37,35,46,42,38,76,71,61,31,48,26,34,38,32,26,43,63,30,41,24,72,54,80,70,24,29,60,72,60,48,36,22,79,40,37,41,30,27,43,46,66,81,26,58,11,53,90,58,31,89,53,95,62,20,88,71,30,56,70,40,44,31,28,46,61,94,41,76,74,38,69,60,59,68,61,38,48,46,65,60,54,42,38,52,53,52,32,50,52,52,44,51,31,49,74,68,71,38,55,70,45,76,49,76,33,64,65,64,74,45,56,70,73,48,39,34,85,92,29,52,87,67,36,96,52,43,61,43,32,8,22,47,54,48,48,52,50,37,53,51,50,45,56,47,36,38,49,76,55,69,42,37,75,79,40,82,47,77,49,71,62,57,42,26,22,51,47,95,53,47,71,60,28,52,75,44,78,74,30,26,64,22,40,76,33,91,39,51,7,0,59,65,59,68,74,50,78,48,26,54,96,67,34,75,80,95,71,87,65,87,42,74,82,56,60,20,17,50,23,45,30,52,29,59,76,68,71,36,82,76,66,85,91,57,86,60,73,29,49,61,46,58,49,35,64,66,73,46,38,71,81,61,73,67,50,78,39,46,57,83,51,88,48,68,39,31,40,34,44,82,54,39,35,39,32,45,26,58,88,82,60,53,85,87,56,84,68,62,71,42,95,71,59,43,23,25,48,43,83,84,36,53,40,70,77,65,74,39,32,90,83,36,53,66,60,51,52,53,54,49,55,50,50,52,55,49,63,76,67,63,65,72,29,76,68,49,76

Foldseek 3Di:
DLDFQQLLLLLFQLAHSQQQQTFQDAQPFPFFRDLPGAGLLNQLVVLFAAEEEFEEARGDQDDCRFVVNHNHPWYWYWDHALCRALVRDPDPCNVVGHFTFTDTRNDGPDGNDPLQCRLVVSLCVLLVVLLVCLVVVTHYDYHYDHNPPDPPAHHHPVQAPPDPLHRSRSRVVSNVVSVVSNQVSCVVSVNQLPDKDKDKDSWAWPCVVPSSIDDLVLWADGRQFPTCRSAVMDMDIDHPPQADPPDDAPADDGSSQNSVQSSVSSVGDDDPVDDRPHDHCSCCRRPSDHDDQKDFDDANDPDGQWMDGQQKIKGQFDRPDGRPDPGHGDPDIFMDRCVVRNHSPDGCCVVCVVVVVVRVVVVVVVVVPDDGDNHRD

Secondary structure (DSSP, 8-state):
--SHHHHHHHHHHSS-GGGGT-----TT----S-TTPPPHHHHHHHTT-EEEEEE---S--SGGGSGGGTT-SEEEE-SS-TT-STTT--STTGGGSPPPEEEETTEEEEES--GGGHHHHHHHHHHHHHHHHHHTT--EEEEEE-STTSSSP---TTTTTTSTTHHHHHHHHHHHHHHHHHHHHHHHTT-GGG--EEEE-SS---GGGGGGS---TTSS--TTS-SGGGT---EEEE-TTTSPTT----S---GGGHHHHHHHHTTPPPPTTS--S----HHHHHT-----SEEEEEESEEEEEEEEETTEEEEEE-TT--TT--PPEEEEEEEEETTT-TT--S--TTT-HHHHHHHHHHHHHHHHH--PPPPP-

Radius of gyration: 20.48 Å; Cα contacts (8 Å, |Δi|>4): 785; chains: 1; bounding box: 46×47×56 Å

pLDDT: mean 93.97, std 6.68, range [58.62, 98.94]